Protein AF-A0AAD8JQU9-F1 (afdb_monomer)

Secondary structure (DSSP, 8-state):
-----------S---S----EEEEEEPPPP---------------------SHHHHHHHHHHHHHHHHHHHHHHT---HHHHHHHHHHHHHHHHHHHHHTTT---TTS------HHHHHHHHHHHHHHHHHHHHHHHHHHHHTTSSS-SS-------S-HHHHHHHHHHHHHHHHHSSB-TTTSPPPTTTTTTSTTS--HHHHHHHHHHTT-GGGSSEEEEEE-SSSHHHHHHHHHHHHHHTT--EEEE-S--SS-GGGGEEETTTTEEPPHHHHHHHHHHHHHHHHHHHHHTTT--BHHHHHHHHHHHHHHHTT-SEEEEE-SSSSTT-GGGG--TTTEEEEEE-------HHHHTSSHHHHHHHHHTT--TT--EEE-----HHHHHHHHHHHHHTT--EEETTSTT-EEEEEEEEEETTEEEEEEEEEEEE-SSS-EEEEEEEEEESS-SHHHHHHHHHHHHHHHHHHHTT----HHHHHHHHHH---TTSSEEPPHHHHHHTT-TT-EEEEE---SHHHHHHHHHHHHHH-TTPEEEEEE--BTTS-HHHHHHHHHTSTTEEEEEE----BTTBSTTBPPHHHHHH-

pLDDT: mean 74.82, std 25.86, range [19.33, 98.88]

Sequence (591 aa):
MECEFIISSDSNDAKNASLYTLIVFRKGGDGDDSDGGGSHGGDGHDSDGGGPTVAMDMVVTVVVRMVEAMEVIVATDDLSRMMMVVVVLTTIIIHELCCLQTTKTPARPPIFFHRSGLINLVYVILNQVAMRMALYRIVGGFYHKCLIGGVNGLGVKRRFSGKEESEVKELNDYLNNLKNHEKSDVPKGAGTDSDHGFDLGRMTRLMHSLGNPQSKFKTIHIAGTKGKGSTAAFLSNILRAQGYSVGCYTSPHIKTIRERITLGKLGYPVSAKTLNSLFQRIKLDLDQAVQLEQGHLSHFEVLTALAFKLFAEENVDIAVIEAGLGGARDATNIISSSDLAASVITTISEEHLAALGGSLESIAVAKSGIIKHGCPVVLGGPYLPHIELIFRNKASSMCSPVISASDSGNTSIIKGISNVSGIPYQISDIILDIKKDFQLSIELYDVKLRLLGLHQLQNAATATCAALCLRYQGWRISDGSIRTGLESTQLLGRSQFLTPVEAEALGLPGATVLLDGAHTKESAKALTDMIQIAYPDAKLVFVVAMASDKDYQAFASELLAAKQVDAIFLTEVSIAGDRYRTASLSLLRDG

Mean predicted aligned error: 15.05 Å

Organism: Tagetes erecta (NCBI:txid13708)

InterPro domains:
  IPR001645 Folylpolyglutamate synthetase [PTHR11136] (165-577)
  IPR001645 Folylpolyglutamate synthetase [TIGR01499] (200-574)
  IPR013221 Mur ligase, central [PF08245] (222-467)
  IPR018109 Folylpolyglutamate synthetase, conserved site [PS01011] (220-243)
  IPR018109 Folylpolyglutamate synthetase, conserved site [PS01012] (320-335)
  IPR036565 Mur-like, catalytic domain superfamily [G3DSA:3.40.1190.10] (157-491)
  IPR036565 Mur-like, catalytic domain superfamily [SSF53623] (196-490)
  IPR036615 Mur ligase, C-terminal domain superfamily [G3DSA:3.90.190.20] (493-590)
  IPR036615 Mur ligase, C-terminal domain superfamily [SSF53244] (505-581)

Structure (mmCIF, N/CA/C/O backbone):
data_AF-A0AAD8JQU9-F1
#
_entry.id   AF-A0AAD8JQU9-F1
#
loop_
_atom_site.group_PDB
_atom_site.id
_atom_site.type_symbol
_atom_site.label_atom_id
_atom_site.label_alt_id
_atom_site.label_comp_id
_atom_site.label_asym_id
_atom_site.label_entity_id
_atom_site.label_seq_id
_atom_site.pdbx_PDB_ins_code
_atom_site.Cartn_x
_atom_site.Cartn_y
_atom_site.Cartn_z
_atom_site.occupancy
_atom_site.B_iso_or_equiv
_atom_site.auth_seq_id
_atom_site.auth_comp_id
_atom_site.auth_asym_id
_atom_site.auth_atom_id
_atom_site.pdbx_PDB_model_num
ATOM 1 N N . MET A 1 1 ? 28.501 12.293 -28.198 1.00 23.52 1 MET A N 1
ATOM 2 C CA . MET A 1 1 ? 27.607 13.369 -28.665 1.00 23.52 1 MET A CA 1
ATOM 3 C C . MET A 1 1 ? 26.672 13.658 -27.513 1.00 23.52 1 MET A C 1
ATOM 5 O O . MET A 1 1 ? 25.886 12.788 -27.167 1.00 23.52 1 MET A O 1
ATOM 9 N N . GLU A 1 2 ? 26.860 14.792 -26.843 1.00 19.66 2 GLU A N 1
ATOM 10 C CA . GLU A 1 2 ? 25.924 15.274 -25.828 1.00 19.66 2 GLU A CA 1
ATOM 11 C C . GLU A 1 2 ? 24.599 15.598 -26.524 1.00 19.66 2 GLU A C 1
ATOM 13 O O . GLU A 1 2 ? 24.559 16.374 -27.477 1.00 19.66 2 GLU A O 1
ATOM 18 N N . CYS A 1 3 ? 23.525 14.947 -26.095 1.00 19.67 3 CYS A N 1
ATOM 19 C CA . CYS A 1 3 ? 22.161 15.353 -26.394 1.00 19.67 3 CYS A CA 1
ATOM 20 C C . CYS A 1 3 ? 21.477 15.558 -25.047 1.00 19.67 3 CYS A C 1
ATOM 22 O O . CYS A 1 3 ? 20.931 14.622 -24.466 1.00 19.67 3 CYS A O 1
ATOM 24 N N . GLU A 1 4 ? 21.568 16.781 -24.527 1.00 19.33 4 GLU A N 1
ATOM 25 C CA . GLU A 1 4 ? 20.668 17.260 -23.483 1.00 19.33 4 GLU A CA 1
ATOM 26 C C . GLU A 1 4 ? 19.262 17.349 -24.080 1.00 19.33 4 GLU A C 1
ATOM 28 O O . GLU A 1 4 ? 18.918 18.301 -24.777 1.00 19.33 4 GLU A O 1
ATOM 33 N N . PHE A 1 5 ? 18.433 16.341 -23.819 1.00 23.75 5 PHE A N 1
ATOM 34 C CA . PHE A 1 5 ? 16.991 16.484 -23.963 1.00 23.75 5 PHE A CA 1
ATOM 35 C C . PHE A 1 5 ? 16.434 16.977 -22.630 1.00 23.75 5 PHE A C 1
ATOM 37 O O . PHE A 1 5 ? 16.098 16.196 -21.741 1.00 23.75 5 PHE A O 1
ATOM 44 N N . ILE A 1 6 ? 16.341 18.300 -22.490 1.00 21.27 6 ILE A N 1
ATOM 45 C CA . ILE A 1 6 ? 15.540 18.925 -21.439 1.00 21.27 6 ILE A CA 1
ATOM 46 C C . ILE A 1 6 ? 14.076 18.721 -21.833 1.00 21.27 6 ILE A C 1
ATOM 48 O O . ILE A 1 6 ? 13.511 19.494 -22.607 1.00 21.27 6 ILE A O 1
ATOM 52 N N . ILE A 1 7 ? 13.441 17.674 -21.306 1.00 22.75 7 ILE A N 1
ATOM 53 C CA . ILE A 1 7 ? 11.978 17.607 -21.281 1.00 22.75 7 ILE A CA 1
ATOM 54 C C . ILE A 1 7 ? 11.528 18.555 -20.166 1.00 22.75 7 ILE A C 1
ATOM 56 O O . ILE A 1 7 ? 11.310 18.156 -19.024 1.00 22.75 7 ILE A O 1
ATOM 60 N N . SER A 1 8 ? 11.432 19.845 -20.495 1.00 23.25 8 SER A N 1
ATOM 61 C CA . SER A 1 8 ? 10.713 20.811 -19.668 1.00 23.25 8 SER A CA 1
ATOM 62 C C . SER A 1 8 ? 9.234 20.439 -19.716 1.00 23.25 8 SER A C 1
ATOM 64 O O . SER A 1 8 ? 8.530 20.744 -20.678 1.00 23.25 8 SER A O 1
ATOM 66 N N . SER A 1 9 ? 8.754 19.744 -18.688 1.00 26.53 9 SER A N 1
ATOM 67 C CA . SER A 1 9 ? 7.323 19.717 -18.410 1.00 26.53 9 SER A CA 1
ATOM 68 C C . SER A 1 9 ? 6.948 21.042 -17.745 1.00 26.53 9 SER A C 1
ATOM 70 O O . SER A 1 9 ? 6.867 21.147 -16.524 1.00 26.53 9 SER A O 1
ATOM 72 N N . ASP A 1 10 ? 6.684 22.074 -18.550 1.00 22.25 10 ASP A N 1
ATOM 73 C CA . ASP A 1 10 ? 5.968 23.280 -18.102 1.00 22.25 10 ASP A CA 1
ATOM 74 C C . ASP A 1 10 ? 4.470 22.974 -17.896 1.00 22.25 10 ASP A C 1
ATOM 76 O O . ASP A 1 10 ? 3.573 23.658 -18.386 1.00 22.25 10 ASP A O 1
ATOM 80 N N . SER A 1 11 ? 4.185 21.916 -17.136 1.00 26.69 11 SER A N 1
ATOM 81 C CA . SER A 1 11 ? 2.908 21.731 -16.463 1.00 26.69 11 SER A CA 1
ATOM 82 C C . SER A 1 11 ? 3.178 21.800 -14.969 1.00 26.69 11 SER A C 1
ATOM 84 O O . SER A 1 11 ? 3.852 20.937 -14.406 1.00 26.69 11 SER A O 1
ATOM 86 N N . ASN A 1 12 ? 2.623 22.813 -14.316 1.00 26.97 12 ASN A N 1
ATOM 87 C CA . ASN A 1 12 ? 2.718 23.075 -12.877 1.00 26.97 12 ASN A CA 1
ATOM 88 C C . ASN A 1 12 ? 1.964 22.022 -12.013 1.00 26.97 12 ASN A C 1
ATOM 90 O O . ASN A 1 12 ? 1.606 22.283 -10.861 1.00 26.97 12 ASN A O 1
ATOM 94 N N . ASP A 1 13 ? 1.716 20.829 -12.568 1.00 33.22 13 ASP A N 1
ATOM 95 C CA . ASP A 1 13 ? 0.523 20.013 -12.301 1.00 33.22 13 ASP A CA 1
ATOM 96 C C . ASP A 1 13 ? 0.837 18.560 -11.879 1.00 33.22 13 ASP A C 1
ATOM 98 O O . ASP A 1 13 ? -0.019 17.682 -11.925 1.00 33.22 13 ASP A O 1
ATOM 102 N N . ALA A 1 14 ? 2.052 18.276 -11.396 1.00 28.98 14 ALA A N 1
ATOM 103 C CA . ALA A 1 14 ? 2.392 16.992 -10.767 1.00 28.98 14 ALA A CA 1
ATOM 104 C C . ALA A 1 14 ? 2.806 17.201 -9.302 1.00 28.98 14 ALA A C 1
ATOM 106 O O . ALA A 1 14 ? 3.982 17.155 -8.941 1.00 28.98 14 ALA A O 1
ATOM 107 N N . LYS A 1 15 ? 1.834 17.485 -8.425 1.00 33.00 15 LYS A N 1
ATOM 108 C CA . LYS A 1 15 ? 2.127 17.981 -7.069 1.00 33.00 15 LYS A CA 1
ATOM 109 C C . LYS A 1 15 ? 2.489 16.942 -6.001 1.00 33.00 15 LYS A C 1
ATOM 111 O O . LYS A 1 15 ? 2.700 17.361 -4.868 1.00 33.00 15 LYS A O 1
ATOM 116 N N . ASN A 1 16 ? 2.600 15.639 -6.302 1.00 32.81 16 ASN A N 1
ATOM 117 C CA . ASN A 1 16 ? 2.811 14.596 -5.268 1.00 32.81 16 ASN A CA 1
ATOM 118 C C . ASN A 1 16 ? 3.499 13.279 -5.703 1.00 32.81 16 ASN A C 1
ATOM 120 O O . ASN A 1 16 ? 3.515 12.333 -4.921 1.00 32.81 16 ASN A O 1
ATOM 124 N N . ALA A 1 17 ? 4.132 13.198 -6.878 1.00 28.36 17 ALA A N 1
ATOM 125 C CA . ALA A 1 17 ? 4.760 11.948 -7.317 1.00 28.36 17 ALA A CA 1
ATOM 126 C C . ALA A 1 17 ? 6.069 11.630 -6.568 1.00 28.36 17 ALA A C 1
ATOM 128 O O . ALA A 1 17 ? 6.925 12.498 -6.399 1.00 28.36 17 ALA A O 1
ATOM 129 N N . SER A 1 18 ? 6.232 10.364 -6.173 1.00 29.45 18 SER A N 1
ATOM 130 C CA . SER A 1 18 ? 7.490 9.773 -5.703 1.00 29.45 18 SER A CA 1
ATOM 131 C C . SER A 1 18 ? 8.104 8.964 -6.847 1.00 29.45 18 SER A C 1
ATOM 133 O O . SER A 1 18 ? 7.804 7.782 -6.962 1.00 29.45 18 SER A O 1
ATOM 135 N N . LEU A 1 19 ? 8.949 9.605 -7.661 1.00 30.89 19 LEU A N 1
ATOM 136 C CA . LEU A 1 19 ? 9.767 8.998 -8.723 1.00 30.89 19 LEU A CA 1
ATOM 137 C C . LEU A 1 19 ? 9.037 8.303 -9.893 1.00 30.89 19 LEU A C 1
ATOM 139 O O . LEU A 1 19 ? 8.074 7.563 -9.716 1.00 30.89 19 LEU A O 1
ATOM 143 N N . TYR A 1 20 ? 9.591 8.457 -11.096 1.00 36.72 20 TYR A N 1
ATOM 144 C CA . TYR A 1 20 ? 9.261 7.625 -12.252 1.00 36.72 20 TYR A CA 1
ATOM 145 C C . TYR A 1 20 ? 10.560 7.092 -12.852 1.00 36.72 20 TYR A C 1
ATOM 147 O O . TYR A 1 20 ? 11.405 7.873 -13.285 1.00 36.72 20 TYR A O 1
ATOM 155 N N . THR A 1 21 ? 10.704 5.769 -12.895 1.00 38.25 21 THR A N 1
ATOM 156 C CA . THR A 1 21 ? 11.610 5.110 -13.834 1.00 38.25 21 THR A CA 1
ATOM 157 C C . THR A 1 21 ? 10.764 4.680 -15.025 1.00 38.25 21 THR A C 1
ATOM 159 O O . THR A 1 21 ? 9.859 3.854 -14.885 1.00 38.25 21 THR A O 1
ATOM 162 N N . LEU A 1 22 ? 11.015 5.284 -16.182 1.00 39.88 22 LEU A N 1
ATOM 163 C CA . LEU A 1 22 ? 10.426 4.888 -17.455 1.00 39.88 22 LEU A CA 1
ATOM 164 C C . LEU A 1 22 ? 11.448 3.998 -18.161 1.00 39.88 22 LEU A C 1
ATOM 166 O O . LEU A 1 22 ? 12.559 4.430 -18.447 1.00 39.88 22 LEU A O 1
ATOM 170 N N . ILE A 1 23 ? 11.084 2.749 -18.422 1.00 45.66 23 ILE A N 1
ATOM 171 C CA . ILE A 1 23 ? 11.950 1.795 -19.114 1.00 45.66 23 ILE A CA 1
ATOM 172 C C . ILE A 1 23 ? 11.354 1.546 -20.484 1.00 45.66 23 ILE A C 1
ATOM 174 O O . ILE A 1 23 ? 10.208 1.104 -20.602 1.00 45.66 23 ILE A O 1
ATOM 178 N N . VAL A 1 24 ? 12.134 1.858 -21.512 1.00 36.31 24 VAL A N 1
ATOM 179 C CA . VAL A 1 24 ? 11.769 1.637 -22.906 1.00 36.31 24 VAL A CA 1
ATOM 180 C C . VAL A 1 24 ? 12.541 0.421 -23.396 1.00 36.31 24 VAL A C 1
ATOM 182 O O . VAL A 1 24 ? 13.770 0.414 -23.431 1.00 36.31 24 VAL A O 1
ATOM 185 N N . PHE A 1 25 ? 11.809 -0.619 -23.777 1.00 33.47 25 PHE A N 1
ATOM 186 C CA . PHE A 1 25 ? 12.374 -1.797 -24.417 1.00 33.47 25 PHE A CA 1
ATOM 187 C C . PHE A 1 25 ? 12.325 -1.624 -25.928 1.00 33.47 25 PHE A C 1
ATOM 189 O O . PHE A 1 25 ? 11.262 -1.343 -26.496 1.00 33.47 25 PHE A O 1
ATOM 196 N N . ARG A 1 26 ? 13.450 -1.877 -26.595 1.00 26.95 26 ARG A N 1
ATOM 197 C CA . ARG A 1 26 ? 13.484 -2.034 -28.050 1.00 26.95 26 ARG A CA 1
ATOM 198 C C . ARG A 1 26 ? 13.511 -3.527 -28.373 1.00 26.95 26 ARG A C 1
ATOM 200 O O . ARG A 1 26 ? 14.401 -4.235 -27.909 1.00 26.95 26 ARG A O 1
ATOM 207 N N . LYS A 1 27 ? 12.546 -4.019 -29.158 1.00 29.89 27 LYS A N 1
ATOM 208 C CA . LYS A 1 27 ? 12.575 -5.402 -29.657 1.00 29.89 27 LYS A CA 1
ATOM 209 C C . LYS A 1 27 ? 13.798 -5.549 -30.578 1.00 29.89 27 LYS A C 1
ATOM 211 O O . LYS A 1 27 ? 13.954 -4.759 -31.511 1.00 29.89 27 LYS A O 1
ATOM 216 N N . GLY A 1 28 ? 14.681 -6.506 -30.285 1.00 26.05 28 GLY A N 1
ATOM 217 C CA . GLY A 1 28 ? 15.716 -6.940 -31.227 1.00 26.05 28 GLY A CA 1
ATOM 218 C C . GLY A 1 28 ? 15.043 -7.483 -32.486 1.00 26.05 28 GLY A C 1
ATOM 219 O O . GLY A 1 28 ? 13.984 -8.099 -32.386 1.00 26.05 28 GLY A O 1
ATOM 220 N N . GLY A 1 29 ? 15.594 -7.171 -33.660 1.00 26.36 29 GLY A N 1
ATOM 221 C CA . GLY A 1 29 ? 15.024 -7.599 -34.936 1.00 26.36 29 GLY A CA 1
ATOM 222 C C . GLY A 1 29 ? 14.871 -9.117 -34.978 1.00 26.36 29 GLY A C 1
ATOM 223 O O . GLY A 1 29 ? 15.817 -9.834 -34.662 1.00 26.36 29 GLY A O 1
ATOM 224 N N . ASP A 1 30 ? 13.674 -9.575 -35.339 1.00 28.72 30 ASP A N 1
ATOM 225 C CA . ASP A 1 30 ? 13.408 -10.977 -35.634 1.00 28.72 30 ASP A CA 1
ATOM 226 C C . ASP A 1 30 ? 14.347 -11.392 -36.787 1.00 28.72 30 ASP A C 1
ATOM 228 O O . ASP A 1 30 ? 14.336 -10.783 -37.860 1.00 28.72 30 ASP A O 1
ATOM 232 N N . GLY A 1 31 ? 15.229 -12.360 -36.531 1.00 26.42 31 GLY A N 1
ATOM 233 C CA . GLY A 1 31 ? 16.021 -13.006 -37.570 1.00 26.42 31 GLY A CA 1
ATOM 234 C C . GLY A 1 31 ? 15.108 -13.926 -38.367 1.00 26.42 31 GLY A C 1
ATOM 235 O O . GLY A 1 31 ? 14.592 -14.895 -37.817 1.00 26.42 31 GLY A O 1
ATOM 236 N N . ASP A 1 32 ? 14.890 -13.596 -39.638 1.00 26.56 32 ASP A N 1
ATOM 237 C CA . ASP A 1 32 ? 14.291 -14.509 -40.607 1.00 26.56 32 ASP A CA 1
ATOM 238 C C . ASP A 1 32 ? 15.240 -15.700 -40.801 1.00 26.56 32 ASP A C 1
ATOM 240 O O . ASP A 1 32 ? 16.299 -15.586 -41.425 1.00 26.56 32 ASP A O 1
ATOM 244 N N . ASP A 1 33 ? 14.843 -16.852 -40.265 1.00 29.12 33 ASP A N 1
ATOM 245 C CA . ASP A 1 33 ? 15.293 -18.152 -40.742 1.00 29.12 33 ASP A CA 1
ATOM 246 C C . ASP A 1 33 ? 14.710 -18.369 -42.145 1.00 29.12 33 ASP A C 1
ATOM 248 O O . ASP A 1 33 ? 13.540 -18.717 -42.317 1.00 29.12 33 ASP A O 1
ATOM 252 N N . SER A 1 34 ? 15.542 -18.199 -43.170 1.00 28.66 34 SER A N 1
ATOM 253 C CA . SER A 1 34 ? 15.300 -18.815 -44.471 1.00 28.66 34 SER A CA 1
ATOM 254 C C . SER A 1 34 ? 16.596 -19.383 -45.037 1.00 28.66 34 SER A C 1
ATOM 256 O O . SER A 1 34 ? 17.492 -18.647 -45.455 1.00 28.66 34 SER A O 1
ATOM 258 N N . ASP A 1 35 ? 16.646 -20.714 -45.041 1.00 28.52 35 ASP A N 1
ATOM 259 C CA . ASP A 1 35 ? 17.541 -21.567 -45.815 1.00 28.52 35 ASP A CA 1
ATOM 260 C C . ASP A 1 35 ? 17.742 -21.066 -47.254 1.00 28.52 35 ASP A C 1
ATOM 262 O O . ASP A 1 35 ? 16.789 -20.740 -47.965 1.00 28.52 35 ASP A O 1
ATOM 266 N N . GLY A 1 36 ? 18.991 -21.106 -47.722 1.00 26.88 36 GLY A N 1
ATOM 267 C CA . GLY A 1 36 ? 19.329 -20.846 -49.119 1.00 26.88 36 GLY A CA 1
ATOM 268 C C . GLY A 1 36 ? 20.832 -20.836 -49.369 1.00 26.88 36 GLY A C 1
ATOM 269 O O . GLY A 1 36 ? 21.455 -19.781 -49.417 1.00 26.88 36 GLY A O 1
ATOM 270 N N . GLY A 1 37 ? 21.426 -22.023 -49.517 1.00 24.67 37 GLY A N 1
ATOM 271 C CA . GLY A 1 37 ? 22.837 -22.189 -49.867 1.00 24.67 37 GLY A CA 1
ATOM 272 C C . GLY A 1 37 ? 23.201 -21.656 -51.259 1.00 24.67 37 GLY A C 1
ATOM 273 O O . GLY A 1 37 ? 22.399 -21.688 -52.191 1.00 24.67 37 GLY A O 1
ATOM 274 N N . GLY A 1 38 ? 24.457 -21.226 -51.410 1.00 25.39 38 GLY A N 1
ATOM 275 C CA . GLY A 1 38 ? 25.035 -20.852 -52.701 1.00 25.39 38 GLY A CA 1
ATOM 276 C C . GLY A 1 38 ? 26.427 -20.235 -52.577 1.00 25.39 38 GLY A C 1
ATOM 277 O O . GLY A 1 38 ? 26.577 -19.047 -52.327 1.00 25.39 38 GLY A O 1
ATOM 278 N N . SER A 1 39 ? 27.454 -21.059 -52.762 1.00 25.64 39 SER A N 1
ATOM 279 C CA . SER A 1 39 ? 28.873 -20.696 -52.839 1.00 25.64 39 SER A CA 1
ATOM 280 C C . SER A 1 39 ? 29.246 -19.977 -54.147 1.00 25.64 39 SER A C 1
ATOM 282 O O . SER A 1 39 ? 28.909 -20.513 -55.199 1.00 25.64 39 SER A O 1
ATOM 284 N N . HIS A 1 40 ? 30.049 -18.900 -54.096 1.00 29.38 40 HIS A N 1
ATOM 285 C CA . HIS A 1 40 ? 31.298 -18.702 -54.877 1.00 29.38 40 HIS A CA 1
ATOM 286 C C . HIS A 1 40 ? 31.891 -17.276 -54.748 1.00 29.38 40 HIS A C 1
ATOM 288 O O . HIS A 1 40 ? 31.242 -16.303 -55.102 1.00 29.38 40 HIS A O 1
ATOM 294 N N . GLY A 1 41 ? 33.163 -17.212 -54.318 1.00 25.70 41 GLY A N 1
ATOM 295 C CA . GLY A 1 41 ? 34.271 -16.531 -55.014 1.00 25.70 41 GLY A CA 1
ATOM 296 C C . GLY A 1 41 ? 34.407 -14.999 -55.002 1.00 25.70 41 GLY A C 1
ATOM 297 O O . GLY A 1 41 ? 33.759 -14.329 -55.791 1.00 25.70 41 GLY A O 1
ATOM 298 N N . GLY A 1 42 ? 35.437 -14.513 -54.294 1.00 24.72 42 GLY A N 1
ATOM 299 C CA . GLY A 1 42 ? 36.522 -13.749 -54.938 1.00 24.72 42 GLY A CA 1
ATOM 300 C C . GLY A 1 42 ? 36.542 -12.215 -54.832 1.00 24.72 42 GLY A C 1
ATOM 301 O O . GLY A 1 42 ? 35.699 -11.541 -55.405 1.00 24.72 42 GLY A O 1
ATOM 302 N N . ASP A 1 43 ? 37.638 -11.735 -54.233 1.00 26.23 43 ASP A N 1
ATOM 303 C CA . ASP A 1 43 ? 38.347 -10.454 -54.410 1.00 26.23 43 ASP A CA 1
ATOM 304 C C . ASP A 1 43 ? 37.839 -9.162 -53.746 1.00 26.23 43 ASP A C 1
ATOM 306 O O . ASP A 1 43 ? 36.676 -8.774 -53.797 1.00 26.23 43 ASP A O 1
ATOM 310 N N . GLY A 1 44 ? 38.788 -8.503 -53.071 1.00 26.38 44 GLY A N 1
ATOM 311 C CA . GLY A 1 44 ? 38.556 -7.390 -52.162 1.00 26.38 44 GLY A CA 1
ATOM 312 C C . GLY A 1 44 ? 38.823 -6.000 -52.727 1.00 26.38 44 GLY A C 1
ATOM 313 O O . GLY A 1 44 ? 39.355 -5.827 -53.819 1.00 26.38 44 GLY A O 1
ATOM 314 N N . HIS A 1 45 ? 38.479 -5.008 -51.907 1.00 27.16 45 HIS A N 1
ATOM 315 C CA . HIS A 1 45 ? 39.120 -3.699 -51.833 1.00 27.16 45 HIS A CA 1
ATOM 316 C C . HIS A 1 45 ? 38.665 -2.992 -50.544 1.00 27.16 45 HIS A C 1
ATOM 318 O O . HIS A 1 45 ? 37.470 -2.906 -50.268 1.00 27.16 45 HIS A O 1
ATOM 324 N N . ASP A 1 46 ? 39.625 -2.484 -49.769 1.00 28.83 46 ASP A N 1
ATOM 325 C CA . ASP A 1 46 ? 39.407 -1.491 -48.712 1.00 28.83 46 ASP A CA 1
ATOM 326 C C . ASP A 1 46 ? 38.826 -0.192 -49.297 1.00 28.83 46 ASP A C 1
ATOM 328 O O . ASP A 1 46 ? 39.322 0.279 -50.323 1.00 28.83 46 ASP A O 1
ATOM 332 N N . SER A 1 47 ? 37.837 0.419 -48.627 1.00 26.77 47 SER A N 1
ATOM 333 C CA . SER A 1 47 ? 37.846 1.824 -48.147 1.00 26.77 47 SER A CA 1
ATOM 334 C C . SER A 1 47 ? 36.444 2.427 -47.909 1.00 26.77 47 SER A C 1
ATOM 336 O O . SER A 1 47 ? 35.499 2.202 -48.657 1.00 26.77 47 SER A O 1
ATOM 338 N N . ASP A 1 48 ? 36.391 3.249 -46.855 1.00 28.12 48 ASP A N 1
ATOM 339 C CA . ASP A 1 48 ? 35.437 4.314 -46.516 1.00 28.12 48 ASP A CA 1
ATOM 340 C C . ASP A 1 48 ? 33.999 3.992 -46.068 1.00 28.12 48 ASP A C 1
ATOM 342 O O . ASP A 1 48 ? 33.043 3.868 -46.833 1.00 28.12 48 ASP A O 1
ATOM 346 N N . GLY A 1 49 ? 33.836 4.039 -44.740 1.00 35.44 49 GLY A N 1
ATOM 347 C CA . GLY A 1 49 ? 32.580 4.361 -44.078 1.00 35.44 49 GLY A CA 1
ATOM 348 C C . GLY A 1 49 ? 32.253 5.855 -44.180 1.00 35.44 49 GLY A C 1
ATOM 349 O O . GLY A 1 49 ? 33.088 6.714 -43.904 1.00 35.44 49 GLY A O 1
ATOM 350 N N . GLY A 1 50 ? 31.001 6.168 -44.528 1.00 28.16 50 GLY A N 1
ATOM 351 C CA . GLY A 1 50 ? 30.502 7.543 -44.518 1.00 28.16 50 GLY A CA 1
ATOM 352 C C . GLY A 1 50 ? 29.153 7.769 -45.211 1.00 28.16 50 GLY A C 1
ATOM 353 O O . GLY A 1 50 ? 29.114 8.404 -46.261 1.00 28.16 50 GLY A O 1
ATOM 354 N N . GLY A 1 51 ? 28.043 7.363 -44.575 1.00 26.81 51 GLY A N 1
ATOM 355 C CA . GLY A 1 51 ? 26.741 8.052 -44.699 1.00 26.81 51 GLY A CA 1
ATOM 356 C C . GLY A 1 51 ? 25.534 7.237 -45.200 1.00 26.81 51 GLY A C 1
ATOM 357 O O . GLY A 1 51 ? 25.513 6.794 -46.345 1.00 26.81 51 GLY A O 1
ATOM 358 N N . PRO A 1 52 ? 24.481 7.143 -44.360 1.00 31.11 52 PRO A N 1
ATOM 359 C CA . PRO A 1 52 ? 23.138 7.627 -44.726 1.00 31.11 52 PRO A CA 1
ATOM 360 C C . PRO A 1 52 ? 22.481 8.544 -43.661 1.00 31.11 52 PRO A C 1
ATOM 362 O O . PRO A 1 52 ? 21.307 8.885 -43.768 1.00 31.11 52 PRO A O 1
ATOM 365 N N . THR A 1 53 ? 23.221 8.994 -42.645 1.00 36.50 53 THR A N 1
ATOM 366 C CA . THR A 1 53 ? 22.689 9.733 -41.480 1.00 36.50 53 THR A CA 1
ATOM 367 C C . THR A 1 53 ? 22.212 11.163 -41.776 1.00 36.50 53 THR A C 1
ATOM 369 O O . THR A 1 53 ? 21.175 11.577 -41.269 1.00 36.50 53 THR A O 1
ATOM 372 N N . VAL A 1 54 ? 22.874 11.907 -42.668 1.00 35.00 54 VAL A N 1
ATOM 373 C CA . VAL A 1 54 ? 22.558 13.338 -42.901 1.00 35.00 54 VAL A CA 1
ATOM 374 C C . VAL A 1 54 ? 21.247 13.554 -43.681 1.00 35.00 54 VAL A C 1
ATOM 376 O O . VAL A 1 54 ? 20.567 14.560 -43.494 1.00 35.00 54 VAL A O 1
ATOM 379 N N . ALA A 1 55 ? 20.850 12.602 -44.532 1.00 35.81 55 ALA A N 1
ATOM 380 C CA . ALA A 1 55 ? 19.591 12.687 -45.278 1.00 35.81 55 ALA A CA 1
ATOM 381 C C . ALA A 1 55 ? 18.366 12.370 -44.396 1.00 35.81 55 ALA A C 1
ATOM 383 O O . ALA A 1 55 ? 17.283 12.899 -44.641 1.00 35.81 55 ALA A O 1
ATOM 384 N N . MET A 1 56 ? 18.540 11.548 -43.355 1.00 33.34 56 MET A N 1
ATOM 385 C CA . MET A 1 56 ? 17.479 11.205 -42.403 1.00 33.34 56 MET A CA 1
ATOM 386 C C . MET A 1 56 ? 17.204 12.360 -41.427 1.00 33.34 56 MET A C 1
ATOM 388 O O . MET A 1 56 ? 16.041 12.692 -41.201 1.00 33.34 56 MET A O 1
ATOM 392 N N . ASP A 1 57 ? 18.248 13.036 -40.933 1.00 35.69 57 ASP A N 1
ATOM 393 C CA . ASP A 1 57 ? 18.116 14.153 -39.980 1.00 35.69 57 ASP A CA 1
ATOM 394 C C . ASP A 1 57 ? 17.377 15.366 -40.579 1.00 35.69 57 ASP A C 1
ATOM 396 O O . ASP A 1 57 ? 16.578 16.025 -39.903 1.00 35.69 57 ASP A O 1
ATOM 400 N N . MET A 1 58 ? 17.556 15.640 -41.878 1.00 38.31 58 MET A N 1
ATOM 401 C CA . MET A 1 58 ? 16.828 16.723 -42.556 1.00 38.31 58 MET A CA 1
ATOM 402 C C . MET A 1 58 ? 15.354 16.377 -42.812 1.00 38.31 58 MET A C 1
ATOM 404 O O . MET A 1 58 ? 14.492 17.244 -42.669 1.00 38.31 58 MET A O 1
ATOM 408 N N . VAL A 1 59 ? 15.032 15.117 -43.129 1.00 40.00 59 VAL A N 1
ATOM 409 C CA . VAL A 1 59 ? 13.638 14.663 -43.312 1.00 40.00 59 VAL A CA 1
ATOM 410 C C . VAL A 1 59 ? 12.884 14.677 -41.982 1.00 40.00 59 VAL A C 1
ATOM 412 O O . VAL A 1 59 ? 11.738 15.121 -41.938 1.00 40.00 59 VAL A O 1
ATOM 415 N N . VAL A 1 60 ? 13.535 14.284 -40.884 1.00 39.41 60 VAL A N 1
ATOM 416 C CA . VAL A 1 60 ? 12.963 14.373 -39.531 1.00 39.41 60 VAL A CA 1
ATOM 417 C C . VAL A 1 60 ? 12.695 15.829 -39.147 1.00 39.41 60 VAL A C 1
ATOM 419 O O . VAL A 1 60 ? 11.617 16.131 -38.646 1.00 39.41 60 VAL A O 1
ATOM 422 N N . THR A 1 61 ? 13.598 16.757 -39.471 1.00 40.59 61 THR A N 1
ATOM 423 C CA . THR A 1 61 ? 13.404 18.189 -39.177 1.00 40.59 61 THR A CA 1
ATOM 424 C C . THR A 1 61 ? 12.206 18.786 -39.930 1.00 40.59 61 THR A C 1
ATOM 426 O O . THR A 1 61 ? 11.423 19.542 -39.354 1.00 40.59 61 THR A O 1
ATOM 429 N N . VAL A 1 62 ? 12.006 18.414 -41.201 1.00 42.56 62 VAL A N 1
ATOM 430 C CA . VAL A 1 62 ? 10.848 18.862 -42.001 1.00 42.56 62 VAL A CA 1
ATOM 431 C C . VAL A 1 62 ? 9.539 18.257 -41.481 1.00 42.56 62 VAL A C 1
ATOM 433 O O . VAL A 1 62 ? 8.529 18.956 -41.401 1.00 42.56 62 VAL A O 1
ATOM 436 N N . VAL A 1 63 ? 9.551 16.985 -41.072 1.00 42.56 63 VAL A N 1
ATOM 437 C CA . VAL A 1 63 ? 8.372 16.298 -40.521 1.00 42.56 63 VAL A CA 1
ATOM 438 C C . VAL A 1 63 ? 7.996 16.849 -39.143 1.00 42.56 63 VAL A C 1
ATOM 440 O O . VAL A 1 63 ? 6.820 17.106 -38.904 1.00 42.56 63 VAL A O 1
ATOM 443 N N . VAL A 1 64 ? 8.969 17.123 -38.269 1.00 42.88 64 VAL A N 1
ATOM 444 C CA . VAL A 1 64 ? 8.730 17.739 -36.952 1.00 42.88 64 VAL A CA 1
ATOM 445 C C . VAL A 1 64 ? 8.123 19.134 -37.108 1.00 42.88 64 VAL A C 1
ATOM 447 O O . VAL A 1 64 ? 7.099 19.421 -36.492 1.00 42.88 64 VAL A O 1
ATOM 450 N N . ARG A 1 65 ? 8.640 19.962 -38.026 1.00 42.28 65 ARG A N 1
ATOM 451 C CA . ARG A 1 65 ? 8.051 21.287 -38.287 1.00 42.28 65 ARG A CA 1
ATOM 452 C C . ARG A 1 65 ? 6.676 21.236 -38.956 1.00 42.28 65 ARG A C 1
ATOM 454 O O . ARG A 1 65 ? 5.870 22.141 -38.748 1.00 42.28 65 ARG A O 1
ATOM 461 N N . MET A 1 66 ? 6.367 20.185 -39.723 1.00 43.31 66 MET A N 1
ATOM 462 C CA . MET A 1 66 ? 5.005 19.950 -40.224 1.00 43.31 66 MET A CA 1
ATOM 463 C C . MET A 1 66 ? 4.040 19.566 -39.098 1.00 43.31 66 MET A C 1
ATOM 465 O O . MET A 1 66 ? 2.903 20.035 -39.101 1.00 43.31 66 MET A O 1
ATOM 469 N N . VAL A 1 67 ? 4.479 18.751 -38.138 1.00 41.62 67 VAL A N 1
ATOM 470 C CA . VAL A 1 67 ? 3.659 18.330 -36.992 1.00 41.62 67 VAL A CA 1
ATOM 471 C C . VAL A 1 67 ? 3.382 19.509 -36.054 1.00 41.62 67 VAL A C 1
ATOM 473 O O . VAL A 1 67 ? 2.223 19.742 -35.718 1.00 41.62 67 VAL A O 1
ATOM 476 N N . GLU A 1 68 ? 4.389 20.329 -35.743 1.00 43.41 68 GLU A N 1
ATOM 477 C CA . GLU A 1 68 ? 4.224 21.557 -34.946 1.00 43.41 68 GLU A CA 1
ATOM 478 C C . GLU A 1 68 ? 3.264 22.556 -35.618 1.00 43.41 68 GLU A C 1
ATOM 480 O O . GLU A 1 68 ? 2.399 23.151 -34.971 1.00 43.41 68 GLU A O 1
ATOM 485 N N . ALA A 1 69 ? 3.343 22.707 -36.944 1.00 40.91 69 ALA A N 1
ATOM 486 C CA . ALA A 1 69 ? 2.423 23.565 -37.686 1.00 40.91 69 ALA A CA 1
ATOM 487 C C . ALA A 1 69 ? 0.989 22.996 -37.748 1.00 40.91 69 ALA A C 1
ATOM 489 O O . ALA A 1 69 ? 0.024 23.762 -37.776 1.00 40.91 69 ALA A O 1
ATOM 490 N N . MET A 1 70 ? 0.823 21.667 -37.733 1.00 39.22 70 MET A N 1
ATOM 491 C CA . MET A 1 70 ? -0.489 21.010 -37.674 1.00 39.22 70 MET A CA 1
ATOM 492 C C . MET A 1 70 ? -1.164 21.155 -36.303 1.00 39.22 70 MET A C 1
ATOM 494 O O . MET A 1 70 ? -2.389 21.265 -36.252 1.00 39.22 70 MET A O 1
ATOM 498 N N . GLU A 1 71 ? -0.410 21.243 -35.207 1.00 38.50 71 GLU A N 1
ATOM 499 C CA . GLU A 1 71 ? -0.972 21.531 -33.878 1.00 38.50 71 GLU A CA 1
ATOM 500 C C . GLU A 1 71 ? -1.538 22.957 -33.776 1.00 38.50 71 GLU A C 1
ATOM 502 O O . GLU A 1 71 ? -2.613 23.158 -33.205 1.00 38.50 71 GLU A O 1
ATOM 507 N N . VAL A 1 72 ? -0.901 23.937 -34.430 1.00 39.09 72 VAL A N 1
ATOM 508 C CA . VAL A 1 72 ? -1.420 25.316 -34.530 1.00 39.09 72 VAL A CA 1
ATOM 509 C C . VAL A 1 72 ? -2.728 25.370 -35.336 1.00 39.09 72 VAL A C 1
ATOM 511 O O . VAL A 1 72 ? -3.633 26.138 -35.009 1.00 39.09 72 VAL A O 1
ATOM 514 N N . ILE A 1 73 ? -2.867 24.516 -36.354 1.00 38.62 73 ILE A N 1
ATOM 515 C CA . ILE A 1 73 ? -4.064 24.409 -37.204 1.00 38.62 73 ILE A CA 1
ATOM 516 C C . ILE A 1 73 ? -5.261 23.806 -36.444 1.00 38.62 73 ILE A C 1
ATOM 518 O O . ILE A 1 73 ? -6.401 24.226 -36.650 1.00 38.62 73 ILE A O 1
ATOM 522 N N . VAL A 1 74 ? -5.020 22.848 -35.544 1.00 39.34 74 VAL A N 1
ATOM 523 C CA . VAL A 1 74 ? -6.067 22.186 -34.738 1.00 39.34 74 VAL A CA 1
ATOM 524 C C . VAL A 1 74 ? -6.617 23.102 -33.631 1.00 39.34 74 VAL A C 1
ATOM 526 O O . VAL A 1 74 ? -7.712 22.869 -33.119 1.00 39.34 74 VAL A O 1
ATOM 529 N N . ALA A 1 75 ? -5.911 24.187 -33.301 1.00 36.78 75 ALA A N 1
ATOM 530 C CA . ALA A 1 75 ? -6.331 25.162 -32.298 1.00 36.78 75 ALA A CA 1
ATOM 531 C C . ALA A 1 75 ? -7.304 26.246 -32.819 1.00 36.78 75 ALA A C 1
ATOM 533 O O . ALA A 1 75 ? -7.844 27.005 -32.012 1.00 36.78 75 ALA A O 1
ATOM 534 N N . THR A 1 76 ? -7.560 26.339 -34.134 1.00 41.81 76 THR A N 1
ATOM 535 C CA . THR A 1 76 ? -8.441 27.369 -34.722 1.00 41.81 76 THR A CA 1
ATOM 536 C C . THR A 1 76 ? -9.704 26.778 -35.359 1.00 41.81 76 THR A C 1
ATOM 538 O O . THR A 1 76 ? -9.607 26.011 -36.309 1.00 41.81 76 THR A O 1
ATOM 541 N N . ASP A 1 77 ? -10.893 27.197 -34.908 1.00 41.50 77 ASP A N 1
ATOM 542 C CA . ASP A 1 77 ? -12.205 26.751 -35.434 1.00 41.50 77 ASP A CA 1
ATOM 543 C C . ASP A 1 77 ? -12.617 27.456 -36.771 1.00 41.50 77 ASP A C 1
ATOM 545 O O . ASP A 1 77 ? -13.792 27.465 -37.133 1.00 41.50 77 ASP A O 1
ATOM 549 N N . ASP A 1 78 ? -11.681 28.059 -37.527 1.00 48.12 78 ASP A N 1
ATOM 550 C CA . ASP A 1 78 ? -11.957 28.842 -38.755 1.00 48.12 78 ASP A CA 1
ATOM 551 C C . ASP A 1 78 ? -11.339 28.204 -40.018 1.00 48.12 78 ASP A C 1
ATOM 553 O O . ASP A 1 78 ? -10.121 28.224 -40.233 1.00 48.12 78 ASP A O 1
ATOM 557 N N . LEU A 1 79 ? -12.208 27.682 -40.893 1.00 45.66 79 LEU A N 1
ATOM 558 C CA . LEU A 1 79 ? -11.865 26.963 -42.127 1.00 45.66 79 LEU A CA 1
ATOM 559 C C . LEU A 1 79 ? -11.056 27.818 -43.127 1.00 45.66 79 LEU A C 1
ATOM 561 O O . LEU A 1 79 ? -10.212 27.294 -43.857 1.00 45.66 79 LEU A O 1
ATOM 565 N N . SER A 1 80 ? -11.277 29.137 -43.137 1.00 43.59 80 SER A N 1
ATOM 566 C CA . SER A 1 80 ? -10.600 30.093 -44.030 1.00 43.59 80 SER A CA 1
ATOM 567 C C . SER A 1 80 ? -9.119 30.230 -43.679 1.00 43.59 80 SER A C 1
ATOM 569 O O . SER A 1 80 ? -8.250 30.241 -44.554 1.00 43.59 80 SER A O 1
ATOM 571 N N . ARG A 1 81 ? -8.822 30.294 -42.375 1.00 47.59 81 ARG A N 1
ATOM 572 C CA . ARG A 1 81 ? -7.454 30.378 -41.845 1.00 47.59 81 ARG A CA 1
ATOM 573 C C . ARG A 1 81 ? -6.721 29.051 -42.000 1.00 47.59 81 ARG A C 1
ATOM 575 O O . ARG A 1 81 ? -5.548 29.047 -42.356 1.00 47.59 81 ARG A O 1
ATOM 582 N N . MET A 1 82 ? -7.440 27.942 -41.843 1.00 46.56 82 MET A N 1
ATOM 583 C CA . MET A 1 82 ? -6.942 26.587 -42.083 1.00 46.56 82 MET A CA 1
ATOM 584 C C . MET A 1 82 ? -6.408 26.410 -43.515 1.00 46.56 82 MET A C 1
ATOM 586 O O . MET A 1 82 ? -5.280 25.959 -43.708 1.00 46.56 82 MET A O 1
ATOM 590 N N . MET A 1 83 ? -7.179 26.833 -44.526 1.00 45.75 83 MET A N 1
ATOM 591 C CA . MET A 1 83 ? -6.738 26.784 -45.927 1.00 45.75 83 MET A CA 1
ATOM 592 C C . MET A 1 83 ? -5.538 27.696 -46.201 1.00 45.75 83 MET A C 1
ATOM 594 O O . MET A 1 83 ? -4.633 27.304 -46.935 1.00 45.75 83 MET A O 1
ATOM 598 N N . MET A 1 84 ? -5.498 28.888 -45.600 1.00 47.62 84 MET A N 1
ATOM 599 C CA . MET A 1 84 ? -4.389 29.824 -45.792 1.00 47.62 84 MET A CA 1
ATOM 600 C C . MET A 1 84 ? -3.071 29.264 -45.236 1.00 47.62 84 MET A C 1
ATOM 602 O O . MET A 1 84 ? -2.036 29.367 -45.890 1.00 47.62 84 MET A O 1
ATOM 606 N N . VAL A 1 85 ? -3.110 28.606 -44.073 1.00 51.12 85 VAL A N 1
ATOM 607 C CA . VAL A 1 85 ? -1.928 27.976 -43.463 1.00 51.12 85 VAL A CA 1
ATOM 608 C C . VAL A 1 85 ? -1.431 26.796 -44.303 1.00 51.12 85 VAL A C 1
ATOM 610 O O . VAL A 1 85 ? -0.228 26.673 -44.525 1.00 51.12 85 VAL A O 1
ATOM 613 N N . VAL A 1 86 ? -2.334 25.978 -44.855 1.00 50.38 86 VAL A N 1
ATOM 614 C CA . VAL A 1 86 ? -1.960 24.883 -45.767 1.00 50.38 86 VAL A CA 1
ATOM 615 C C . VAL A 1 86 ? -1.292 25.420 -47.038 1.00 50.38 86 VAL A C 1
ATOM 617 O O . VAL A 1 86 ? -0.269 24.881 -47.462 1.00 50.38 86 VAL A O 1
ATOM 620 N N . VAL A 1 87 ? -1.799 26.507 -47.628 1.00 52.59 87 VAL A N 1
ATOM 621 C CA . VAL A 1 87 ? -1.193 27.133 -48.819 1.00 52.59 87 VAL A CA 1
ATOM 622 C C . VAL A 1 87 ? 0.192 27.709 -48.507 1.00 52.59 87 VAL A C 1
ATOM 624 O O . VAL A 1 87 ? 1.130 27.500 -49.279 1.00 52.59 87 VAL A O 1
ATOM 627 N N . VAL A 1 88 ? 0.358 28.373 -47.361 1.00 55.81 88 VAL A N 1
ATOM 628 C CA . VAL A 1 88 ? 1.647 28.940 -46.929 1.00 55.81 88 VAL A CA 1
ATOM 629 C C . VAL A 1 88 ? 2.678 27.839 -46.669 1.00 55.81 88 VAL A C 1
ATOM 631 O O . VAL A 1 88 ? 3.788 27.916 -47.190 1.00 55.81 88 VAL A O 1
ATOM 634 N N . LEU A 1 89 ? 2.307 26.772 -45.956 1.00 52.16 89 LEU A N 1
ATOM 635 C CA . LEU A 1 89 ? 3.197 25.636 -45.686 1.00 52.16 89 LEU A CA 1
ATOM 636 C C . LEU A 1 89 ? 3.594 24.900 -46.966 1.00 52.16 89 LEU A C 1
ATOM 638 O O . LEU A 1 89 ? 4.764 24.583 -47.155 1.00 52.16 89 LEU A O 1
ATOM 642 N N . THR A 1 90 ? 2.647 24.694 -47.885 1.00 51.34 90 THR A N 1
ATOM 643 C CA . THR A 1 90 ? 2.937 24.054 -49.178 1.00 51.34 90 THR A CA 1
ATOM 644 C C . THR A 1 90 ? 3.903 24.908 -50.006 1.00 51.34 90 THR A C 1
ATOM 646 O O . THR A 1 90 ? 4.810 24.376 -50.639 1.00 51.34 90 THR A O 1
ATOM 649 N N . THR A 1 91 ? 3.772 26.236 -49.948 1.00 56.25 91 THR A N 1
ATOM 650 C CA . THR A 1 91 ? 4.666 27.173 -50.649 1.00 56.25 91 THR A CA 1
ATOM 651 C C . THR A 1 91 ? 6.075 27.185 -50.044 1.00 56.25 91 THR A C 1
ATOM 653 O O . THR A 1 91 ? 7.052 27.173 -50.789 1.00 56.25 91 THR A O 1
ATOM 656 N N . ILE A 1 92 ? 6.197 27.140 -48.712 1.00 55.66 92 ILE A N 1
ATOM 657 C CA . ILE A 1 92 ? 7.488 27.062 -48.002 1.00 55.66 92 ILE A CA 1
ATOM 658 C C . ILE A 1 92 ? 8.204 25.745 -48.321 1.00 55.66 92 ILE A C 1
ATOM 660 O O . ILE A 1 92 ? 9.391 25.755 -48.639 1.00 55.66 92 ILE A O 1
ATOM 664 N N . ILE A 1 93 ? 7.474 24.627 -48.313 1.00 54.09 93 ILE A N 1
ATOM 665 C CA . ILE A 1 93 ? 8.016 23.303 -48.640 1.00 54.09 93 ILE A CA 1
ATOM 666 C C . ILE A 1 93 ? 8.506 23.263 -50.094 1.00 54.09 93 ILE A C 1
ATOM 668 O O . ILE A 1 93 ? 9.609 22.793 -50.356 1.00 54.09 93 ILE A O 1
ATOM 672 N N . ILE A 1 94 ? 7.736 23.810 -51.044 1.00 55.25 94 ILE A N 1
ATOM 673 C CA . ILE A 1 94 ? 8.153 23.897 -52.454 1.00 55.25 94 ILE A CA 1
ATOM 674 C C . ILE A 1 94 ? 9.395 24.789 -52.613 1.00 55.25 94 ILE A C 1
ATOM 676 O O . ILE A 1 94 ? 10.298 24.439 -53.370 1.00 55.25 94 ILE A O 1
ATOM 680 N N . HIS A 1 95 ? 9.472 25.910 -51.891 1.00 56.72 95 HIS A N 1
ATOM 681 C CA . HIS A 1 95 ? 10.614 26.824 -51.947 1.00 56.72 95 HIS A CA 1
ATOM 682 C C . HIS A 1 95 ? 11.904 26.185 -51.399 1.00 56.72 95 HIS A C 1
ATOM 684 O O . HIS A 1 95 ? 12.935 26.229 -52.066 1.00 56.72 95 HIS A O 1
ATOM 690 N N . GLU A 1 96 ? 11.844 25.524 -50.240 1.00 51.84 96 GLU A N 1
ATOM 691 C CA . GLU A 1 96 ? 12.966 24.775 -49.641 1.00 51.84 96 GLU A CA 1
ATOM 692 C C . GLU A 1 96 ? 13.450 23.633 -50.553 1.00 51.84 96 GLU A C 1
ATOM 694 O O . GLU A 1 96 ? 14.647 23.486 -50.807 1.00 51.84 96 GLU A O 1
ATOM 699 N N . LEU A 1 97 ? 12.518 22.877 -51.144 1.00 50.78 97 LEU A N 1
ATOM 700 C CA . LEU A 1 97 ? 12.830 21.799 -52.089 1.00 50.78 97 LEU A CA 1
ATOM 701 C C . LEU A 1 97 ? 13.438 22.314 -53.406 1.00 50.78 97 LEU A C 1
ATOM 703 O O . LEU A 1 97 ? 14.272 21.632 -54.002 1.00 50.78 97 LEU A O 1
ATOM 707 N N . CYS A 1 98 ? 13.070 23.518 -53.856 1.00 48.81 98 CYS A N 1
ATOM 708 C CA . CYS A 1 98 ? 13.701 24.177 -55.003 1.00 48.81 98 CYS A CA 1
ATOM 709 C C . CYS A 1 98 ? 15.093 24.744 -54.674 1.00 48.81 98 CYS A C 1
ATOM 711 O O . CYS A 1 98 ? 15.988 24.661 -55.517 1.00 48.81 98 CYS A O 1
ATOM 713 N N . CYS A 1 99 ? 15.315 25.265 -53.464 1.00 48.00 99 CYS A N 1
ATOM 714 C CA . CYS A 1 99 ? 16.635 25.717 -53.002 1.00 48.00 99 CYS A CA 1
ATOM 715 C C . CYS A 1 99 ? 17.642 24.562 -52.867 1.00 48.00 99 CYS A C 1
ATOM 717 O O . CYS A 1 99 ? 18.831 24.738 -53.131 1.00 48.00 99 CYS A O 1
ATOM 719 N N . LEU A 1 100 ? 17.172 23.351 -52.554 1.00 48.28 100 LEU A N 1
ATOM 720 C CA . LEU A 1 100 ? 17.990 22.132 -52.551 1.00 48.28 100 LEU A CA 1
ATOM 721 C C . LEU A 1 100 ? 18.499 21.721 -53.950 1.00 48.28 100 LEU A C 1
ATOM 723 O O . LEU A 1 100 ? 19.448 20.948 -54.043 1.00 48.28 100 LEU A O 1
ATOM 727 N N . GLN A 1 101 ? 17.926 22.250 -55.041 1.00 44.19 101 GLN A N 1
ATOM 728 C CA . GLN A 1 101 ? 18.399 21.991 -56.411 1.00 44.19 101 GLN A CA 1
ATOM 729 C C . GLN A 1 101 ? 19.500 22.959 -56.885 1.00 44.19 101 GLN A C 1
ATOM 731 O O . GLN A 1 101 ? 20.067 22.744 -57.959 1.00 44.19 101 GLN A O 1
ATOM 736 N N . THR A 1 102 ? 19.822 24.018 -56.130 1.00 37.91 102 THR A N 1
ATOM 737 C CA . THR A 1 102 ? 20.734 25.087 -56.585 1.00 37.91 102 THR A CA 1
ATOM 738 C C . THR A 1 102 ? 22.071 25.154 -55.841 1.00 37.91 102 THR A C 1
ATOM 740 O O . THR A 1 102 ? 22.960 25.900 -56.260 1.00 37.91 102 THR A O 1
ATOM 743 N N . THR A 1 103 ? 22.293 24.338 -54.807 1.00 39.06 103 THR A N 1
ATOM 744 C CA . THR A 1 103 ? 23.572 24.285 -54.081 1.00 39.06 103 THR A CA 1
ATOM 745 C C . THR A 1 103 ? 24.615 23.452 -54.837 1.00 39.06 103 THR A C 1
ATOM 747 O O . THR A 1 103 ? 24.781 22.251 -54.645 1.00 39.06 103 THR A O 1
ATOM 750 N N . LYS A 1 104 ? 25.372 24.107 -55.725 1.00 38.84 104 LYS A N 1
ATOM 751 C CA . LYS A 1 104 ? 26.584 23.532 -56.329 1.00 38.84 104 LYS A CA 1
ATOM 752 C C . LYS A 1 104 ? 27.728 23.521 -55.309 1.00 38.84 104 LYS A C 1
ATOM 754 O O . LYS A 1 104 ? 28.441 24.511 -55.182 1.00 38.84 104 LYS A O 1
ATOM 759 N N . THR A 1 105 ? 27.954 22.398 -54.632 1.00 38.25 105 THR A N 1
ATOM 760 C CA . THR A 1 105 ? 29.260 22.081 -54.026 1.00 38.25 105 THR A CA 1
ATOM 761 C C . THR A 1 105 ? 29.976 21.031 -54.893 1.00 38.25 105 THR A C 1
ATOM 763 O O . THR A 1 105 ? 29.358 20.045 -55.296 1.00 38.25 105 THR A O 1
ATOM 766 N N . PRO A 1 106 ? 31.260 21.220 -55.256 1.00 39.47 106 PRO A N 1
ATOM 767 C CA . PRO A 1 106 ? 31.890 20.495 -56.367 1.00 39.47 106 PRO A CA 1
ATOM 768 C C . PRO A 1 106 ? 32.396 19.076 -56.028 1.00 39.47 106 PRO A C 1
ATOM 770 O O . PRO A 1 106 ? 33.390 18.645 -56.600 1.00 39.47 106 PRO A O 1
ATOM 773 N N . ALA A 1 107 ? 31.747 18.327 -55.127 1.00 37.50 107 ALA A N 1
ATOM 774 C CA . ALA A 1 107 ? 32.287 17.033 -54.677 1.00 37.50 107 ALA A CA 1
ATOM 775 C C . ALA A 1 107 ? 31.311 15.842 -54.610 1.00 37.50 107 ALA A C 1
ATOM 777 O O . ALA A 1 107 ? 31.730 14.777 -54.167 1.00 37.50 107 ALA A O 1
ATOM 778 N N . ARG A 1 108 ? 30.043 15.946 -55.045 1.00 34.53 108 ARG A N 1
ATOM 779 C CA . ARG A 1 108 ? 29.120 14.786 -55.109 1.00 34.53 108 ARG A CA 1
ATOM 780 C C . ARG A 1 108 ? 28.141 14.887 -56.290 1.00 34.53 108 ARG A C 1
ATOM 782 O O . ARG A 1 108 ? 27.777 16.004 -56.658 1.00 34.53 108 ARG A O 1
ATOM 789 N N . PRO A 1 109 ? 27.713 13.763 -56.903 1.00 31.31 109 PRO A N 1
ATOM 790 C CA . PRO A 1 109 ? 26.758 13.795 -58.007 1.00 31.31 109 PRO A CA 1
ATOM 791 C C . PRO A 1 109 ? 25.380 14.287 -57.519 1.00 31.31 109 PRO A C 1
ATOM 793 O O . PRO A 1 109 ? 24.992 13.987 -56.388 1.00 31.31 109 PRO A O 1
ATOM 796 N N . PRO A 1 110 ? 24.626 15.039 -58.342 1.00 36.69 110 PRO A N 1
ATOM 797 C CA . PRO A 1 110 ? 23.311 15.539 -57.961 1.00 36.69 110 PRO A CA 1
ATOM 798 C C . PRO A 1 110 ? 22.320 14.380 -57.800 1.00 36.69 110 PRO A C 1
ATOM 800 O O . PRO A 1 110 ? 22.166 13.546 -58.693 1.00 36.69 110 PRO A O 1
ATOM 803 N N . ILE A 1 111 ? 21.614 14.350 -56.670 1.00 40.03 111 ILE A N 1
ATOM 804 C CA . ILE A 1 111 ? 20.498 13.429 -56.442 1.00 40.03 111 ILE A CA 1
ATOM 805 C C . ILE A 1 111 ? 19.313 13.932 -57.276 1.00 40.03 111 ILE A C 1
ATOM 807 O O . ILE A 1 111 ? 18.638 14.895 -56.916 1.00 40.03 111 ILE A O 1
ATOM 811 N N . PHE A 1 112 ? 19.069 13.302 -58.426 1.00 35.28 112 PHE A N 1
ATOM 812 C CA . PHE A 1 112 ? 17.901 13.587 -59.257 1.00 35.28 112 PHE A CA 1
ATOM 813 C C . PHE A 1 112 ? 16.656 12.922 -58.662 1.00 35.28 112 PHE A C 1
ATOM 815 O O . PHE A 1 112 ? 16.412 11.735 -58.869 1.00 35.28 112 PHE A O 1
ATOM 822 N N . PHE A 1 113 ? 15.811 13.696 -57.982 1.00 40.19 113 PHE A N 1
ATOM 823 C CA . PHE A 1 113 ? 14.416 13.300 -57.804 1.00 40.19 113 PHE A CA 1
ATOM 824 C C . PHE A 1 113 ? 13.652 13.578 -59.103 1.00 40.19 113 PHE A C 1
ATOM 826 O O . PHE A 1 113 ? 13.504 14.725 -59.529 1.00 40.19 113 PHE A O 1
ATOM 833 N N . HIS A 1 114 ? 13.165 12.521 -59.754 1.00 40.69 114 HIS A N 1
ATOM 834 C CA . HIS A 1 114 ? 12.314 12.640 -60.938 1.00 40.69 114 HIS A CA 1
ATOM 835 C C . HIS A 1 114 ? 11.041 13.427 -60.563 1.00 40.69 114 HIS A C 1
ATOM 837 O O . HIS A 1 114 ? 10.389 13.093 -59.572 1.00 40.69 114 HIS A O 1
ATOM 843 N N . ARG A 1 115 ? 10.656 14.458 -61.339 1.00 37.66 115 ARG A N 1
ATOM 844 C CA . ARG A 1 115 ? 9.488 15.336 -61.057 1.00 37.66 115 ARG A CA 1
ATOM 845 C C . ARG A 1 115 ? 8.188 14.569 -60.757 1.00 37.66 115 ARG A C 1
ATOM 847 O O . ARG A 1 115 ? 7.351 15.055 -60.007 1.00 37.66 115 ARG A O 1
ATOM 854 N N . SER A 1 116 ? 8.035 13.366 -61.306 1.00 37.34 116 SER A N 1
ATOM 855 C CA . SER A 1 116 ? 6.906 12.460 -61.060 1.00 37.34 116 SER A CA 1
ATOM 856 C C . SER A 1 116 ? 6.867 11.880 -59.636 1.00 37.34 116 SER A C 1
ATOM 858 O O . SER A 1 116 ? 5.782 11.654 -59.109 1.00 37.34 116 SER A O 1
ATOM 860 N N . GLY A 1 117 ? 8.016 11.678 -58.984 1.00 38.28 117 GLY A N 1
ATOM 861 C CA . GLY A 1 117 ? 8.109 11.118 -57.629 1.00 38.28 117 GLY A CA 1
ATOM 862 C C . GLY A 1 117 ? 7.683 12.098 -56.534 1.00 38.28 117 GLY A C 1
ATOM 863 O O . GLY A 1 117 ? 6.948 11.718 -55.626 1.00 38.28 117 GLY A O 1
ATOM 864 N N . LEU A 1 118 ? 8.060 13.377 -56.657 1.00 43.19 118 LEU A N 1
ATOM 865 C CA . LEU A 1 118 ? 7.620 14.420 -55.720 1.00 43.19 118 LEU A CA 1
ATOM 866 C C . LEU A 1 118 ? 6.121 14.715 -55.846 1.00 43.19 118 LEU A C 1
ATOM 868 O O . LEU A 1 118 ? 5.442 14.887 -54.837 1.00 43.19 118 LEU A O 1
ATOM 872 N N . ILE A 1 119 ? 5.595 14.730 -57.074 1.00 42.34 119 ILE A N 1
ATOM 873 C CA . ILE A 1 119 ? 4.158 14.912 -57.318 1.00 42.34 119 ILE A CA 1
ATOM 874 C C . ILE A 1 119 ? 3.371 13.743 -56.719 1.00 42.34 119 ILE A C 1
ATOM 876 O O . ILE A 1 119 ? 2.369 13.981 -56.052 1.00 42.34 119 ILE A O 1
ATOM 880 N N . ASN A 1 120 ? 3.853 12.504 -56.862 1.00 40.16 120 ASN A N 1
ATOM 881 C CA . ASN A 1 120 ? 3.227 11.341 -56.230 1.00 40.16 120 ASN A CA 1
ATOM 882 C C . ASN A 1 120 ? 3.272 11.405 -54.700 1.00 40.16 120 ASN A C 1
ATOM 884 O O . ASN A 1 120 ? 2.278 11.073 -54.063 1.00 40.16 120 ASN A O 1
ATOM 888 N N . LEU A 1 121 ? 4.369 11.869 -54.096 1.00 44.06 121 LEU A N 1
ATOM 889 C CA . LEU A 1 121 ? 4.462 11.996 -52.640 1.00 44.06 121 LEU A CA 1
ATOM 890 C C . LEU A 1 121 ? 3.480 13.047 -52.097 1.00 44.06 121 LEU A C 1
ATOM 892 O O . LEU A 1 121 ? 2.749 12.778 -51.145 1.00 44.06 121 LEU A O 1
ATOM 896 N N . VAL A 1 122 ? 3.388 14.209 -52.752 1.00 45.22 122 VAL A N 1
ATOM 897 C CA . VAL A 1 122 ? 2.414 15.259 -52.405 1.00 45.22 122 VAL A CA 1
ATOM 898 C C . VAL A 1 122 ? 0.977 14.766 -52.617 1.00 45.22 122 VAL A C 1
ATOM 900 O O . VAL A 1 122 ? 0.111 15.006 -51.777 1.00 45.22 122 VAL A O 1
ATOM 903 N N . TYR A 1 123 ? 0.722 14.012 -53.688 1.00 43.62 123 TYR A N 1
ATOM 904 C CA . TYR A 1 123 ? -0.593 13.438 -53.975 1.00 43.62 123 TYR A CA 1
ATOM 905 C C . TYR A 1 123 ? -1.003 12.369 -52.949 1.00 43.62 123 TYR A C 1
ATOM 907 O O . TYR A 1 123 ? -2.157 12.334 -52.526 1.00 43.62 123 TYR A O 1
ATOM 915 N N . VAL A 1 124 ? -0.063 11.533 -52.493 1.00 45.97 124 VAL A N 1
ATOM 916 C CA . VAL A 1 124 ? -0.286 10.521 -51.445 1.00 45.97 124 VAL A CA 1
ATOM 917 C C . VAL A 1 124 ? -0.577 11.180 -50.097 1.00 45.97 124 VAL A C 1
ATOM 919 O O . VAL A 1 124 ? -1.506 10.756 -49.410 1.00 45.97 124 VAL A O 1
ATOM 922 N N . ILE A 1 125 ? 0.146 12.245 -49.740 1.00 47.12 125 ILE A N 1
ATOM 923 C CA . ILE A 1 125 ? -0.086 12.996 -48.497 1.00 47.12 125 ILE A CA 1
ATOM 924 C C . ILE A 1 125 ? -1.465 13.672 -48.526 1.00 47.12 125 ILE A C 1
ATOM 926 O O . ILE A 1 125 ? -2.239 13.532 -47.578 1.00 47.12 125 ILE A O 1
ATOM 930 N N . LEU A 1 126 ? -1.824 14.331 -49.632 1.00 44.69 126 LEU A N 1
ATOM 931 C CA . LEU A 1 126 ? -3.137 14.965 -49.787 1.00 44.69 126 LEU A CA 1
ATOM 932 C C . LEU A 1 126 ? -4.285 13.939 -49.759 1.00 44.69 126 LEU A C 1
ATOM 934 O O . LEU A 1 126 ? -5.307 14.189 -49.118 1.00 44.69 126 LEU A O 1
ATOM 938 N N . ASN A 1 127 ? -4.108 12.759 -50.367 1.00 43.66 127 ASN A N 1
ATOM 939 C CA . ASN A 1 127 ? -5.105 11.684 -50.314 1.00 43.66 127 ASN A CA 1
ATOM 940 C C . ASN A 1 127 ? -5.233 11.043 -48.924 1.00 43.66 127 ASN A C 1
ATOM 942 O O . ASN A 1 127 ? -6.343 10.713 -48.513 1.00 43.66 127 ASN A O 1
ATOM 946 N N . GLN A 1 128 ? -4.138 10.888 -48.176 1.00 44.62 128 GLN A N 1
ATOM 947 C CA . GLN A 1 128 ? -4.157 10.375 -46.798 1.00 44.62 128 GLN A CA 1
ATOM 948 C C . GLN A 1 128 ? -4.896 11.330 -45.849 1.00 44.62 128 GLN A C 1
ATOM 950 O O . GLN A 1 128 ? -5.699 10.891 -45.021 1.00 44.62 128 GLN A O 1
ATOM 955 N N . VAL A 1 129 ? -4.693 12.641 -46.008 1.00 47.72 129 VAL A N 1
ATOM 956 C CA . VAL A 1 129 ? -5.409 13.671 -45.238 1.00 47.72 129 VAL A CA 1
ATOM 957 C C . VAL A 1 129 ? -6.898 13.695 -45.605 1.00 47.72 129 VAL A C 1
ATOM 959 O O . VAL A 1 129 ? -7.747 13.691 -44.711 1.00 47.72 129 VAL A O 1
ATOM 962 N N . ALA A 1 130 ? -7.235 13.628 -46.898 1.00 44.22 130 ALA A N 1
ATOM 963 C CA . ALA A 1 130 ? -8.623 13.555 -47.360 1.00 44.22 130 ALA A CA 1
ATOM 964 C C . ALA A 1 130 ? -9.335 12.272 -46.885 1.00 44.22 130 ALA A C 1
ATOM 966 O O . ALA A 1 130 ? -10.476 12.337 -46.421 1.00 44.22 130 ALA A O 1
ATOM 967 N N . MET A 1 131 ? -8.653 11.118 -46.912 1.00 39.59 131 MET A N 1
ATOM 968 C CA . MET A 1 131 ? -9.184 9.858 -46.385 1.00 39.59 131 MET A CA 1
ATOM 969 C C . MET A 1 131 ? -9.400 9.903 -44.874 1.00 39.59 131 MET A C 1
ATOM 971 O O . MET A 1 131 ? -10.439 9.439 -44.416 1.00 39.59 131 MET A O 1
ATOM 975 N N . ARG A 1 132 ? -8.495 10.498 -44.085 1.00 44.31 132 ARG A N 1
ATOM 976 C CA . ARG A 1 132 ? -8.695 10.641 -42.630 1.00 44.31 132 ARG A CA 1
ATOM 977 C C . ARG A 1 132 ? -9.866 11.567 -42.291 1.00 44.31 132 ARG A C 1
ATOM 979 O O . ARG A 1 132 ? -10.619 11.260 -41.369 1.00 44.31 132 ARG A O 1
ATOM 986 N N . MET A 1 133 ? -10.093 12.632 -43.065 1.00 41.94 133 MET A N 1
ATOM 987 C CA . MET A 1 133 ? -11.286 13.478 -42.906 1.00 41.94 133 MET A CA 1
ATOM 988 C C . MET A 1 133 ? -12.587 12.757 -43.304 1.00 41.94 133 MET A C 1
ATOM 990 O O . MET A 1 133 ? -13.615 12.921 -42.643 1.00 41.94 133 MET A O 1
ATOM 994 N N . ALA A 1 134 ? -12.553 11.918 -44.344 1.00 39.47 134 ALA A N 1
ATOM 995 C CA . ALA A 1 134 ? -13.692 11.090 -44.747 1.00 39.47 134 ALA A CA 1
ATOM 996 C C . ALA A 1 134 ? -13.982 9.962 -43.736 1.00 39.47 134 ALA A C 1
ATOM 998 O O . ALA A 1 134 ? -15.141 9.715 -43.402 1.00 39.47 134 ALA A O 1
ATOM 999 N N . LEU A 1 135 ? -12.945 9.332 -43.177 1.00 35.47 135 LEU A N 1
ATOM 1000 C CA . LEU A 1 135 ? -13.053 8.294 -42.150 1.00 35.47 135 LEU A CA 1
ATOM 1001 C C . LEU A 1 135 ? -13.633 8.857 -40.843 1.00 35.47 135 LEU A C 1
ATOM 1003 O O . LEU A 1 135 ? -14.454 8.204 -40.208 1.00 35.47 135 LEU A O 1
ATOM 1007 N N . TYR A 1 136 ? -13.306 10.104 -40.491 1.00 40.28 136 TYR A N 1
ATOM 1008 C CA . TYR A 1 136 ? -13.908 10.806 -39.353 1.00 40.28 136 TYR A CA 1
ATOM 1009 C C . TYR A 1 136 ? -15.421 11.037 -39.539 1.00 40.28 136 TYR A C 1
ATOM 1011 O O . TYR A 1 136 ? -16.193 10.917 -38.587 1.00 40.28 136 TYR A O 1
ATOM 1019 N N . ARG A 1 137 ? -15.873 11.289 -40.779 1.00 40.19 137 ARG A N 1
ATOM 1020 C CA . ARG A 1 137 ? -17.304 11.381 -41.130 1.00 40.19 137 ARG A CA 1
ATOM 1021 C C . ARG A 1 137 ? -18.023 10.027 -41.106 1.00 40.19 137 ARG A C 1
ATOM 1023 O O . ARG A 1 137 ? -19.187 9.981 -40.723 1.00 40.19 137 ARG A O 1
ATOM 1030 N N . ILE A 1 138 ? -17.354 8.943 -41.503 1.00 37.59 138 ILE A N 1
ATOM 1031 C CA . ILE A 1 138 ? -17.957 7.600 -41.605 1.00 37.59 138 ILE A CA 1
ATOM 1032 C C . ILE A 1 138 ? -17.975 6.886 -40.241 1.00 37.59 138 ILE A C 1
ATOM 1034 O O . ILE A 1 138 ? -19.006 6.353 -39.833 1.00 37.59 138 ILE A O 1
ATOM 1038 N N . VAL A 1 139 ? -16.869 6.920 -39.492 1.00 36.59 139 VAL A N 1
ATOM 1039 C CA . VAL A 1 139 ? -16.732 6.242 -38.188 1.00 36.59 139 VAL A CA 1
ATOM 1040 C C . VAL A 1 139 ? -17.461 7.006 -37.076 1.00 36.59 139 VAL A C 1
ATOM 1042 O O . VAL A 1 139 ? -18.057 6.387 -36.192 1.00 36.59 139 VAL A O 1
ATOM 1045 N N . GLY A 1 140 ? -17.531 8.341 -37.170 1.00 34.91 140 GLY A N 1
ATOM 1046 C CA . GLY A 1 140 ? -18.312 9.180 -36.253 1.00 34.91 140 GLY A CA 1
ATOM 1047 C C . GLY A 1 140 ? -19.826 8.917 -36.290 1.00 34.91 140 GLY A C 1
ATOM 1048 O O . GLY A 1 140 ? -20.513 9.183 -35.307 1.00 34.91 140 GLY A O 1
ATOM 1049 N N . GLY A 1 141 ? -20.350 8.344 -37.383 1.00 31.09 141 GLY A N 1
ATOM 1050 C CA . GLY A 1 141 ? -21.771 8.005 -37.532 1.00 31.09 141 GLY A CA 1
ATOM 1051 C C . GLY A 1 141 ? -22.179 6.633 -36.979 1.0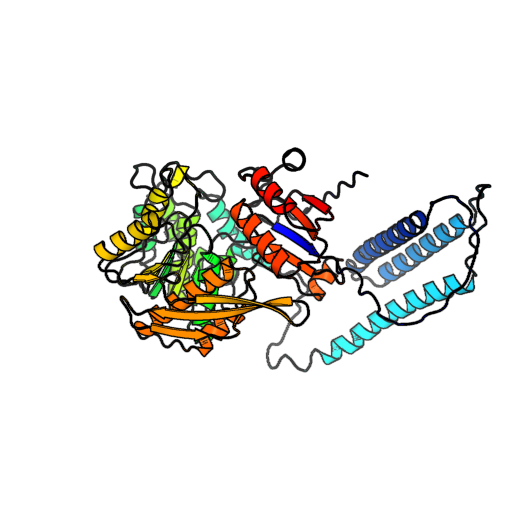0 31.09 141 GLY A C 1
ATOM 1052 O O . GLY A 1 141 ? -23.346 6.440 -36.642 1.00 31.09 141 GLY A O 1
ATOM 1053 N N . PHE A 1 142 ? -21.244 5.683 -36.849 1.00 28.47 142 PHE A N 1
ATOM 1054 C CA . PHE A 1 142 ? -21.551 4.299 -36.449 1.00 28.47 142 PHE A CA 1
ATOM 1055 C C . PHE A 1 142 ? -21.316 4.023 -34.955 1.00 28.47 142 PHE A C 1
ATOM 1057 O O . PHE A 1 142 ? -22.078 3.278 -34.341 1.00 28.47 142 PHE A O 1
ATOM 1064 N N . TYR A 1 143 ? -20.342 4.691 -34.327 1.00 28.91 143 TYR A N 1
ATOM 1065 C CA . TYR A 1 143 ? -20.074 4.532 -32.888 1.00 28.91 143 TYR A CA 1
ATOM 1066 C C . TYR A 1 143 ? -21.148 5.149 -31.976 1.00 28.91 143 TYR A C 1
ATOM 1068 O O . TYR A 1 143 ? -21.223 4.816 -30.796 1.00 28.91 143 TYR A O 1
ATOM 1076 N N . HIS A 1 144 ? -22.016 6.014 -32.510 1.00 30.23 144 HIS A N 1
ATOM 1077 C CA . HIS A 1 144 ? -23.027 6.722 -31.720 1.00 30.23 144 HIS A CA 1
ATOM 1078 C C . HIS A 1 144 ? -24.328 5.930 -31.483 1.00 30.23 144 HIS A C 1
ATOM 1080 O O . HIS A 1 144 ? -25.145 6.353 -30.672 1.00 30.23 144 HIS A O 1
ATOM 1086 N N . LYS A 1 145 ? -24.542 4.782 -32.152 1.00 26.53 145 LYS A N 1
ATOM 1087 C CA . LYS A 1 145 ? -25.819 4.038 -32.081 1.00 26.53 145 LYS A CA 1
ATOM 1088 C C . LYS A 1 145 ? -25.830 2.774 -31.214 1.00 26.53 145 LYS A C 1
ATOM 1090 O O . LYS A 1 145 ? -26.917 2.287 -30.929 1.00 26.53 145 LYS A O 1
ATOM 1095 N N . CYS A 1 146 ? -24.685 2.264 -30.750 1.00 25.88 146 CYS A N 1
ATOM 1096 C CA . CYS A 1 146 ? -24.641 0.993 -30.002 1.00 25.88 146 CYS A CA 1
ATOM 1097 C C . CYS A 1 146 ? -24.312 1.094 -28.503 1.00 25.88 146 CYS A C 1
ATOM 1099 O O . CYS A 1 146 ? -24.329 0.065 -27.839 1.00 25.88 146 CYS A O 1
ATOM 1101 N N . LEU A 1 147 ? -24.043 2.279 -27.941 1.00 27.22 147 LEU A N 1
ATOM 1102 C CA . LEU A 1 147 ? -23.551 2.373 -26.553 1.00 27.22 147 LEU A CA 1
ATOM 1103 C C . LEU A 1 147 ? -24.259 3.380 -25.640 1.00 27.22 147 LEU A C 1
ATOM 1105 O O . LEU A 1 147 ? -23.820 3.569 -24.511 1.00 27.22 147 LEU A O 1
ATOM 1109 N N . ILE A 1 148 ? -25.371 3.991 -26.061 1.00 29.27 148 ILE A N 1
ATOM 1110 C CA . ILE A 1 148 ? -26.139 4.888 -25.182 1.00 29.27 148 ILE A CA 1
ATOM 1111 C C . ILE A 1 148 ? -27.638 4.615 -25.325 1.00 29.27 148 ILE A C 1
ATOM 1113 O O . ILE A 1 148 ? -28.377 5.334 -25.991 1.00 29.27 148 ILE A O 1
ATOM 1117 N N . GLY A 1 149 ? -28.098 3.571 -24.638 1.00 25.09 149 GLY A N 1
ATOM 1118 C CA . GLY A 1 149 ? -29.439 3.570 -24.070 1.00 25.09 149 GLY A CA 1
ATOM 1119 C C . GLY A 1 149 ? -29.424 4.409 -22.793 1.00 25.09 149 GLY A C 1
ATOM 1120 O O . GLY A 1 149 ? -29.227 3.864 -21.715 1.00 25.09 149 GLY A O 1
ATOM 1121 N N . GLY A 1 150 ? -29.610 5.726 -22.935 1.00 28.53 150 GLY A N 1
ATOM 1122 C CA . GLY A 1 150 ? -30.088 6.592 -21.852 1.00 28.53 150 GLY A CA 1
ATOM 1123 C C . GLY A 1 150 ? -29.087 7.515 -21.150 1.00 28.53 150 GLY A C 1
ATOM 1124 O O . GLY A 1 150 ? -28.966 7.409 -19.941 1.00 28.53 150 GLY A O 1
ATOM 1125 N N . VAL A 1 151 ? -28.486 8.486 -21.858 1.00 27.42 151 VAL A N 1
ATOM 1126 C CA . VAL A 1 151 ? -28.268 9.861 -21.343 1.00 27.42 151 VAL A CA 1
ATOM 1127 C C . VAL A 1 151 ? -28.278 10.851 -22.527 1.00 27.42 151 VAL A C 1
ATOM 1129 O O . VAL A 1 151 ? -27.323 10.920 -23.295 1.00 27.42 151 VAL A O 1
ATOM 1132 N N . ASN A 1 152 ? -29.349 11.638 -22.669 1.00 27.64 152 ASN A N 1
ATOM 1133 C CA . ASN A 1 152 ? -29.327 12.937 -23.363 1.00 27.64 152 ASN A CA 1
ATOM 1134 C C . ASN A 1 152 ? -28.740 13.960 -22.370 1.00 27.64 152 ASN A C 1
ATOM 1136 O O . ASN A 1 152 ? -29.166 13.964 -21.222 1.00 27.64 152 ASN A O 1
ATOM 1140 N N . GLY A 1 153 ? -27.835 14.890 -22.653 1.00 25.73 153 GLY A N 1
ATOM 1141 C CA . GLY A 1 153 ? -27.051 15.260 -23.822 1.00 25.73 153 GLY A CA 1
ATOM 1142 C C . GLY A 1 153 ? -26.453 16.645 -23.518 1.00 25.73 153 GLY A C 1
ATOM 1143 O O . GLY A 1 153 ? -27.187 17.503 -23.040 1.00 25.73 153 GLY A O 1
ATOM 1144 N N . LEU A 1 154 ? -25.139 16.828 -23.724 1.00 25.62 154 LEU A N 1
ATOM 1145 C CA . LEU A 1 154 ? -24.456 18.043 -24.226 1.00 25.62 154 LEU A CA 1
ATOM 1146 C C . LEU A 1 154 ? -22.932 17.966 -23.980 1.00 25.62 154 LEU A C 1
ATOM 1148 O O . LEU A 1 154 ? -22.447 18.137 -22.868 1.00 25.62 154 LEU A O 1
ATOM 1152 N N . GLY A 1 155 ? -22.203 17.719 -25.075 1.00 27.91 155 GLY A N 1
ATOM 1153 C CA . GLY A 1 155 ? -20.869 18.241 -25.406 1.00 27.91 155 GLY A CA 1
ATOM 1154 C C . GLY A 1 155 ? -19.746 18.179 -24.365 1.00 27.91 155 GLY A C 1
ATOM 1155 O O . GLY A 1 155 ? -19.519 19.141 -23.638 1.00 27.91 155 GLY A O 1
ATOM 1156 N N . VAL A 1 156 ? -18.918 17.131 -24.420 1.00 27.28 156 VAL A N 1
ATOM 1157 C CA . VAL A 1 156 ? -17.615 17.091 -23.737 1.00 27.28 156 VAL A CA 1
ATOM 1158 C C . VAL A 1 156 ? -16.484 17.093 -24.772 1.00 27.28 156 VAL A C 1
ATOM 1160 O O . VAL A 1 156 ? -16.109 16.055 -25.313 1.00 27.28 156 VAL A O 1
ATOM 1163 N N . LYS A 1 157 ? -15.916 18.278 -25.031 1.00 31.05 157 LYS A N 1
ATOM 1164 C CA . LYS A 1 157 ? -14.520 18.419 -25.486 1.00 31.05 157 LYS A CA 1
ATOM 1165 C C . LYS A 1 157 ? -13.612 18.164 -24.269 1.00 31.05 157 LYS A C 1
ATOM 1167 O O . LYS A 1 157 ? -13.927 18.604 -23.163 1.00 31.05 157 LYS A O 1
ATOM 1172 N N . ARG A 1 158 ? -12.488 17.465 -24.479 1.00 34.22 158 ARG A N 1
ATOM 1173 C CA . ARG A 1 158 ? -11.403 17.231 -23.504 1.00 34.22 158 ARG A CA 1
ATOM 1174 C C . ARG A 1 158 ? -11.015 18.540 -22.796 1.00 34.22 158 ARG A C 1
ATOM 1176 O O . ARG A 1 158 ? -10.325 19.378 -23.360 1.00 34.22 158 ARG A O 1
ATOM 1183 N N . ARG A 1 159 ? -11.499 18.703 -21.563 1.00 27.02 159 ARG A N 1
ATOM 1184 C CA . ARG A 1 159 ? -11.167 19.783 -20.612 1.00 27.02 159 ARG A CA 1
ATOM 1185 C C . ARG A 1 159 ? -11.249 19.271 -19.162 1.00 27.02 159 ARG A C 1
ATOM 1187 O O . ARG A 1 159 ? -11.607 20.009 -18.251 1.00 27.02 159 ARG A O 1
ATOM 1194 N N . PHE A 1 160 ? -11.016 17.969 -18.974 1.00 32.72 160 PHE A N 1
ATOM 1195 C CA . PHE A 1 160 ? -11.365 17.255 -17.742 1.00 32.72 160 PHE A CA 1
ATOM 1196 C C . PHE A 1 160 ? -10.357 17.453 -16.596 1.00 32.72 160 PHE A C 1
ATOM 1198 O O . PHE A 1 160 ? -10.788 17.515 -15.452 1.00 32.72 160 PHE A O 1
ATOM 1205 N N . SER A 1 161 ? -9.056 17.645 -16.860 1.00 39.59 161 SER A N 1
ATOM 1206 C CA . SER A 1 161 ? -8.065 17.806 -15.777 1.00 39.59 161 SER A CA 1
ATOM 1207 C C . SER A 1 161 ? -8.220 19.130 -15.018 1.00 39.59 161 SER A C 1
ATOM 1209 O O . SER A 1 161 ? -8.402 19.120 -13.804 1.00 39.59 161 SER A O 1
ATOM 1211 N N . GLY A 1 162 ? -8.275 20.264 -15.725 1.00 43.03 162 GLY A N 1
ATOM 1212 C CA . GLY A 1 162 ? -8.339 21.583 -15.077 1.00 43.03 162 GLY A CA 1
ATOM 1213 C C . GLY A 1 162 ? -9.640 21.864 -14.311 1.00 43.03 162 GLY A C 1
ATOM 1214 O O . GLY A 1 162 ? -9.647 22.667 -13.380 1.00 43.03 162 GLY A O 1
ATOM 1215 N N . LYS A 1 163 ? -10.752 21.204 -14.667 1.00 51.47 163 LYS A N 1
ATOM 1216 C CA . LYS A 1 163 ? -12.036 21.381 -13.969 1.00 51.47 163 LYS A CA 1
ATOM 1217 C C . LYS A 1 163 ? -12.093 20.562 -12.677 1.00 51.47 163 LYS A C 1
ATOM 1219 O O . LYS A 1 163 ? -12.491 21.103 -11.651 1.00 51.47 163 LYS A O 1
ATOM 1224 N N . GLU A 1 164 ? -11.641 19.308 -12.696 1.00 55.22 164 GLU A N 1
ATOM 1225 C CA . GLU A 1 164 ? -11.605 18.465 -11.491 1.00 55.22 164 GLU A CA 1
ATOM 1226 C C . GLU A 1 164 ? -10.604 18.982 -10.448 1.00 55.22 164 GLU A C 1
ATOM 1228 O O . GLU A 1 164 ? -10.904 18.963 -9.257 1.00 55.22 164 GLU A O 1
ATOM 1233 N N . GLU A 1 165 ? -9.449 19.507 -10.866 1.00 59.25 165 GLU A N 1
ATOM 1234 C CA . GLU A 1 165 ? -8.504 20.141 -9.937 1.00 59.25 165 GLU A CA 1
ATOM 1235 C C . GLU A 1 165 ? -9.049 21.428 -9.326 1.00 59.25 165 GLU A C 1
ATOM 1237 O O . GLU A 1 165 ? -8.834 21.673 -8.139 1.00 59.25 165 GLU A O 1
ATOM 1242 N N . SER A 1 166 ? -9.807 22.221 -10.093 1.00 70.19 166 SER A N 1
ATOM 1243 C CA . SER A 1 166 ? -10.478 23.402 -9.543 1.00 70.19 166 SER A CA 1
ATOM 1244 C C . SER A 1 166 ? -11.481 23.040 -8.441 1.00 70.19 166 SER A C 1
ATOM 1246 O O . SER A 1 166 ? -11.629 23.799 -7.486 1.00 70.19 166 SER A O 1
ATOM 1248 N N . GLU A 1 167 ? -12.113 21.862 -8.523 1.00 83.00 167 GLU A N 1
ATOM 1249 C CA . GLU A 1 167 ? -13.100 21.400 -7.541 1.00 83.00 167 GLU A CA 1
ATOM 1250 C C . GLU A 1 167 ? -12.475 20.992 -6.203 1.00 83.00 167 GLU A C 1
ATOM 1252 O O . GLU A 1 167 ? -13.101 21.193 -5.169 1.00 83.00 167 GLU A O 1
ATOM 1257 N N . VAL A 1 168 ? -11.255 20.443 -6.194 1.00 85.88 168 VAL A N 1
ATOM 1258 C CA . VAL A 1 168 ? -10.542 20.062 -4.953 1.00 85.88 168 VAL A CA 1
ATOM 1259 C C . VAL A 1 168 ? -9.470 21.071 -4.539 1.00 85.88 168 VAL A C 1
ATOM 1261 O O . VAL A 1 168 ? -8.714 20.815 -3.603 1.00 85.88 168 VAL A O 1
ATOM 1264 N N . LYS A 1 169 ? -9.392 22.225 -5.212 1.00 88.12 169 LYS A N 1
ATOM 1265 C CA . LYS A 1 169 ? -8.364 23.240 -4.961 1.00 88.12 169 LYS A CA 1
ATOM 1266 C C . LYS A 1 169 ? -8.353 23.705 -3.507 1.00 88.12 169 LYS A C 1
ATOM 1268 O O . LYS A 1 169 ? -7.300 23.695 -2.888 1.00 88.12 169 LYS A O 1
ATOM 1273 N N . GLU A 1 170 ? -9.513 24.050 -2.953 1.00 92.06 170 GLU A N 1
ATOM 1274 C CA . GLU A 1 170 ? -9.602 24.538 -1.572 1.00 92.06 170 GLU A CA 1
ATOM 1275 C C . GLU A 1 170 ? -9.148 23.482 -0.558 1.00 92.06 170 GLU A C 1
ATOM 1277 O O . GLU A 1 170 ? -8.389 23.793 0.354 1.00 92.06 170 GLU A O 1
ATOM 1282 N N . LEU A 1 171 ? -9.547 22.220 -0.752 1.00 91.88 171 LEU A N 1
ATOM 1283 C CA . LEU A 1 171 ? -9.067 21.110 0.070 1.00 91.88 171 LEU A CA 1
ATOM 1284 C C . LEU A 1 171 ? -7.543 20.966 -0.031 1.00 91.88 171 LEU A C 1
ATOM 1286 O O . LEU A 1 171 ? -6.873 20.793 0.982 1.00 91.88 171 LEU A O 1
ATOM 1290 N N . ASN A 1 172 ? -6.984 21.032 -1.239 1.00 89.75 172 ASN A N 1
ATOM 1291 C CA . ASN A 1 172 ? -5.540 20.940 -1.431 1.00 89.75 172 ASN A CA 1
ATOM 1292 C C . ASN A 1 172 ? -4.810 22.107 -0.757 1.00 89.75 172 ASN A C 1
ATOM 1294 O O . ASN A 1 172 ? -3.814 21.879 -0.077 1.00 89.75 172 ASN A O 1
ATOM 1298 N N . ASP A 1 173 ? -5.309 23.334 -0.904 1.00 90.44 173 ASP A N 1
ATOM 1299 C CA . ASP A 1 173 ? -4.748 24.526 -0.266 1.00 90.44 173 ASP A CA 1
ATOM 1300 C C . ASP A 1 173 ? -4.823 24.404 1.266 1.00 90.44 173 ASP A C 1
ATOM 1302 O O . ASP A 1 173 ? -3.835 24.650 1.957 1.00 90.44 173 ASP A O 1
ATOM 1306 N N . TYR A 1 174 ? -5.948 23.915 1.798 1.00 92.44 174 TYR A N 1
ATOM 1307 C CA . TYR A 1 174 ? -6.113 23.608 3.218 1.00 92.44 174 TYR A CA 1
ATOM 1308 C C . TYR A 1 174 ? -5.071 22.600 3.709 1.00 92.44 174 TYR A C 1
ATOM 1310 O O . TYR A 1 174 ? -4.343 22.855 4.665 1.00 92.44 174 TYR A O 1
ATOM 1318 N N . LEU A 1 175 ? -4.960 21.467 3.017 1.00 90.94 175 LEU A N 1
ATOM 1319 C CA . LEU A 1 175 ? -4.031 20.391 3.345 1.00 90.94 175 LEU A CA 1
ATOM 1320 C C . LEU A 1 175 ? -2.556 20.797 3.194 1.00 90.94 175 LEU A C 1
ATOM 1322 O O . LEU A 1 175 ? -1.708 20.236 3.887 1.00 90.94 175 LEU A O 1
ATOM 1326 N N . ASN A 1 176 ? -2.236 21.728 2.293 1.00 87.12 176 ASN A N 1
ATOM 1327 C CA . ASN A 1 176 ? -0.881 22.249 2.093 1.00 87.12 176 ASN A CA 1
ATOM 1328 C C . ASN A 1 176 ? -0.458 23.232 3.193 1.00 87.12 176 ASN A C 1
ATOM 1330 O O . ASN A 1 176 ? 0.737 23.376 3.436 1.00 87.12 176 ASN A O 1
ATOM 1334 N N . ASN A 1 177 ? -1.414 23.871 3.873 1.00 89.12 177 ASN A N 1
ATOM 1335 C CA . ASN A 1 177 ? -1.142 24.746 5.017 1.00 89.12 177 ASN A CA 1
ATOM 1336 C C . ASN A 1 177 ? -0.880 23.969 6.319 1.00 89.12 177 ASN A C 1
ATOM 1338 O O . ASN A 1 177 ? -0.455 24.557 7.313 1.00 89.12 177 ASN A O 1
ATOM 1342 N N . LEU A 1 178 ? -1.132 22.658 6.330 1.00 88.94 178 LEU A N 1
ATOM 1343 C CA . LEU A 1 178 ? -0.844 21.783 7.462 1.00 88.94 178 LEU A CA 1
ATOM 1344 C C . LEU A 1 178 ? 0.584 21.246 7.396 1.00 88.94 178 LEU A C 1
ATOM 1346 O O . LEU A 1 178 ? 1.191 21.121 6.330 1.00 88.94 178 LEU A O 1
ATOM 1350 N N . LYS A 1 179 ? 1.109 20.827 8.550 1.00 85.25 179 LYS A N 1
ATOM 1351 C CA . LYS A 1 179 ? 2.423 20.188 8.616 1.00 85.25 179 LYS A CA 1
ATOM 1352 C C . LYS A 1 179 ? 2.422 18.888 7.808 1.00 85.25 179 LYS A C 1
ATOM 1354 O O . LYS A 1 179 ? 1.692 17.947 8.129 1.00 85.25 179 LYS A O 1
ATOM 1359 N N . ASN A 1 180 ? 3.255 18.826 6.770 1.00 82.94 180 ASN A N 1
ATOM 1360 C CA . ASN A 1 180 ? 3.348 17.671 5.882 1.00 82.94 180 ASN A CA 1
ATOM 1361 C C . ASN A 1 180 ? 4.701 16.956 6.027 1.00 82.94 180 ASN A C 1
ATOM 1363 O O . ASN A 1 180 ? 5.704 17.351 5.431 1.00 82.94 180 ASN A O 1
ATOM 1367 N N . HIS A 1 181 ? 4.704 15.872 6.800 1.00 77.00 181 HIS A N 1
ATOM 1368 C CA . HIS A 1 181 ? 5.868 15.010 7.046 1.00 77.00 181 HIS A CA 1
ATOM 1369 C C . HIS A 1 181 ? 6.240 14.089 5.879 1.00 77.00 181 HIS A C 1
ATOM 1371 O O . HIS A 1 181 ? 7.246 13.397 5.941 1.00 77.00 181 HIS A O 1
ATOM 1377 N N . GLU A 1 182 ? 5.443 14.061 4.812 1.00 70.88 182 GLU A N 1
ATOM 1378 C CA . GLU A 1 182 ? 5.832 13.378 3.577 1.00 70.88 182 GLU A CA 1
ATOM 1379 C C . GLU A 1 182 ? 6.725 14.279 2.717 1.00 70.88 182 GLU A C 1
ATOM 1381 O O . GLU A 1 182 ? 7.547 13.784 1.946 1.00 70.88 182 GLU A O 1
ATOM 1386 N N . LYS A 1 183 ? 6.573 15.607 2.857 1.00 65.50 183 LYS A N 1
ATOM 1387 C CA . LYS A 1 183 ? 7.369 16.626 2.155 1.00 65.50 183 LYS A CA 1
ATOM 1388 C C . LYS A 1 183 ? 8.549 17.151 2.972 1.00 65.50 183 LYS A C 1
ATOM 1390 O O . LYS A 1 183 ? 9.538 17.561 2.378 1.00 65.50 183 LYS A O 1
ATOM 1395 N N . SER A 1 184 ? 8.432 17.139 4.296 1.00 62.38 184 SER A N 1
ATOM 1396 C CA . SER A 1 184 ? 9.471 17.549 5.249 1.00 62.38 184 SER A CA 1
ATOM 1397 C C . SER A 1 184 ? 10.072 16.340 5.962 1.00 62.38 184 SER A C 1
ATOM 1399 O O . SER A 1 184 ? 9.457 15.276 5.984 1.00 62.38 184 SER A O 1
ATOM 1401 N N . ASP A 1 185 ? 11.251 16.497 6.565 1.00 64.69 185 ASP A N 1
ATOM 1402 C CA . ASP A 1 185 ? 11.860 15.419 7.341 1.00 64.69 185 ASP A CA 1
ATOM 1403 C C . ASP A 1 185 ? 10.936 14.938 8.467 1.00 64.69 185 ASP A C 1
ATOM 1405 O O . ASP A 1 185 ? 10.303 15.713 9.200 1.00 64.69 185 ASP A O 1
ATOM 1409 N N . VAL A 1 186 ? 10.869 13.617 8.618 1.00 68.06 186 VAL A N 1
ATOM 1410 C CA . VAL A 1 186 ? 10.168 12.991 9.733 1.00 68.06 186 VAL A CA 1
ATOM 1411 C C . VAL A 1 186 ? 10.989 13.220 11.011 1.00 68.06 186 VAL A C 1
ATOM 1413 O O . VAL A 1 186 ? 12.182 12.904 11.019 1.00 68.06 186 VAL A O 1
ATOM 1416 N N . PRO A 1 187 ? 10.386 13.729 12.105 1.00 67.50 187 PRO A N 1
ATOM 1417 C CA . PRO A 1 187 ? 11.097 13.947 13.358 1.00 67.50 187 PRO A CA 1
ATOM 1418 C C . PRO A 1 187 ? 11.780 12.675 13.867 1.00 67.50 187 PRO A C 1
ATOM 1420 O O . PRO A 1 187 ? 11.247 11.566 13.753 1.00 67.50 187 PRO A O 1
ATOM 1423 N N . LYS A 1 188 ? 12.956 12.835 14.480 1.00 69.62 188 LYS A N 1
ATOM 1424 C CA . LYS A 1 188 ? 13.624 11.724 15.166 1.00 69.62 188 LYS A CA 1
ATOM 1425 C C . LYS A 1 188 ? 12.711 11.182 16.265 1.00 69.62 188 LYS A C 1
ATOM 1427 O O . LYS A 1 188 ? 12.192 11.955 17.062 1.00 69.62 188 LYS A O 1
ATOM 1432 N N . GLY A 1 189 ? 12.516 9.865 16.288 1.00 61.91 189 GLY A N 1
ATOM 1433 C CA . GLY A 1 189 ? 11.615 9.211 17.242 1.00 61.91 189 GLY A CA 1
ATOM 1434 C C . GLY A 1 189 ? 10.116 9.417 16.985 1.00 61.91 189 GLY A C 1
ATOM 1435 O O . GLY A 1 189 ? 9.313 9.088 17.853 1.00 61.91 189 GLY A O 1
ATOM 1436 N N . ALA A 1 190 ? 9.705 9.916 15.810 1.00 64.81 190 ALA A N 1
ATOM 1437 C CA . ALA A 1 190 ? 8.287 10.120 15.491 1.00 64.81 190 ALA A CA 1
ATOM 1438 C C . ALA A 1 190 ? 7.429 8.849 15.662 1.00 64.81 190 ALA A C 1
ATOM 1440 O O . ALA A 1 190 ? 6.266 8.933 16.041 1.00 64.81 190 ALA A O 1
ATOM 1441 N N . GLY A 1 191 ? 7.987 7.664 15.400 1.00 60.50 191 GLY A N 1
ATOM 1442 C CA . GLY A 1 191 ? 7.273 6.394 15.557 1.00 60.50 191 GLY A CA 1
ATOM 1443 C C . GLY A 1 191 ? 7.517 5.670 16.883 1.00 60.50 191 GLY A C 1
ATOM 1444 O O . GLY A 1 191 ? 7.104 4.517 16.998 1.00 60.50 191 GLY A O 1
ATOM 1445 N N . THR A 1 192 ? 8.203 6.291 17.848 1.00 60.62 192 THR A N 1
ATOM 1446 C CA . THR A 1 192 ? 8.557 5.689 19.146 1.00 60.62 192 THR A CA 1
ATOM 1447 C C . THR A 1 192 ? 7.792 6.343 20.304 1.00 60.62 192 THR A C 1
ATOM 1449 O O . THR A 1 192 ? 7.141 7.372 20.130 1.00 60.62 192 THR A O 1
ATOM 1452 N N . ASP A 1 193 ? 7.865 5.755 21.503 1.00 57.44 193 ASP A N 1
ATOM 1453 C CA . ASP A 1 193 ? 7.243 6.277 22.735 1.00 57.44 193 ASP A CA 1
ATOM 1454 C C . ASP A 1 193 ? 8.021 7.471 23.334 1.00 57.44 193 ASP A C 1
ATOM 1456 O O . ASP A 1 193 ? 8.335 7.491 24.521 1.00 57.44 193 ASP A O 1
ATOM 1460 N N . SER A 1 194 ? 8.381 8.454 22.505 1.00 53.12 194 SER A N 1
ATOM 1461 C CA . SER A 1 194 ? 9.098 9.668 22.921 1.00 53.12 194 SER A CA 1
ATOM 1462 C C . SER A 1 194 ? 8.174 10.891 22.990 1.00 53.12 194 SER A C 1
ATOM 1464 O O . SER A 1 194 ? 7.175 10.952 22.274 1.00 53.12 194 SER A O 1
ATOM 1466 N N . ASP A 1 195 ? 8.538 11.905 23.785 1.00 46.88 195 ASP A N 1
ATOM 1467 C CA . ASP A 1 195 ? 7.791 13.177 23.921 1.00 46.88 195 ASP A CA 1
ATOM 1468 C C . ASP A 1 195 ? 7.712 13.999 22.612 1.00 46.88 195 ASP A C 1
ATOM 1470 O O . ASP A 1 195 ? 6.980 14.984 22.516 1.00 46.88 195 ASP A O 1
ATOM 1474 N N . HIS A 1 196 ? 8.460 13.594 21.581 1.00 49.06 196 HIS A N 1
ATOM 1475 C CA . HIS A 1 196 ? 8.466 14.184 20.237 1.00 49.06 196 HIS A CA 1
ATOM 1476 C C . HIS A 1 196 ? 7.822 13.267 19.176 1.00 49.06 196 HIS A C 1
ATOM 1478 O O . HIS A 1 196 ? 7.903 13.551 17.977 1.00 49.06 196 HIS A O 1
ATOM 1484 N N . GLY A 1 197 ? 7.200 12.168 19.617 1.00 57.44 197 GLY A N 1
ATOM 1485 C CA . GLY A 1 197 ? 6.517 11.176 18.794 1.00 57.44 197 GLY A CA 1
ATOM 1486 C C . GLY A 1 197 ? 5.219 11.682 18.158 1.00 57.44 197 GLY A C 1
ATOM 1487 O O . GLY A 1 197 ? 4.664 12.718 18.529 1.00 57.44 197 GLY A O 1
ATOM 1488 N N . PHE A 1 198 ? 4.698 10.931 17.191 1.00 71.69 198 PHE A N 1
ATOM 1489 C CA . PHE A 1 198 ? 3.340 11.129 16.700 1.00 71.69 198 PHE A CA 1
ATOM 1490 C C . PHE A 1 198 ? 2.329 10.851 17.820 1.00 71.69 198 PHE A C 1
ATOM 1492 O O . PHE A 1 198 ? 2.383 9.827 18.509 1.00 71.69 198 PHE A O 1
ATOM 1499 N N . ASP A 1 199 ? 1.400 11.791 18.003 1.00 75.88 199 ASP A N 1
ATOM 1500 C CA . ASP A 1 199 ? 0.415 11.750 19.077 1.00 75.88 199 ASP A CA 1
ATOM 1501 C C . ASP A 1 199 ? -0.924 11.212 18.564 1.00 75.88 199 ASP A C 1
ATOM 1503 O O . ASP A 1 199 ? -1.729 11.932 17.973 1.00 75.88 199 ASP A O 1
ATOM 1507 N N . LEU A 1 200 ? -1.197 9.940 18.862 1.00 85.12 200 LEU A N 1
ATOM 1508 C CA . LEU A 1 200 ? -2.510 9.338 18.622 1.00 85.12 200 LEU A CA 1
ATOM 1509 C C . LEU A 1 200 ? -3.638 10.040 19.386 1.00 85.12 200 LEU A C 1
ATOM 1511 O O . LEU A 1 200 ? -4.797 9.919 18.993 1.00 85.12 200 LEU A O 1
ATOM 1515 N N . GLY A 1 201 ? -3.333 10.764 20.465 1.00 87.94 201 GLY A N 1
ATOM 1516 C CA . GLY A 1 201 ? -4.288 11.564 21.218 1.00 87.94 201 GLY A CA 1
ATOM 1517 C C . GLY A 1 201 ? -4.935 12.643 20.356 1.00 87.94 201 GLY A C 1
ATOM 1518 O O . GLY A 1 201 ? -6.162 12.759 20.381 1.00 87.94 201 GLY A O 1
ATOM 1519 N N . ARG A 1 202 ? -4.153 13.367 19.540 1.00 91.00 202 ARG A N 1
ATOM 1520 C CA . ARG A 1 202 ? -4.686 14.355 18.581 1.00 91.00 202 ARG A CA 1
ATOM 1521 C C . ARG A 1 202 ? -5.640 13.708 17.592 1.00 91.00 202 ARG A C 1
ATOM 1523 O O . ARG A 1 202 ? -6.784 14.139 17.458 1.00 91.00 202 ARG A O 1
ATOM 1530 N N . MET A 1 203 ? -5.194 12.624 16.960 1.00 93.50 203 MET A N 1
ATOM 1531 C CA . MET A 1 203 ? -6.018 11.887 16.006 1.00 93.50 203 MET A CA 1
ATOM 1532 C C . MET A 1 203 ? -7.295 11.340 16.661 1.00 93.50 203 MET A C 1
ATOM 1534 O O . MET A 1 203 ? -8.375 11.426 16.088 1.00 93.50 203 MET A O 1
ATOM 1538 N N . THR A 1 204 ? -7.210 10.838 17.894 1.00 94.38 204 THR A N 1
ATOM 1539 C CA . THR A 1 204 ? -8.371 10.334 18.645 1.00 94.38 204 THR A CA 1
ATOM 1540 C C . THR A 1 204 ? -9.383 11.445 18.927 1.00 94.38 204 THR A C 1
ATOM 1542 O O . THR A 1 204 ? -10.580 11.240 18.731 1.00 94.38 204 THR A O 1
ATOM 1545 N N . ARG A 1 205 ? -8.928 12.634 19.345 1.00 95.25 205 ARG A N 1
ATOM 1546 C CA . ARG A 1 205 ? -9.807 13.790 19.593 1.00 95.25 205 ARG A CA 1
ATOM 1547 C C . ARG A 1 205 ? -10.463 14.301 18.310 1.00 95.25 205 ARG A C 1
ATOM 1549 O O . ARG A 1 205 ? -11.668 14.547 18.319 1.00 95.25 205 ARG A O 1
ATOM 1556 N N . LEU A 1 206 ? -9.711 14.375 17.208 1.00 96.12 206 LEU A N 1
A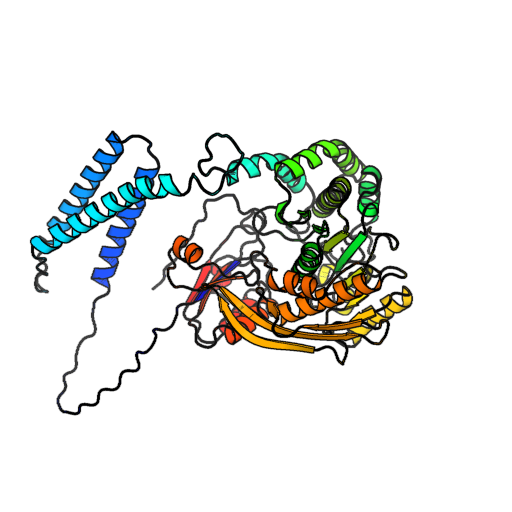TOM 1557 C CA . LEU A 1 206 ? -10.247 14.709 15.884 1.00 96.12 206 LEU A CA 1
ATOM 1558 C C . LEU A 1 206 ? -11.330 13.711 15.448 1.00 96.12 206 LEU A C 1
ATOM 1560 O O . LEU A 1 206 ? -12.405 14.087 14.996 1.00 96.12 206 LEU A O 1
ATOM 1564 N N . MET A 1 207 ? -11.087 12.415 15.611 1.00 97.00 207 MET A N 1
ATOM 1565 C CA . MET A 1 207 ? -12.062 11.405 15.202 1.00 97.00 207 MET A CA 1
ATOM 1566 C C . MET A 1 207 ? -13.291 11.377 16.111 1.00 97.00 207 MET A C 1
ATOM 1568 O O . MET A 1 207 ? -14.399 11.136 15.628 1.00 97.00 207 MET A O 1
ATOM 1572 N N . HIS A 1 208 ? -13.124 11.708 17.393 1.00 96.44 208 HIS A N 1
ATOM 1573 C CA . HIS A 1 208 ? -14.235 11.896 18.318 1.00 96.44 208 HIS A CA 1
ATOM 1574 C C . HIS A 1 208 ? -15.141 13.061 17.894 1.00 96.44 208 HIS A C 1
ATOM 1576 O O . HIS A 1 208 ? -16.360 12.885 17.879 1.00 96.44 208 HIS A O 1
ATOM 1582 N N . SER A 1 209 ? -14.586 14.218 17.497 1.00 96.44 209 SER A N 1
ATOM 1583 C CA . SER A 1 209 ? -15.405 15.347 17.016 1.00 96.44 209 SER A CA 1
ATOM 1584 C C . SER A 1 209 ? -16.179 15.005 15.739 1.00 96.44 209 SER A C 1
ATOM 1586 O O . SER A 1 209 ? -17.310 15.448 15.571 1.00 96.44 209 SER A O 1
ATOM 1588 N N . LEU A 1 210 ? -15.636 14.126 14.890 1.00 96.94 210 LEU A N 1
ATOM 1589 C CA . LEU A 1 210 ? -16.296 13.658 13.665 1.00 96.94 210 LEU A CA 1
ATOM 1590 C C . LEU A 1 210 ? -17.309 12.514 13.877 1.00 96.94 210 LEU A C 1
ATOM 1592 O O . LEU A 1 210 ? -17.902 12.029 12.901 1.00 96.94 210 LEU A O 1
ATOM 1596 N N . GLY A 1 211 ? -17.528 12.091 15.128 1.00 97.25 211 GLY A N 1
ATOM 1597 C CA . GLY A 1 211 ? -18.496 11.057 15.507 1.00 97.25 211 GLY A CA 1
ATOM 1598 C C . GLY A 1 211 ? -17.968 9.620 15.423 1.00 97.25 211 GLY A C 1
ATOM 1599 O O . GLY A 1 211 ? -18.751 8.691 15.221 1.00 97.25 211 GLY A O 1
ATOM 1600 N N . ASN A 1 212 ? -16.653 9.431 15.552 1.00 98.00 212 ASN A N 1
ATOM 1601 C CA . ASN A 1 212 ? -15.951 8.146 15.473 1.00 98.00 212 ASN A CA 1
ATOM 1602 C C . ASN A 1 212 ? -16.308 7.298 14.231 1.00 98.00 212 ASN A C 1
ATOM 1604 O O . ASN A 1 212 ? -16.680 6.126 14.373 1.00 98.00 212 ASN A O 1
ATOM 1608 N N . PRO A 1 213 ? -16.219 7.844 13.003 1.00 98.12 213 PRO A N 1
ATOM 1609 C CA . PRO A 1 213 ? -16.613 7.127 11.790 1.00 98.12 213 PRO A CA 1
ATOM 1610 C C . PRO A 1 213 ? -15.812 5.838 11.539 1.00 98.12 213 PRO A C 1
ATOM 1612 O O . PRO A 1 213 ? -16.354 4.900 10.966 1.00 98.12 213 PRO A O 1
ATOM 1615 N N . GLN A 1 214 ? -14.579 5.729 12.041 1.00 97.81 214 GLN A N 1
ATOM 1616 C CA . GLN A 1 214 ? -13.767 4.507 11.970 1.00 97.81 214 GLN A CA 1
ATOM 1617 C C . GLN A 1 214 ? -14.407 3.284 12.654 1.00 97.81 214 GLN A C 1
ATOM 1619 O O . GLN A 1 214 ? -13.997 2.161 12.392 1.00 97.81 214 GLN A O 1
ATOM 1624 N N . SER A 1 215 ? -15.394 3.495 13.535 1.00 97.81 215 SER A N 1
ATOM 1625 C CA . SER A 1 215 ? -16.123 2.426 14.241 1.00 97.81 215 SER A CA 1
ATOM 1626 C C . SER A 1 215 ? -17.362 1.922 13.485 1.00 97.81 215 SER A C 1
ATOM 1628 O O . SER A 1 215 ? -18.138 1.124 14.007 1.00 97.81 215 SER A O 1
ATOM 1630 N N . LYS A 1 216 ? -17.612 2.431 12.270 1.00 98.19 216 LYS A N 1
ATOM 1631 C CA . LYS A 1 216 ? -18.829 2.138 11.491 1.00 98.19 216 LYS A CA 1
ATOM 1632 C C . LYS A 1 216 ? -18.657 1.025 10.459 1.00 98.19 216 LYS A C 1
ATOM 1634 O O . LYS A 1 216 ? -19.638 0.633 9.840 1.00 98.19 216 LYS A O 1
ATOM 1639 N N . PHE A 1 217 ? -17.444 0.511 10.289 1.00 98.06 217 PHE A N 1
ATOM 1640 C CA . PHE A 1 217 ? -17.112 -0.544 9.335 1.00 98.06 217 PHE A CA 1
ATOM 1641 C C . PHE A 1 217 ? -15.980 -1.416 9.883 1.00 98.06 217 PHE A C 1
ATOM 1643 O O . PHE A 1 217 ? -15.237 -1.011 10.778 1.00 98.06 217 PHE A O 1
ATOM 1650 N N . LYS A 1 218 ? -15.836 -2.628 9.340 1.00 98.38 218 LYS A N 1
ATOM 1651 C CA . LYS A 1 218 ? -14.701 -3.499 9.668 1.00 98.38 218 LYS A CA 1
ATOM 1652 C C . LYS A 1 218 ? -13.454 -3.053 8.922 1.00 98.38 218 LYS A C 1
ATOM 1654 O O . LYS A 1 218 ? -13.551 -2.550 7.809 1.00 98.38 218 LYS A O 1
ATOM 1659 N N . THR A 1 219 ? -12.281 -3.258 9.511 1.00 98.69 219 THR A N 1
ATOM 1660 C CA . THR A 1 219 ? -11.018 -2.785 8.934 1.00 98.69 219 THR A CA 1
ATOM 1661 C C . THR A 1 219 ? -9.974 -3.888 8.824 1.00 98.69 219 THR A C 1
ATOM 1663 O O . THR A 1 219 ? -9.798 -4.683 9.743 1.00 98.69 219 THR A O 1
ATOM 1666 N N . ILE A 1 220 ? -9.234 -3.903 7.719 1.00 98.88 220 ILE A N 1
ATOM 1667 C CA . ILE A 1 220 ? -7.958 -4.605 7.590 1.00 98.88 220 ILE A CA 1
ATOM 1668 C C . ILE A 1 220 ? -6.860 -3.553 7.616 1.00 98.88 220 ILE A C 1
ATOM 1670 O O . ILE A 1 220 ? -6.843 -2.656 6.772 1.00 98.88 220 ILE A O 1
ATOM 1674 N N . HIS A 1 221 ? -5.952 -3.654 8.580 1.00 98.81 221 HIS A N 1
ATOM 1675 C CA . HIS A 1 221 ? -4.900 -2.659 8.780 1.00 98.81 221 HIS A CA 1
ATOM 1676 C C . HIS A 1 221 ? -3.553 -3.209 8.323 1.00 98.81 221 HIS A C 1
ATOM 1678 O O . HIS A 1 221 ? -3.139 -4.270 8.779 1.00 98.81 221 HIS A O 1
ATOM 1684 N N . ILE A 1 222 ? -2.880 -2.515 7.406 1.00 98.75 222 ILE A N 1
ATOM 1685 C CA . ILE A 1 222 ? -1.666 -2.988 6.740 1.00 98.75 222 ILE A CA 1
ATOM 1686 C C . ILE A 1 222 ? -0.483 -2.090 7.108 1.00 98.75 222 ILE A C 1
ATOM 1688 O O . ILE A 1 222 ? -0.461 -0.907 6.778 1.00 98.75 222 ILE A O 1
ATOM 1692 N N . ALA A 1 223 ? 0.536 -2.674 7.732 1.00 97.44 223 ALA A N 1
ATOM 1693 C CA . ALA A 1 223 ? 1.835 -2.058 7.980 1.00 97.44 223 ALA A CA 1
ATOM 1694 C C . ALA A 1 223 ? 2.954 -2.855 7.291 1.00 97.44 223 ALA A C 1
ATOM 1696 O O . ALA A 1 223 ? 2.759 -3.956 6.783 1.00 97.44 223 ALA A O 1
ATOM 1697 N N . GLY A 1 224 ? 4.154 -2.280 7.253 1.00 94.38 224 GLY A N 1
ATOM 1698 C CA . GLY A 1 224 ? 5.303 -2.868 6.558 1.00 94.38 224 GLY A CA 1
ATOM 1699 C C . GLY A 1 224 ? 6.210 -1.818 5.934 1.00 94.38 224 GLY A C 1
ATOM 1700 O O . GLY A 1 224 ? 5.872 -0.630 5.902 1.00 94.38 224 GLY A O 1
ATOM 1701 N N . THR A 1 225 ? 7.397 -2.219 5.504 1.00 89.69 225 THR A N 1
ATOM 1702 C CA . THR A 1 225 ? 8.340 -1.331 4.816 1.00 89.69 225 THR A CA 1
ATOM 1703 C C . THR A 1 225 ? 7.960 -1.236 3.338 1.00 89.69 225 THR A C 1
ATOM 1705 O O . THR A 1 225 ? 7.527 -0.180 2.878 1.00 89.69 225 THR A O 1
ATOM 1708 N N . LYS A 1 226 ? 7.953 -2.360 2.610 1.00 89.94 226 LYS A N 1
ATOM 1709 C CA . LYS A 1 226 ? 7.524 -2.425 1.200 1.00 89.94 226 LYS A CA 1
ATOM 1710 C C . LYS A 1 226 ? 6.304 -3.334 1.025 1.00 89.94 226 LYS A C 1
ATOM 1712 O O . LYS A 1 226 ? 5.940 -4.090 1.919 1.00 89.94 226 LYS A O 1
ATOM 1717 N N . GLY A 1 227 ? 5.622 -3.222 -0.113 1.00 92.81 227 GLY A N 1
ATOM 1718 C CA . GLY A 1 227 ? 4.496 -4.099 -0.467 1.00 92.81 227 GLY A CA 1
ATOM 1719 C C . GLY A 1 227 ? 3.145 -3.768 0.179 1.00 92.81 227 GLY A C 1
ATOM 1720 O O . GLY A 1 227 ? 2.166 -4.431 -0.149 1.00 92.81 227 GLY A O 1
ATOM 1721 N N . LYS A 1 228 ? 3.057 -2.736 1.033 1.00 95.50 228 LYS A N 1
ATOM 1722 C CA . LYS A 1 228 ? 1.809 -2.287 1.679 1.00 95.50 228 LYS A CA 1
ATOM 1723 C C . LYS A 1 228 ? 0.714 -1.954 0.656 1.00 95.50 228 LYS A C 1
ATOM 1725 O O . LYS A 1 228 ? -0.270 -2.684 0.579 1.00 95.50 228 LYS A O 1
ATOM 1730 N N . GLY A 1 229 ? 0.933 -0.944 -0.192 1.00 95.06 229 GLY A N 1
ATOM 1731 C CA . GLY A 1 229 ? -0.008 -0.564 -1.253 1.00 95.06 229 GLY A CA 1
ATOM 1732 C C . GLY A 1 229 ? -0.349 -1.695 -2.237 1.00 95.06 229 GLY A C 1
ATOM 1733 O O . GLY A 1 229 ? -1.513 -1.870 -2.583 1.00 95.06 229 GLY A O 1
ATOM 1734 N N . SER A 1 230 ? 0.620 -2.533 -2.635 1.00 97.00 230 SER A N 1
ATOM 1735 C CA . SER A 1 230 ? 0.349 -3.709 -3.485 1.00 97.00 230 SER A CA 1
ATOM 1736 C C . SER A 1 230 ? -0.548 -4.739 -2.788 1.00 97.00 230 SER A C 1
ATOM 1738 O O . SER A 1 230 ? -1.506 -5.227 -3.381 1.00 97.00 230 SER A O 1
ATOM 1740 N N . THR A 1 231 ? -0.269 -5.051 -1.520 1.00 98.56 231 THR A N 1
ATOM 1741 C CA . THR A 1 231 ? -1.090 -5.971 -0.716 1.00 98.56 231 THR A CA 1
ATOM 1742 C C . THR A 1 231 ? -2.492 -5.400 -0.506 1.00 98.56 231 THR A C 1
ATOM 1744 O O . THR A 1 231 ? -3.474 -6.126 -0.649 1.00 98.56 231 THR A O 1
ATOM 1747 N N . ALA A 1 232 ? -2.600 -4.091 -0.247 1.00 98.50 232 ALA A N 1
ATOM 1748 C CA . ALA A 1 232 ? -3.872 -3.386 -0.133 1.00 98.50 232 ALA A CA 1
ATOM 1749 C C . ALA A 1 232 ? -4.688 -3.463 -1.433 1.00 98.50 232 ALA A C 1
ATOM 1751 O O . ALA A 1 232 ? -5.888 -3.740 -1.388 1.00 98.50 232 ALA A O 1
ATOM 1752 N N . ALA A 1 233 ? -4.040 -3.274 -2.586 1.00 98.25 233 ALA A N 1
ATOM 1753 C CA . ALA A 1 233 ? -4.673 -3.349 -3.899 1.00 98.25 233 ALA A CA 1
ATOM 1754 C C . ALA A 1 233 ? -5.185 -4.763 -4.210 1.00 98.25 233 ALA A C 1
ATOM 1756 O O . ALA A 1 233 ? -6.360 -4.920 -4.549 1.00 98.25 233 ALA A O 1
ATOM 1757 N N . PHE A 1 234 ? -4.347 -5.791 -4.021 1.00 98.75 234 PHE A N 1
ATOM 1758 C CA . PHE A 1 234 ? -4.755 -7.187 -4.196 1.00 98.75 234 PHE A CA 1
ATOM 1759 C C . PHE A 1 234 ? -5.945 -7.533 -3.303 1.00 98.75 234 PHE A C 1
ATOM 1761 O O . PHE A 1 234 ? -6.967 -8.010 -3.789 1.00 98.75 234 PHE A O 1
ATOM 1768 N N . LEU A 1 235 ? -5.849 -7.238 -2.007 1.00 98.75 235 LEU A N 1
ATOM 1769 C CA . LEU A 1 235 ? -6.890 -7.578 -1.044 1.00 98.75 235 LEU A CA 1
ATOM 1770 C C . LEU A 1 235 ? -8.205 -6.844 -1.324 1.00 98.75 235 LEU A C 1
ATOM 1772 O O . LEU A 1 235 ? -9.273 -7.453 -1.292 1.00 98.75 235 LEU A O 1
ATOM 1776 N N . SER A 1 236 ? -8.134 -5.559 -1.673 1.00 98.62 236 SER A N 1
ATOM 1777 C CA . SER A 1 236 ? -9.320 -4.784 -2.040 1.00 98.62 236 SER A CA 1
ATOM 1778 C C . SER A 1 236 ? -10.003 -5.352 -3.283 1.00 98.62 236 SER A C 1
ATOM 1780 O O . SER A 1 236 ? -11.229 -5.433 -3.322 1.00 98.62 236 SER A O 1
ATOM 1782 N N . ASN A 1 237 ? -9.235 -5.788 -4.285 1.00 98.75 237 ASN A N 1
ATOM 1783 C CA . ASN A 1 237 ? -9.791 -6.374 -5.504 1.00 98.75 237 ASN A CA 1
ATOM 1784 C C . ASN A 1 237 ? -10.343 -7.784 -5.289 1.00 98.75 237 ASN A C 1
ATOM 1786 O O . ASN A 1 237 ? -11.367 -8.110 -5.880 1.00 98.75 237 ASN A O 1
ATOM 1790 N N . ILE A 1 238 ? -9.747 -8.590 -4.404 1.00 98.88 238 ILE A N 1
ATOM 1791 C CA . ILE A 1 238 ? -10.319 -9.879 -3.974 1.00 98.88 238 ILE A CA 1
ATOM 1792 C C . ILE A 1 238 ? -11.708 -9.660 -3.359 1.00 98.88 238 ILE A C 1
ATOM 1794 O O . ILE A 1 238 ? -12.686 -10.293 -3.757 1.00 98.88 238 ILE A O 1
ATOM 1798 N N . LEU A 1 239 ? -11.814 -8.716 -2.422 1.00 98.81 239 LEU A N 1
ATOM 1799 C CA . LEU A 1 239 ? -13.069 -8.406 -1.738 1.00 98.81 239 LEU A CA 1
ATOM 1800 C C . LEU A 1 239 ? -14.119 -7.821 -2.699 1.00 98.81 239 LEU A C 1
ATOM 1802 O O . LEU A 1 239 ? -15.289 -8.205 -2.652 1.00 98.81 239 LEU A O 1
ATOM 1806 N N . ARG A 1 240 ? -13.710 -6.952 -3.629 1.00 98.56 240 ARG A N 1
ATOM 1807 C CA . ARG A 1 240 ? -14.601 -6.400 -4.665 1.00 98.56 240 ARG A CA 1
ATOM 1808 C C . ARG A 1 240 ? -15.064 -7.448 -5.669 1.00 98.56 240 ARG A C 1
ATOM 1810 O O . ARG A 1 240 ? -16.245 -7.466 -6.002 1.00 98.56 240 ARG A O 1
ATOM 1817 N N . ALA A 1 241 ? -14.184 -8.352 -6.103 1.00 98.69 241 ALA A N 1
ATOM 1818 C CA . ALA A 1 241 ? -14.536 -9.458 -6.998 1.00 98.69 241 ALA A CA 1
ATOM 1819 C C . ALA A 1 241 ? -15.601 -10.376 -6.382 1.00 98.69 241 ALA A C 1
ATOM 1821 O O . ALA A 1 241 ? -16.417 -10.964 -7.088 1.00 98.69 241 ALA A O 1
ATOM 1822 N N . GLN A 1 242 ? -15.625 -10.461 -5.055 1.00 98.38 242 GLN A N 1
ATOM 1823 C CA . GLN A 1 242 ? -16.641 -11.187 -4.309 1.00 98.38 242 GLN A CA 1
ATOM 1824 C C . GLN A 1 242 ? -17.958 -10.408 -4.120 1.00 98.38 242 GLN A C 1
ATOM 1826 O O . GLN A 1 242 ? -18.973 -10.995 -3.738 1.00 98.38 242 GLN A O 1
ATOM 1831 N N . GLY A 1 243 ? -17.962 -9.105 -4.411 1.00 98.19 243 GLY A N 1
ATOM 1832 C CA . GLY A 1 243 ? -19.142 -8.239 -4.415 1.00 98.19 243 GLY A CA 1
ATOM 1833 C C . GLY A 1 243 ? -19.255 -7.262 -3.240 1.00 98.19 243 GLY A C 1
ATOM 1834 O O . GLY A 1 243 ? -20.270 -6.557 -3.162 1.00 98.19 243 GLY A O 1
ATOM 1835 N N . TYR A 1 244 ? -18.250 -7.201 -2.359 1.00 98.62 244 TYR A N 1
ATOM 1836 C CA . TYR A 1 244 ? -18.220 -6.269 -1.228 1.00 98.62 244 TYR A CA 1
ATOM 1837 C C . TYR A 1 244 ? -17.985 -4.823 -1.683 1.00 98.62 244 TYR A C 1
ATOM 1839 O O . TYR A 1 244 ? -17.246 -4.551 -2.632 1.00 98.62 244 TYR A O 1
ATOM 1847 N N . SER A 1 245 ? -18.613 -3.880 -0.983 1.00 98.44 245 SER A N 1
ATOM 1848 C CA . SER A 1 245 ? -18.278 -2.460 -1.037 1.00 98.44 245 SER A CA 1
ATOM 1849 C C . SER A 1 245 ? -17.032 -2.219 -0.188 1.00 98.44 245 SER A C 1
ATOM 1851 O O . SER A 1 245 ? -17.068 -2.405 1.028 1.00 98.44 245 SER A O 1
ATOM 1853 N N . VAL A 1 246 ? -15.922 -1.832 -0.823 1.00 98.75 246 VAL A N 1
ATOM 1854 C CA . VAL A 1 246 ? -14.619 -1.727 -0.153 1.00 98.75 246 VAL A CA 1
ATOM 1855 C C . VAL A 1 246 ? -14.107 -0.295 -0.200 1.00 98.75 246 VAL A C 1
ATOM 1857 O O . VAL A 1 246 ? -13.879 0.254 -1.285 1.00 98.75 246 VAL A O 1
ATOM 1860 N N . GLY A 1 247 ? -13.872 0.282 0.977 1.00 98.69 247 GLY A N 1
ATOM 1861 C CA . GLY A 1 247 ? -13.045 1.477 1.124 1.00 98.69 247 GLY A CA 1
ATOM 1862 C C . GLY A 1 247 ? -11.571 1.086 1.141 1.00 98.69 247 GLY A C 1
ATOM 1863 O O . GLY A 1 247 ? -11.204 0.117 1.797 1.00 98.69 247 GLY A O 1
ATOM 1864 N N . CYS A 1 248 ? -10.702 1.792 0.429 1.00 98.56 248 CYS A N 1
ATOM 1865 C CA . CYS A 1 248 ? -9.265 1.558 0.542 1.00 98.56 248 CYS A CA 1
ATOM 1866 C C . CYS A 1 248 ? -8.509 2.880 0.635 1.00 98.56 248 CYS A C 1
ATOM 1868 O O . CYS A 1 248 ? -8.742 3.784 -0.172 1.00 98.56 248 CYS A O 1
ATOM 1870 N N . TYR A 1 249 ? -7.653 2.976 1.657 1.00 98.44 249 TYR A N 1
ATOM 1871 C CA . TYR A 1 249 ? -6.822 4.136 1.948 1.00 98.44 249 TYR A CA 1
ATOM 1872 C C . TYR A 1 249 ? -5.344 3.777 1.803 1.00 98.44 249 TYR A C 1
ATOM 1874 O O . TYR A 1 249 ? -4.865 2.905 2.528 1.00 98.44 249 TYR A O 1
ATOM 1882 N N . THR A 1 250 ? -4.647 4.430 0.871 1.00 94.44 250 THR A N 1
ATOM 1883 C CA . THR A 1 250 ? -3.239 4.156 0.528 1.00 94.44 250 THR A CA 1
ATOM 1884 C C . THR A 1 250 ? -2.411 5.427 0.405 1.00 94.44 250 THR A C 1
ATOM 1886 O O . THR A 1 250 ? -2.941 6.513 0.159 1.00 94.44 250 THR A O 1
ATOM 1889 N N . SER A 1 251 ? -1.092 5.306 0.527 1.00 87.62 251 SER A N 1
ATOM 1890 C CA . SER A 1 251 ? -0.168 6.429 0.352 1.00 87.62 251 SER A CA 1
ATOM 1891 C C . SER A 1 251 ? 1.200 5.994 -0.196 1.00 87.62 251 SER A C 1
ATOM 1893 O O . SER A 1 251 ? 1.620 4.855 -0.001 1.00 87.62 251 SER A O 1
ATOM 1895 N N . PRO A 1 252 ? 1.941 6.899 -0.868 1.00 85.75 252 PRO A N 1
ATOM 1896 C CA . PRO A 1 252 ? 1.499 8.191 -1.404 1.00 85.75 252 PRO A CA 1
ATOM 1897 C C . PRO A 1 252 ? 0.625 8.013 -2.666 1.00 85.75 252 PRO A C 1
ATOM 1899 O O . PRO A 1 252 ? 0.226 6.906 -3.011 1.00 85.75 252 PRO A O 1
ATOM 1902 N N . HIS A 1 253 ? 0.300 9.114 -3.347 1.00 85.31 253 HIS A N 1
ATOM 1903 C CA . HIS A 1 253 ? -0.358 9.094 -4.664 1.00 85.31 253 HIS A CA 1
ATOM 1904 C C . HIS A 1 253 ? 0.612 9.513 -5.764 1.00 85.31 253 HIS A C 1
ATOM 1906 O O . HIS A 1 253 ? 1.672 10.064 -5.479 1.00 85.31 253 HIS A O 1
ATOM 1912 N N . ILE A 1 254 ? 0.231 9.277 -7.017 1.00 81.06 254 ILE A N 1
ATOM 1913 C CA . ILE A 1 254 ? 1.063 9.545 -8.188 1.00 81.06 254 ILE A CA 1
ATOM 1914 C C . ILE A 1 254 ? 0.642 10.844 -8.869 1.00 81.06 254 ILE A C 1
ATOM 1916 O O . ILE A 1 254 ? 1.469 11.743 -9.015 1.00 81.06 254 ILE A O 1
ATOM 1920 N N . LYS A 1 255 ? -0.635 10.982 -9.253 1.00 80.12 255 LYS A N 1
ATOM 1921 C CA . LYS A 1 255 ? -1.130 12.183 -9.951 1.00 80.12 255 LYS A CA 1
ATOM 1922 C C . LYS A 1 255 ? -2.018 13.037 -9.059 1.00 80.12 255 LYS A C 1
ATOM 1924 O O . LYS A 1 255 ? -1.796 14.235 -8.935 1.00 80.12 255 LYS A O 1
ATOM 1929 N N . THR A 1 256 ? -3.015 12.434 -8.418 1.00 86.25 256 THR A N 1
ATOM 1930 C CA . THR A 1 256 ? -4.039 13.162 -7.655 1.00 86.25 256 THR A CA 1
ATOM 1931 C C . THR A 1 256 ? -4.267 12.565 -6.273 1.00 86.25 256 THR A C 1
ATOM 1933 O O . THR A 1 256 ? -4.273 11.349 -6.103 1.00 86.25 256 THR A O 1
ATOM 1936 N N . ILE A 1 257 ? -4.509 13.417 -5.270 1.00 88.81 257 ILE A N 1
ATOM 1937 C CA . ILE A 1 257 ? -4.724 12.988 -3.878 1.00 88.81 257 ILE A CA 1
ATOM 1938 C C . ILE A 1 257 ? -5.920 12.047 -3.716 1.00 88.81 257 ILE A C 1
ATOM 1940 O O . ILE A 1 257 ? -5.962 11.248 -2.785 1.00 88.81 257 ILE A O 1
ATOM 1944 N N . ARG A 1 258 ? -6.856 12.083 -4.668 1.00 93.94 258 ARG A N 1
ATOM 1945 C CA . ARG A 1 258 ? -8.002 11.172 -4.733 1.00 93.94 258 ARG A CA 1
ATOM 1946 C C . ARG A 1 258 ? -7.586 9.710 -4.869 1.00 93.94 258 ARG A C 1
ATOM 1948 O O . ARG A 1 258 ? -8.312 8.846 -4.403 1.00 93.94 258 ARG A O 1
ATOM 1955 N N . GLU A 1 259 ? -6.429 9.424 -5.474 1.00 92.38 259 GLU A N 1
ATOM 1956 C CA . GLU A 1 259 ? -5.897 8.055 -5.586 1.00 92.38 259 GLU A CA 1
ATOM 1957 C C . GLU A 1 259 ? -5.687 7.408 -4.219 1.00 92.38 259 GLU A C 1
ATOM 1959 O O . GLU A 1 259 ? -5.767 6.189 -4.105 1.00 92.38 259 GLU A O 1
ATOM 1964 N N . ARG A 1 260 ? -5.471 8.217 -3.175 1.00 95.06 260 ARG A N 1
ATOM 1965 C CA . ARG A 1 260 ? -5.336 7.712 -1.813 1.00 95.06 260 ARG A CA 1
ATOM 1966 C C . ARG A 1 260 ? -6.626 7.138 -1.256 1.00 95.06 260 ARG A C 1
ATOM 1968 O O . ARG A 1 260 ? -6.548 6.430 -0.269 1.00 95.06 260 ARG A O 1
ATOM 1975 N N . ILE A 1 261 ? -7.790 7.461 -1.821 1.00 97.69 261 ILE A N 1
ATOM 1976 C CA . ILE A 1 261 ? -9.097 7.043 -1.306 1.00 97.69 261 ILE A CA 1
ATOM 1977 C C . ILE A 1 261 ? -9.895 6.419 -2.451 1.00 97.69 261 ILE A C 1
ATOM 1979 O O . ILE A 1 261 ? -10.478 7.126 -3.273 1.00 97.69 261 ILE A O 1
ATOM 1983 N N . THR A 1 262 ? -9.955 5.088 -2.495 1.00 97.75 262 THR A N 1
ATOM 1984 C CA . THR A 1 262 ? -10.815 4.357 -3.443 1.00 97.75 262 THR A CA 1
ATOM 1985 C C . THR A 1 262 ? -12.036 3.781 -2.740 1.00 97.75 262 THR A C 1
ATOM 1987 O O . THR A 1 262 ? -11.979 3.436 -1.558 1.00 97.75 262 THR A O 1
ATOM 1990 N N . LEU A 1 263 ? -13.162 3.700 -3.453 1.00 94.94 263 LEU A N 1
ATOM 1991 C CA . LEU A 1 263 ? -14.467 3.428 -2.846 1.00 94.94 263 LEU A CA 1
ATOM 1992 C C . LEU A 1 263 ? -15.321 2.449 -3.645 1.00 94.94 263 LEU A C 1
ATOM 1994 O O . LEU A 1 263 ? -15.202 2.303 -4.866 1.00 94.94 263 LEU A O 1
ATOM 1998 N N . GLY A 1 264 ? -16.253 1.831 -2.923 1.00 94.12 264 GLY A N 1
ATOM 1999 C CA . GLY A 1 264 ? -17.337 1.048 -3.488 1.00 94.12 264 GLY A CA 1
ATOM 2000 C C . GLY A 1 264 ? -16.893 -0.276 -4.106 1.00 94.12 264 GLY A C 1
ATOM 2001 O O . GLY A 1 264 ? -15.795 -0.790 -3.869 1.00 94.12 264 GLY A O 1
ATOM 2002 N N . LYS A 1 265 ? -17.790 -0.836 -4.920 1.00 95.44 265 LYS A N 1
ATOM 2003 C CA . LYS A 1 265 ? -17.616 -2.150 -5.559 1.00 95.44 265 LYS A CA 1
ATOM 2004 C C . LYS A 1 265 ? -16.677 -2.125 -6.763 1.00 95.44 265 LYS A C 1
ATOM 2006 O O . LYS A 1 265 ? -16.098 -3.148 -7.101 1.00 95.44 265 LYS A O 1
ATOM 2011 N N . LEU A 1 266 ? -16.531 -0.967 -7.409 1.00 93.00 266 LEU A N 1
ATOM 2012 C CA . LEU A 1 266 ? -15.691 -0.808 -8.601 1.00 93.00 266 LEU A CA 1
ATOM 2013 C C . LEU A 1 266 ? -14.268 -0.341 -8.267 1.00 93.00 266 LEU A C 1
ATOM 2015 O O . LEU A 1 266 ? -13.362 -0.560 -9.060 1.00 93.00 266 LEU A O 1
ATOM 2019 N N . GLY A 1 267 ? -14.057 0.271 -7.095 1.00 93.25 267 GLY A N 1
ATOM 2020 C CA . GLY A 1 267 ? -12.721 0.633 -6.622 1.00 93.25 267 GLY A CA 1
ATOM 2021 C C . GLY A 1 267 ? -12.071 1.810 -7.338 1.00 93.25 267 GLY A C 1
ATOM 2022 O O . GLY A 1 267 ? -10.847 1.912 -7.350 1.00 93.25 267 GLY A O 1
ATOM 2023 N N . TYR A 1 268 ? -12.866 2.710 -7.915 1.00 94.62 268 TYR A N 1
ATOM 2024 C CA . TYR A 1 268 ? -12.338 3.950 -8.473 1.00 94.62 268 TYR A CA 1
ATOM 2025 C C . TYR A 1 268 ? -11.902 4.918 -7.362 1.00 94.62 268 TYR A C 1
ATOM 2027 O O . TYR A 1 268 ? -12.494 4.904 -6.274 1.00 94.62 268 TYR A O 1
ATOM 2035 N N . PRO A 1 269 ? -10.904 5.783 -7.630 1.00 95.56 269 PRO A N 1
ATOM 2036 C CA . PRO A 1 269 ? -10.632 6.945 -6.794 1.00 95.56 269 PRO A CA 1
ATOM 2037 C C . PRO A 1 269 ? -11.909 7.750 -6.545 1.00 95.56 269 PRO A C 1
ATOM 2039 O O . PRO A 1 269 ? -12.748 7.891 -7.440 1.00 95.56 269 PRO A O 1
ATOM 2042 N N . VAL A 1 270 ? -12.046 8.295 -5.338 1.00 95.88 270 VAL A N 1
ATOM 2043 C CA . VAL A 1 270 ? -13.156 9.185 -4.984 1.00 95.88 270 VAL A CA 1
ATOM 2044 C C . VAL A 1 270 ? -13.278 10.321 -6.006 1.00 95.88 270 VAL A C 1
ATOM 2046 O O . VAL A 1 270 ? -12.279 10.888 -6.451 1.00 95.88 270 VAL A O 1
ATOM 2049 N N . SER A 1 271 ? -14.506 10.681 -6.386 1.00 95.06 271 SER A N 1
ATOM 2050 C CA . SER A 1 271 ? -14.721 11.803 -7.305 1.00 95.06 271 SER A CA 1
ATOM 2051 C C . SER A 1 271 ? -14.308 13.138 -6.664 1.00 95.06 271 SER A C 1
ATOM 2053 O O . SER A 1 271 ? -14.411 13.311 -5.447 1.00 95.06 271 SER A O 1
ATOM 2055 N N . ALA A 1 272 ? -13.870 14.105 -7.479 1.00 93.81 272 ALA A N 1
ATOM 2056 C CA . ALA A 1 272 ? -13.476 15.433 -6.988 1.00 93.81 272 ALA A CA 1
ATOM 2057 C C . ALA A 1 272 ? -14.638 16.112 -6.237 1.00 93.81 272 ALA A C 1
ATOM 2059 O O . ALA A 1 272 ? -14.485 16.539 -5.093 1.00 93.81 272 ALA A O 1
ATOM 2060 N N . LYS A 1 273 ? -15.832 16.083 -6.837 1.00 93.81 273 LYS A N 1
ATOM 2061 C CA . LYS A 1 273 ? -17.080 16.554 -6.233 1.00 93.81 273 LYS A CA 1
ATOM 2062 C C . LYS A 1 273 ? -17.407 15.888 -4.895 1.00 93.81 273 LYS A C 1
ATOM 2064 O O . LYS A 1 273 ? -17.757 16.600 -3.955 1.00 93.81 273 LYS A O 1
ATOM 2069 N N . THR A 1 274 ? -17.333 14.557 -4.795 1.00 94.94 274 THR A N 1
ATOM 2070 C CA . THR A 1 274 ? -17.625 13.830 -3.541 1.00 94.94 274 THR A CA 1
ATOM 2071 C C . THR A 1 274 ? -16.654 14.248 -2.444 1.00 94.94 274 THR A C 1
ATOM 2073 O O . THR A 1 274 ? -17.085 14.610 -1.351 1.00 94.94 274 THR A O 1
ATOM 2076 N N . LEU A 1 275 ? -15.354 14.267 -2.753 1.00 95.12 275 LEU A N 1
ATOM 2077 C CA . LEU A 1 275 ? -14.320 14.626 -1.789 1.00 95.12 275 LEU A CA 1
ATOM 2078 C C . LEU A 1 275 ? -14.456 16.084 -1.325 1.00 95.12 275 LEU A C 1
ATOM 2080 O O . LEU A 1 275 ? -14.417 16.349 -0.125 1.00 95.12 275 LEU A O 1
ATOM 2084 N N . ASN A 1 276 ? -14.693 17.020 -2.249 1.00 94.88 276 ASN A N 1
ATOM 2085 C CA . ASN A 1 276 ? -14.914 18.422 -1.898 1.00 94.88 276 ASN A CA 1
ATOM 2086 C C . ASN A 1 276 ? -16.206 18.612 -1.086 1.00 94.88 276 ASN A C 1
ATOM 2088 O O . ASN A 1 276 ? -16.198 19.297 -0.071 1.00 94.88 276 ASN A O 1
ATOM 2092 N N . SER A 1 277 ? -17.308 17.957 -1.462 1.00 95.69 277 SER A N 1
ATOM 2093 C CA . SER A 1 277 ? -18.573 18.052 -0.711 1.00 95.69 277 SER A CA 1
ATOM 2094 C C . SER A 1 277 ? -18.438 17.522 0.717 1.00 95.69 277 SER A C 1
ATOM 2096 O O . SER A 1 277 ? -19.064 18.051 1.634 1.00 95.69 277 SER A O 1
ATOM 2098 N N . LEU A 1 278 ? -17.637 16.473 0.923 1.00 96.88 278 LEU A N 1
ATOM 2099 C CA . LEU A 1 278 ? -17.306 16.001 2.261 1.00 96.88 278 LEU A CA 1
ATOM 2100 C C . LEU A 1 278 ? -16.489 17.046 3.023 1.00 96.88 278 LEU A C 1
ATOM 2102 O O . LEU A 1 278 ? -16.881 17.416 4.126 1.00 96.88 278 LEU A O 1
ATOM 2106 N N . PHE A 1 279 ? -15.397 17.533 2.426 1.00 96.94 279 PHE A N 1
ATOM 2107 C CA . PHE A 1 279 ? -14.537 18.540 3.042 1.00 96.94 279 PHE A CA 1
ATOM 2108 C C . PHE A 1 279 ? -15.339 19.761 3.498 1.00 96.94 279 PHE A C 1
ATOM 2110 O O . PHE A 1 279 ? -15.271 20.116 4.668 1.00 96.94 279 PHE A O 1
ATOM 2117 N N . GLN A 1 280 ? -16.178 20.331 2.628 1.00 96.56 280 GLN A N 1
ATOM 2118 C CA . GLN A 1 280 ? -17.012 21.491 2.956 1.00 96.56 280 GLN A CA 1
ATOM 2119 C C . GLN A 1 280 ? -17.953 21.232 4.139 1.00 96.56 280 GLN A C 1
ATOM 2121 O O . GLN A 1 280 ? -18.136 22.105 4.983 1.00 96.56 280 GLN A O 1
ATOM 2126 N N . ARG A 1 281 ? -18.533 20.028 4.235 1.00 96.56 281 ARG A N 1
ATOM 2127 C CA . ARG A 1 281 ? -19.440 19.678 5.339 1.00 96.56 281 ARG A CA 1
ATOM 2128 C C . ARG A 1 281 ? -18.731 19.564 6.681 1.00 96.56 281 ARG A C 1
ATOM 2130 O O . ARG A 1 281 ? -19.325 19.937 7.684 1.00 96.56 281 ARG A O 1
ATOM 2137 N N . ILE A 1 282 ? -17.501 19.050 6.703 1.00 96.19 282 ILE A N 1
ATOM 2138 C CA . ILE A 1 282 ? -16.749 18.840 7.951 1.00 96.19 282 ILE A CA 1
ATOM 2139 C C . ILE A 1 282 ? -15.737 19.953 8.241 1.00 96.19 282 ILE A C 1
ATOM 2141 O O . ILE A 1 282 ? -15.047 19.903 9.254 1.00 96.19 282 ILE A O 1
ATOM 2145 N N . LYS A 1 283 ? -15.624 20.959 7.365 1.00 96.31 283 LYS A N 1
ATOM 2146 C CA . LYS A 1 283 ? -14.599 22.004 7.453 1.00 96.31 283 LYS A CA 1
ATOM 2147 C C . LYS A 1 283 ? -14.614 22.728 8.799 1.00 96.31 283 LYS A C 1
ATOM 2149 O O . LYS A 1 283 ? -13.551 22.975 9.354 1.00 96.31 283 LYS A O 1
ATOM 2154 N N . LEU A 1 284 ? -15.796 23.038 9.334 1.00 96.56 284 LEU A N 1
ATOM 2155 C CA . LEU A 1 284 ? -15.919 23.702 10.635 1.00 96.56 284 LEU A CA 1
ATOM 2156 C C . LEU A 1 284 ? -15.356 22.842 11.774 1.00 96.56 284 LEU A C 1
ATOM 2158 O O . LEU A 1 284 ? -14.612 23.356 12.607 1.00 96.56 284 LEU A O 1
ATOM 2162 N N . ASP A 1 285 ? -15.641 21.537 11.770 1.00 96.31 285 ASP A N 1
ATOM 2163 C CA . ASP A 1 285 ? -15.104 20.599 12.762 1.00 96.31 285 ASP A CA 1
ATOM 2164 C C . ASP A 1 285 ? -13.577 20.482 12.641 1.00 96.31 285 ASP A C 1
ATOM 2166 O O . ASP A 1 285 ? -12.873 20.431 13.652 1.00 96.31 285 ASP A O 1
ATOM 2170 N N . LEU A 1 286 ? -13.054 20.482 11.406 1.00 95.94 286 LEU A N 1
ATOM 2171 C CA . LEU A 1 286 ? -11.613 20.480 11.141 1.00 95.94 286 LEU A CA 1
ATOM 2172 C C . LEU A 1 286 ? -10.947 21.768 11.637 1.00 95.94 286 LEU A C 1
ATOM 2174 O O . LEU A 1 286 ? -9.944 21.698 12.340 1.00 95.94 286 LEU A O 1
ATOM 2178 N N . ASP A 1 287 ? -11.507 22.938 11.322 1.00 94.88 287 ASP A N 1
ATOM 2179 C CA . ASP A 1 287 ? -10.971 24.236 11.746 1.00 94.88 287 ASP A CA 1
ATOM 2180 C C . ASP A 1 287 ? -10.936 24.348 13.276 1.00 94.88 287 ASP A C 1
ATOM 2182 O O . ASP A 1 287 ? -9.942 24.798 13.852 1.00 94.88 287 ASP A O 1
ATOM 2186 N N . GLN A 1 288 ? -11.989 23.878 13.947 1.00 95.00 288 GLN A N 1
ATOM 2187 C CA . GLN A 1 288 ? -12.048 23.852 15.403 1.00 95.00 288 GLN A CA 1
ATOM 2188 C C . GLN A 1 288 ? -11.017 22.879 15.992 1.00 95.00 288 GLN A C 1
ATOM 2190 O O . GLN A 1 288 ? -10.335 23.220 16.958 1.00 95.00 288 GLN A O 1
ATOM 2195 N N . ALA A 1 289 ? -10.841 21.698 15.392 1.00 94.19 289 ALA A N 1
ATOM 2196 C CA . ALA A 1 289 ? -9.820 20.742 15.813 1.00 94.19 289 ALA A CA 1
ATOM 2197 C C . ALA A 1 289 ? -8.395 21.291 15.613 1.00 94.19 289 ALA A C 1
ATOM 2199 O O . ALA A 1 289 ? -7.560 21.163 16.504 1.00 94.19 289 ALA A O 1
ATOM 2200 N N . VAL A 1 290 ? -8.123 21.971 14.494 1.00 92.56 290 VAL A N 1
ATOM 2201 C CA . VAL A 1 290 ? -6.834 22.638 14.241 1.00 92.56 290 VAL A CA 1
ATOM 2202 C C . VAL A 1 290 ? -6.548 23.685 15.318 1.00 92.56 290 VAL A C 1
ATOM 2204 O O . VAL A 1 290 ? -5.428 23.742 15.820 1.00 92.56 290 VAL A O 1
ATOM 2207 N N . GLN A 1 291 ? -7.542 24.481 15.718 1.00 92.81 291 GLN A N 1
ATOM 2208 C CA . GLN A 1 291 ? -7.384 25.467 16.792 1.00 92.81 291 GLN A CA 1
ATOM 2209 C C . GLN A 1 291 ? -7.131 24.812 18.156 1.00 92.81 291 GLN A C 1
ATOM 2211 O O . GLN A 1 291 ? -6.220 25.230 18.871 1.00 92.81 291 GLN A O 1
ATOM 2216 N N . LEU A 1 292 ? -7.902 23.777 18.508 1.00 91.81 292 LEU A N 1
ATOM 2217 C CA . LEU A 1 292 ? -7.754 23.043 19.771 1.00 91.81 292 LEU A CA 1
ATOM 2218 C C . LEU A 1 292 ? -6.372 22.396 19.905 1.00 91.81 292 LEU A C 1
ATOM 2220 O O . LEU A 1 292 ? -5.778 22.426 20.979 1.00 91.81 292 LEU A O 1
ATOM 2224 N N . GLU A 1 293 ? -5.836 21.874 18.804 1.00 91.12 293 GLU A N 1
ATOM 2225 C CA . GLU A 1 293 ? -4.496 21.286 18.743 1.00 91.12 293 GLU A CA 1
ATOM 2226 C C . GLU A 1 293 ? -3.394 22.322 18.463 1.00 91.12 293 GLU A C 1
ATOM 2228 O O . GLU A 1 293 ? -2.262 21.953 18.151 1.00 91.12 293 GLU A O 1
ATOM 2233 N N . GLN A 1 294 ? -3.694 23.623 18.551 1.00 88.50 294 GLN A N 1
ATOM 2234 C CA . GLN A 1 294 ? -2.737 24.720 18.347 1.00 88.50 294 GLN A CA 1
ATOM 2235 C C . GLN A 1 294 ? -1.992 24.646 16.999 1.00 88.50 294 GLN A C 1
ATOM 2237 O O . GLN A 1 294 ? -0.810 24.969 16.908 1.00 88.50 294 GLN A O 1
ATOM 2242 N N . GLY A 1 295 ? -2.664 24.177 15.947 1.00 84.50 295 GLY A N 1
ATOM 2243 C CA . GLY A 1 295 ? -2.085 24.024 14.612 1.00 84.50 295 GLY A CA 1
ATOM 2244 C C . GLY A 1 295 ? -1.222 22.775 14.414 1.00 84.50 295 GLY A C 1
ATOM 2245 O O . GLY A 1 295 ? -0.626 22.624 13.351 1.00 84.50 295 GLY A O 1
ATOM 2246 N N . HIS A 1 296 ? -1.146 21.863 15.390 1.00 87.44 296 HIS A N 1
ATOM 2247 C CA . HIS A 1 296 ? -0.285 20.676 15.303 1.00 87.44 296 HIS A CA 1
ATOM 2248 C C . HIS A 1 296 ? -0.890 19.497 14.528 1.00 87.44 296 HIS A C 1
ATOM 2250 O O . HIS A 1 296 ? -0.206 18.484 14.359 1.00 87.44 296 HIS A O 1
ATOM 2256 N N . LEU A 1 297 ? -2.137 19.604 14.050 1.00 90.31 297 LEU A N 1
ATOM 2257 C CA . LEU A 1 297 ? -2.702 18.603 13.146 1.00 90.31 297 LEU A CA 1
ATOM 2258 C C . LEU A 1 297 ? -1.918 18.573 11.832 1.00 90.31 297 LEU A C 1
ATOM 2260 O O . LEU A 1 297 ? -1.664 19.593 11.190 1.00 90.31 297 LEU A O 1
ATOM 2264 N N . SER A 1 298 ? -1.537 17.370 11.438 1.00 91.62 298 SER A N 1
ATOM 2265 C CA . SER A 1 298 ? -0.777 17.118 10.226 1.00 91.62 298 SER A CA 1
ATOM 2266 C C . SER A 1 298 ? -1.679 16.908 9.015 1.00 91.62 298 SER A C 1
ATOM 2268 O O . SER A 1 298 ? -2.849 16.529 9.114 1.00 91.62 298 SER A O 1
ATOM 2270 N N . HIS A 1 299 ? -1.073 17.074 7.840 1.00 92.00 299 HIS A N 1
ATOM 2271 C CA . HIS A 1 299 ? -1.660 16.711 6.554 1.00 92.00 299 HIS A CA 1
ATOM 2272 C C . HIS A 1 299 ? -2.221 15.278 6.561 1.00 92.00 299 HIS A C 1
ATOM 2274 O O . HIS A 1 299 ? -3.329 15.030 6.088 1.00 92.00 299 HIS A O 1
ATOM 2280 N N . PHE A 1 300 ? -1.456 14.334 7.118 1.00 91.88 300 PHE A N 1
ATOM 2281 C CA . PHE A 1 300 ? -1.807 12.918 7.115 1.00 91.88 300 PHE A CA 1
ATOM 2282 C C . PHE A 1 300 ? -2.965 12.598 8.071 1.00 91.88 300 PHE A C 1
ATOM 2284 O O . PHE A 1 300 ? -3.841 11.814 7.710 1.00 91.88 300 PHE A O 1
ATOM 2291 N N . GLU A 1 301 ? -3.026 13.227 9.251 1.00 94.81 301 GLU A N 1
ATOM 2292 C CA . GLU A 1 301 ? -4.145 13.066 10.196 1.00 94.81 301 GLU A CA 1
ATOM 2293 C C . GLU A 1 301 ? -5.468 13.546 9.584 1.00 94.81 301 GLU A C 1
ATOM 2295 O O . GLU A 1 301 ? -6.451 12.804 9.580 1.00 94.81 301 GLU A O 1
ATOM 2300 N N . VAL A 1 302 ? -5.485 14.743 8.986 1.00 95.81 302 VAL A N 1
ATOM 2301 C CA . VAL A 1 302 ? -6.701 15.297 8.364 1.00 95.81 302 VAL A CA 1
ATOM 2302 C C . VAL A 1 302 ? -7.151 14.464 7.163 1.00 95.81 302 VAL A C 1
ATOM 2304 O O . VAL A 1 302 ? -8.342 14.187 7.014 1.00 95.81 302 VAL A O 1
ATOM 2307 N N . LEU A 1 303 ? -6.219 14.007 6.322 1.00 95.94 303 LEU A N 1
ATOM 2308 C CA . LEU A 1 303 ? -6.566 13.166 5.177 1.00 95.94 303 LEU A CA 1
ATOM 2309 C C . LEU A 1 303 ? -7.080 11.781 5.600 1.00 95.94 303 LEU A C 1
ATOM 2311 O O . LEU A 1 303 ? -8.033 11.271 5.010 1.00 95.94 303 LEU A O 1
ATOM 2315 N N . THR A 1 304 ? -6.508 11.207 6.660 1.00 97.12 304 THR A N 1
ATOM 2316 C CA . THR A 1 304 ? -6.991 9.953 7.257 1.00 97.12 304 THR 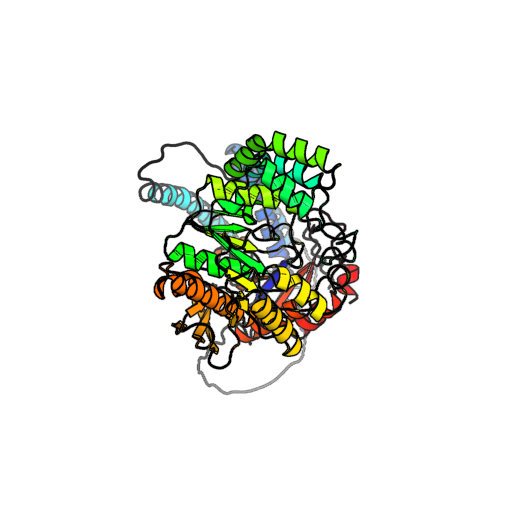A CA 1
ATOM 2317 C C . THR A 1 304 ? -8.403 10.127 7.824 1.00 97.12 304 THR A C 1
ATOM 2319 O O . THR A 1 304 ? -9.267 9.276 7.611 1.00 97.12 304 THR A O 1
ATOM 2322 N N . ALA A 1 305 ? -8.676 11.257 8.484 1.00 97.81 305 ALA A N 1
ATOM 2323 C CA . ALA A 1 305 ? -10.001 11.578 9.003 1.00 97.81 305 ALA A CA 1
ATOM 2324 C C . ALA A 1 305 ? -11.049 11.719 7.886 1.00 97.81 305 ALA A C 1
ATOM 2326 O O . ALA A 1 305 ? -12.147 11.168 8.000 1.00 97.81 305 ALA A O 1
ATOM 2327 N N . LEU A 1 306 ? -10.694 12.379 6.775 1.00 97.94 306 LEU A N 1
ATOM 2328 C CA . LEU A 1 306 ? -11.530 12.453 5.572 1.00 97.94 306 LEU A CA 1
ATOM 2329 C C . LEU A 1 306 ? -11.831 11.058 5.008 1.00 97.94 306 LEU A C 1
ATOM 2331 O O . LEU A 1 306 ? -12.990 10.760 4.725 1.00 97.94 306 LEU A O 1
ATOM 2335 N N . ALA A 1 307 ? -10.820 10.192 4.885 1.00 98.38 307 ALA A N 1
ATOM 2336 C CA . ALA A 1 307 ? -10.999 8.831 4.381 1.00 98.38 307 ALA A CA 1
ATOM 2337 C C . ALA A 1 307 ? -11.968 8.020 5.258 1.00 98.38 307 ALA A C 1
ATOM 2339 O O . ALA A 1 307 ? -12.947 7.473 4.754 1.00 98.38 307 ALA A O 1
ATOM 2340 N N . PHE A 1 308 ? -11.758 8.002 6.578 1.00 98.56 308 PHE A N 1
ATOM 2341 C CA . PHE A 1 308 ? -12.640 7.295 7.511 1.00 98.56 308 PHE A CA 1
ATOM 2342 C C . PHE A 1 308 ? -14.064 7.847 7.519 1.00 98.56 308 PHE A C 1
ATOM 2344 O O . PHE A 1 308 ? -15.019 7.069 7.506 1.00 98.56 308 PHE A O 1
ATOM 2351 N N . LYS A 1 309 ? -14.227 9.176 7.513 1.00 98.38 309 LYS A N 1
ATOM 2352 C CA . LYS A 1 309 ? -15.551 9.802 7.442 1.00 98.38 309 LYS A CA 1
ATOM 2353 C C . LYS A 1 309 ? -16.278 9.400 6.165 1.00 98.38 309 LYS A C 1
ATOM 2355 O O . LYS A 1 309 ? -17.450 9.039 6.230 1.00 98.38 309 LYS A O 1
ATOM 2360 N N . LEU A 1 310 ? -15.572 9.393 5.038 1.00 98.25 310 LEU A N 1
ATOM 2361 C CA . LEU A 1 310 ? -16.141 9.006 3.757 1.00 98.25 310 LEU A CA 1
ATOM 2362 C C . LEU A 1 310 ? -16.544 7.529 3.724 1.00 98.25 310 LEU A C 1
ATOM 2364 O O . LEU A 1 310 ? -17.646 7.211 3.295 1.00 98.25 310 LEU A O 1
ATOM 2368 N N . PHE A 1 311 ? -15.696 6.628 4.225 1.00 98.62 311 PHE A N 1
ATOM 2369 C CA . PHE A 1 311 ? -16.010 5.197 4.306 1.00 98.62 311 PHE A CA 1
ATOM 2370 C C . PHE A 1 311 ? -17.266 4.917 5.136 1.00 98.62 311 PHE A C 1
ATOM 2372 O O . PHE A 1 311 ? -18.084 4.084 4.745 1.00 98.62 311 PHE A O 1
ATOM 2379 N N . ALA A 1 312 ? -17.448 5.639 6.243 1.00 98.31 312 ALA A N 1
ATOM 2380 C CA . ALA A 1 312 ? -18.645 5.521 7.066 1.00 98.31 312 ALA A CA 1
ATOM 2381 C C . ALA A 1 312 ? -19.906 6.024 6.345 1.00 98.31 312 ALA A C 1
ATOM 2383 O O . ALA A 1 312 ? -20.944 5.373 6.411 1.00 98.31 312 ALA A O 1
ATOM 2384 N N . GLU A 1 313 ? -19.835 7.162 5.651 1.00 97.19 313 GLU A N 1
ATOM 2385 C CA . GLU A 1 313 ? -20.990 7.735 4.942 1.00 97.19 313 GLU A CA 1
ATOM 2386 C C . GLU A 1 313 ? -21.391 6.933 3.699 1.00 97.19 313 GLU A C 1
ATOM 2388 O O . GLU A 1 313 ? -22.578 6.803 3.404 1.00 97.19 313 GLU A O 1
ATOM 2393 N N . GLU A 1 314 ? -20.414 6.340 3.014 1.00 97.19 314 GLU A N 1
ATOM 2394 C CA . GLU A 1 314 ? -20.634 5.448 1.871 1.00 97.19 314 GLU A CA 1
ATOM 2395 C C . GLU A 1 314 ? -21.022 4.018 2.294 1.00 97.19 314 GLU A C 1
ATOM 2397 O O . GLU A 1 314 ? -21.223 3.158 1.437 1.00 97.19 314 GLU A O 1
ATOM 2402 N N . ASN A 1 315 ? -21.152 3.758 3.604 1.00 97.31 315 ASN A N 1
ATOM 2403 C CA . ASN A 1 315 ? -21.526 2.465 4.185 1.00 97.31 315 ASN A CA 1
ATOM 2404 C C . ASN A 1 315 ? -20.719 1.298 3.589 1.00 97.31 315 ASN A C 1
ATOM 2406 O O . ASN A 1 315 ? -21.286 0.313 3.109 1.00 97.31 315 ASN A O 1
ATOM 2410 N N . VAL A 1 316 ? -19.389 1.426 3.563 1.00 98.31 316 VAL A N 1
ATOM 2411 C CA . VAL A 1 316 ? -18.532 0.332 3.083 1.00 98.31 316 VAL A CA 1
ATOM 2412 C C . VAL A 1 316 ? -18.671 -0.883 4.001 1.00 98.31 316 VAL A C 1
ATOM 2414 O O . VAL A 1 316 ? -18.762 -0.746 5.220 1.00 98.31 316 VAL A O 1
ATOM 2417 N N . ASP A 1 317 ? -18.646 -2.083 3.423 1.00 98.31 317 ASP A N 1
ATOM 2418 C CA . ASP A 1 317 ? -18.711 -3.323 4.201 1.00 98.31 317 ASP A CA 1
ATOM 2419 C C . ASP A 1 317 ? -17.421 -3.502 5.016 1.00 98.31 317 ASP A C 1
ATOM 2421 O O . ASP A 1 317 ? -17.428 -3.942 6.169 1.00 98.31 317 ASP A O 1
ATOM 2425 N N . ILE A 1 318 ? -16.293 -3.148 4.396 1.00 98.75 318 ILE A N 1
ATOM 2426 C CA . ILE A 1 318 ? -14.954 -3.286 4.956 1.00 98.75 318 ILE A CA 1
ATOM 2427 C C . ILE A 1 318 ? -14.011 -2.233 4.365 1.00 98.75 318 ILE A C 1
ATOM 2429 O O . ILE A 1 318 ? -14.143 -1.842 3.202 1.00 98.75 318 ILE A O 1
ATOM 2433 N N . ALA A 1 319 ? -13.044 -1.787 5.161 1.00 98.75 319 ALA A N 1
ATOM 2434 C CA . ALA A 1 319 ? -11.996 -0.875 4.735 1.00 98.75 319 ALA A CA 1
ATOM 2435 C C . ALA A 1 319 ? -10.610 -1.535 4.782 1.00 98.75 319 ALA A C 1
ATOM 2437 O O . ALA A 1 319 ? -10.275 -2.225 5.742 1.00 98.75 319 ALA A O 1
ATOM 2438 N N . VAL A 1 320 ? -9.785 -1.300 3.762 1.00 98.81 320 VAL A N 1
ATOM 2439 C CA . VAL A 1 320 ? -8.382 -1.730 3.698 1.00 98.81 320 VAL A CA 1
ATOM 2440 C C . VAL A 1 320 ? -7.492 -0.504 3.860 1.00 98.81 320 VAL A C 1
ATOM 2442 O O . VAL A 1 320 ? -7.465 0.368 2.992 1.00 98.81 320 VAL A O 1
ATOM 2445 N N . ILE A 1 321 ? -6.790 -0.418 4.986 1.00 98.69 321 ILE A N 1
ATOM 2446 C CA . ILE A 1 321 ? -6.104 0.797 5.429 1.00 98.69 321 ILE A CA 1
ATOM 2447 C C . ILE A 1 321 ? -4.602 0.545 5.484 1.00 98.69 321 ILE A C 1
ATOM 2449 O O . ILE A 1 321 ? -4.139 -0.295 6.252 1.00 98.69 321 ILE A O 1
ATOM 2453 N N . GLU A 1 322 ? -3.837 1.278 4.684 1.00 97.94 322 GLU A N 1
ATOM 2454 C CA . GL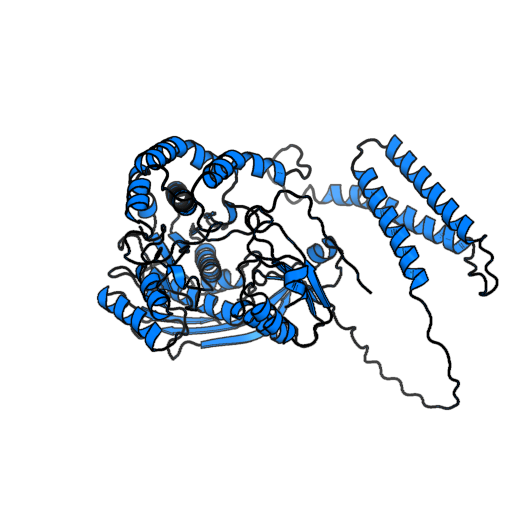U A 1 322 ? -2.377 1.313 4.743 1.00 97.94 322 GLU A CA 1
ATOM 2455 C C . GLU A 1 322 ? -1.905 2.316 5.804 1.00 97.94 322 GLU A C 1
ATOM 2457 O O . GLU A 1 322 ? -2.301 3.481 5.794 1.00 97.94 322 GLU A O 1
ATOM 2462 N N . ALA A 1 323 ? -1.033 1.872 6.710 1.00 95.00 323 ALA A N 1
ATOM 2463 C CA . ALA A 1 323 ? -0.327 2.757 7.628 1.00 95.00 323 ALA A CA 1
ATOM 2464 C C . ALA A 1 323 ? 0.717 3.590 6.868 1.00 95.00 323 ALA A C 1
ATOM 2466 O O . ALA A 1 323 ? 1.478 3.046 6.060 1.00 95.00 323 ALA A O 1
ATOM 2467 N N . GLY A 1 324 ? 0.793 4.888 7.169 1.00 85.94 324 GLY A N 1
ATOM 2468 C CA . GLY A 1 324 ? 1.736 5.804 6.530 1.00 85.94 324 GLY A CA 1
ATOM 2469 C C . GLY A 1 324 ? 3.173 5.546 6.975 1.00 85.94 324 GLY A C 1
ATOM 2470 O O . GLY A 1 324 ? 4.033 5.207 6.161 1.00 85.94 324 GLY A O 1
ATOM 2471 N N . LEU A 1 325 ? 3.435 5.648 8.280 1.00 83.31 325 LEU A N 1
ATOM 2472 C CA . LEU A 1 325 ? 4.757 5.437 8.863 1.00 83.31 325 LEU A CA 1
ATOM 2473 C C . LEU A 1 325 ? 4.699 4.588 10.134 1.00 83.31 325 LEU A C 1
ATOM 2475 O O . LEU A 1 325 ? 3.976 4.872 11.084 1.00 83.31 325 LEU A O 1
ATOM 2479 N N . GLY A 1 326 ? 5.563 3.573 10.196 1.00 85.62 326 GLY A N 1
ATOM 2480 C CA . GLY A 1 326 ? 5.630 2.686 11.354 1.00 85.62 326 GLY A CA 1
ATOM 2481 C C . GLY A 1 326 ? 4.340 1.878 11.488 1.00 85.62 326 GLY A C 1
ATOM 2482 O O . GLY A 1 326 ? 4.078 1.017 10.651 1.00 85.62 326 GLY A O 1
ATOM 2483 N N . GLY A 1 327 ? 3.575 2.144 12.544 1.00 88.94 327 GLY A N 1
ATOM 2484 C CA . GLY A 1 327 ? 2.304 1.485 12.842 1.00 88.94 327 GLY A CA 1
ATOM 2485 C C . GLY A 1 327 ? 1.767 1.902 14.209 1.00 88.94 327 GLY A C 1
ATOM 2486 O O . GLY A 1 327 ? 0.703 2.495 14.300 1.00 88.94 327 GLY A O 1
ATOM 2487 N N . ALA A 1 328 ? 2.548 1.686 15.271 1.00 88.38 328 ALA A N 1
ATOM 2488 C CA . ALA A 1 328 ? 2.167 1.939 16.662 1.00 88.38 328 ALA A CA 1
ATOM 2489 C C . ALA A 1 328 ? 1.628 3.352 16.908 1.00 88.38 328 ALA A C 1
ATOM 2491 O O . ALA A 1 328 ? 0.631 3.498 17.606 1.00 88.38 328 ALA A O 1
ATOM 2492 N N . ARG A 1 329 ? 2.265 4.364 16.311 1.00 87.50 329 ARG A N 1
ATOM 2493 C CA . ARG A 1 329 ? 1.924 5.788 16.449 1.00 87.50 329 ARG A CA 1
ATOM 2494 C C . ARG A 1 329 ? 1.372 6.409 15.159 1.00 87.50 329 ARG A C 1
ATOM 2496 O O . ARG A 1 329 ? 1.261 7.624 15.061 1.00 87.50 329 ARG A O 1
ATOM 2503 N N . ASP A 1 330 ? 1.051 5.590 14.160 1.00 92.50 330 ASP A N 1
ATOM 2504 C CA . ASP A 1 330 ? 0.515 6.078 12.889 1.00 92.50 330 ASP A CA 1
ATOM 2505 C C . ASP A 1 330 ? -0.928 6.576 13.057 1.00 92.50 330 ASP A C 1
ATOM 2507 O O . ASP A 1 330 ? -1.707 5.939 13.763 1.00 92.50 330 ASP A O 1
ATOM 2511 N N . ALA A 1 331 ? -1.322 7.655 12.372 1.00 93.25 331 ALA A N 1
ATOM 2512 C CA . ALA A 1 331 ? -2.677 8.217 12.478 1.00 93.25 331 ALA A CA 1
ATOM 2513 C C . ALA A 1 331 ? -3.790 7.195 12.164 1.00 93.25 331 ALA A C 1
ATOM 2515 O O . ALA A 1 331 ? -4.910 7.306 12.659 1.00 93.25 331 ALA A O 1
ATOM 2516 N N . THR A 1 332 ? -3.490 6.159 11.380 1.00 96.31 332 THR A N 1
ATOM 2517 C CA . THR A 1 332 ? -4.442 5.081 11.092 1.00 96.31 332 THR A CA 1
ATOM 2518 C C . THR A 1 332 ? -4.662 4.124 12.273 1.00 96.31 332 THR A C 1
ATOM 2520 O O . THR A 1 332 ? -5.690 3.455 12.326 1.00 96.31 332 THR A O 1
ATOM 2523 N N . ASN A 1 333 ? -3.768 4.071 13.270 1.00 96.81 333 ASN A N 1
ATOM 2524 C CA . ASN A 1 333 ? -3.803 3.101 14.377 1.00 96.81 333 ASN A CA 1
ATOM 2525 C C . ASN A 1 333 ? -4.785 3.433 15.517 1.00 96.81 333 ASN A C 1
ATOM 2527 O O . ASN A 1 333 ? -4.668 2.920 16.632 1.00 96.81 333 ASN A O 1
ATOM 2531 N N . ILE A 1 334 ? -5.798 4.245 15.233 1.00 95.94 334 ILE A N 1
ATOM 2532 C CA . ILE A 1 334 ? -6.925 4.501 16.138 1.00 95.94 334 ILE A CA 1
ATOM 2533 C C . ILE A 1 334 ? -8.046 3.449 16.029 1.00 95.94 334 ILE A C 1
ATOM 2535 O O . ILE A 1 334 ? -9.068 3.543 16.708 1.00 95.94 334 ILE A O 1
ATOM 2539 N N . ILE A 1 335 ? -7.868 2.449 15.162 1.00 96.56 335 ILE A N 1
ATOM 2540 C CA . ILE A 1 335 ? -8.800 1.334 14.973 1.00 96.56 335 ILE A CA 1
ATOM 2541 C C . ILE A 1 335 ? -8.793 0.451 16.228 1.00 96.56 335 ILE A C 1
ATOM 2543 O O . ILE A 1 335 ? -7.737 -0.008 16.684 1.00 96.56 335 ILE A O 1
ATOM 2547 N N . SER A 1 336 ? -9.975 0.211 16.791 1.00 96.31 336 SER A N 1
ATOM 2548 C CA . SER A 1 336 ? -10.157 -0.619 17.983 1.00 96.31 336 SER A CA 1
ATOM 2549 C C . SER A 1 336 ? -10.090 -2.119 17.652 1.00 96.31 336 SER A C 1
ATOM 2551 O O . SER A 1 336 ? -10.268 -2.518 16.501 1.00 96.31 336 SER A O 1
ATOM 2553 N N . SER A 1 337 ? -9.893 -2.978 18.659 1.00 97.25 337 SER A N 1
ATOM 2554 C CA . SER A 1 337 ? -9.959 -4.436 18.456 1.00 97.25 337 SER A CA 1
ATOM 2555 C C . SER A 1 337 ? -11.333 -4.903 17.960 1.00 97.25 337 SER A C 1
ATOM 2557 O O . SER A 1 337 ? -11.415 -5.881 17.231 1.00 97.25 337 SER A O 1
ATOM 2559 N N . SER A 1 338 ? -12.428 -4.228 18.336 1.00 96.94 338 SER A N 1
ATOM 2560 C CA . SER A 1 338 ? -13.766 -4.629 17.882 1.00 96.94 338 SER A CA 1
ATOM 2561 C C . SER A 1 338 ? -14.004 -4.313 16.411 1.00 96.94 338 SER A C 1
ATOM 2563 O O . SER A 1 338 ? -14.820 -4.983 15.781 1.00 96.94 338 SER A O 1
ATOM 2565 N N . ASP A 1 339 ? -13.299 -3.331 15.855 1.00 97.75 339 ASP A N 1
ATOM 2566 C CA . ASP A 1 339 ? -13.490 -2.872 14.475 1.00 97.75 339 ASP A CA 1
ATOM 2567 C C . ASP A 1 339 ? -12.446 -3.477 13.523 1.00 97.75 339 ASP A C 1
ATOM 2569 O O . ASP A 1 339 ? -12.647 -3.515 12.309 1.00 97.75 339 ASP A O 1
ATOM 2573 N N . LEU A 1 340 ? -11.350 -4.016 14.063 1.00 98.56 340 LEU A N 1
ATOM 2574 C CA . LEU A 1 340 ? -10.308 -4.689 13.298 1.00 98.56 340 LEU A CA 1
ATOM 2575 C C . LEU A 1 340 ? -10.716 -6.128 12.943 1.00 98.56 340 LEU A C 1
ATOM 2577 O O . LEU A 1 340 ? -10.986 -6.952 13.810 1.00 98.56 340 LEU A O 1
ATOM 2581 N N . ALA A 1 341 ? -10.725 -6.445 11.651 1.00 98.38 341 ALA A N 1
ATOM 2582 C CA . ALA A 1 341 ? -10.915 -7.801 11.146 1.00 98.38 341 ALA A CA 1
ATOM 2583 C C . ALA A 1 341 ? -9.586 -8.570 11.077 1.00 98.38 341 ALA A C 1
ATOM 2585 O O . ALA A 1 341 ? -9.520 -9.733 11.467 1.00 98.38 341 ALA A O 1
ATOM 2586 N N . ALA A 1 342 ? -8.518 -7.918 10.613 1.00 98.44 342 ALA A N 1
ATOM 2587 C CA . ALA A 1 342 ? -7.166 -8.468 10.617 1.00 98.44 342 ALA A CA 1
ATOM 2588 C C . ALA A 1 342 ? -6.119 -7.349 10.568 1.00 98.44 342 ALA A C 1
ATOM 2590 O O . ALA A 1 342 ? -6.346 -6.291 9.979 1.00 98.44 342 ALA A O 1
ATOM 2591 N N . SER A 1 343 ? -4.950 -7.612 11.142 1.00 98.69 343 SER A N 1
ATOM 2592 C CA . SER A 1 343 ? -3.738 -6.829 10.881 1.00 98.69 343 SER A CA 1
ATOM 2593 C C . SER A 1 343 ? -2.854 -7.566 9.876 1.00 98.69 343 SER A C 1
ATOM 2595 O O . SER A 1 343 ? -2.838 -8.793 9.845 1.00 98.69 343 SER A O 1
ATOM 2597 N N . VAL A 1 344 ? -2.125 -6.838 9.037 1.00 98.81 344 VAL A N 1
ATOM 2598 C CA . VAL A 1 344 ? -1.192 -7.399 8.057 1.00 98.81 344 VAL A CA 1
ATOM 2599 C C . VAL A 1 344 ? 0.137 -6.678 8.193 1.00 98.81 344 VAL A C 1
ATOM 2601 O O . VAL A 1 344 ? 0.190 -5.452 8.127 1.00 98.81 344 VAL A O 1
ATOM 2604 N N . ILE A 1 345 ? 1.218 -7.428 8.353 1.00 98.56 345 ILE A N 1
ATOM 2605 C CA . ILE A 1 345 ? 2.579 -6.903 8.313 1.00 98.56 345 ILE A CA 1
ATOM 2606 C C . ILE A 1 345 ? 3.228 -7.486 7.064 1.00 98.56 345 ILE A C 1
ATOM 2608 O O . ILE A 1 345 ? 3.357 -8.699 6.964 1.00 98.56 345 ILE A O 1
ATOM 2612 N N . THR A 1 346 ? 3.602 -6.657 6.087 1.00 97.12 346 THR A N 1
ATOM 2613 C CA . THR A 1 346 ? 4.192 -7.132 4.822 1.00 97.12 346 THR A CA 1
ATOM 2614 C C . THR A 1 346 ? 5.664 -7.511 5.010 1.00 97.12 346 THR A C 1
ATOM 2616 O O . THR A 1 346 ? 5.957 -8.516 5.649 1.00 97.12 346 THR A O 1
ATOM 2619 N N . THR A 1 347 ? 6.614 -6.728 4.503 1.00 93.19 347 THR A N 1
ATOM 2620 C CA . THR A 1 347 ? 8.055 -6.951 4.685 1.00 93.19 347 THR A CA 1
ATOM 2621 C C . THR A 1 347 ? 8.649 -5.947 5.667 1.00 93.19 347 THR A C 1
ATOM 2623 O O . THR A 1 347 ? 8.055 -4.901 5.944 1.00 93.19 347 THR A O 1
ATOM 2626 N N . ILE A 1 348 ? 9.837 -6.257 6.185 1.00 91.25 348 ILE A N 1
ATOM 2627 C CA . ILE A 1 348 ? 10.640 -5.352 7.010 1.00 91.25 348 ILE A CA 1
ATOM 2628 C C . ILE A 1 348 ? 11.991 -5.175 6.337 1.00 91.25 348 ILE A C 1
ATOM 2630 O O . ILE A 1 348 ? 12.667 -6.150 6.029 1.00 91.25 348 ILE A O 1
ATOM 2634 N N . SER A 1 349 ? 12.369 -3.924 6.126 1.00 84.81 349 SER A N 1
ATOM 2635 C CA . SER A 1 349 ? 13.708 -3.524 5.707 1.00 84.81 349 SER A CA 1
ATOM 2636 C C . SER A 1 349 ? 14.038 -2.167 6.322 1.00 84.81 349 SER A C 1
ATOM 2638 O O . SER A 1 349 ? 13.157 -1.510 6.892 1.00 84.81 349 SER A O 1
ATOM 2640 N N . GLU A 1 350 ? 15.301 -1.765 6.222 1.00 79.56 350 GLU A N 1
ATOM 2641 C CA . GLU A 1 350 ? 15.771 -0.479 6.724 1.00 79.56 350 GLU A CA 1
ATOM 2642 C C . GLU A 1 350 ? 15.077 0.658 5.967 1.00 79.56 350 GLU A C 1
ATOM 2644 O O . GLU A 1 350 ? 15.202 0.803 4.754 1.00 79.56 350 GLU A O 1
ATOM 2649 N N . GLU A 1 351 ? 14.275 1.442 6.682 1.00 70.12 351 GLU A N 1
ATOM 2650 C CA . GLU A 1 351 ? 13.592 2.620 6.155 1.00 70.12 351 GLU A CA 1
ATOM 2651 C C . GLU A 1 351 ? 13.254 3.531 7.336 1.00 70.12 351 GLU A C 1
ATOM 2653 O O . GLU A 1 351 ? 12.798 3.059 8.379 1.00 70.12 351 GLU A O 1
ATOM 2658 N N . HIS A 1 352 ? 13.490 4.837 7.191 1.00 71.75 352 HIS A N 1
ATOM 2659 C CA . HIS A 1 352 ? 13.220 5.822 8.243 1.00 71.75 352 HIS A CA 1
ATOM 2660 C C . HIS A 1 352 ? 13.864 5.483 9.605 1.00 71.75 352 HIS A C 1
ATOM 2662 O O . HIS A 1 352 ? 13.263 5.722 10.654 1.00 71.75 352 HIS A O 1
ATOM 2668 N N . LEU A 1 353 ? 15.099 4.962 9.604 1.00 73.06 353 LEU A N 1
ATOM 2669 C CA . LEU A 1 353 ? 15.832 4.558 10.816 1.00 73.06 353 LEU A CA 1
ATOM 2670 C C . LEU A 1 353 ? 15.800 5.640 11.907 1.00 73.06 353 LEU A C 1
ATOM 2672 O O . LEU A 1 353 ? 15.469 5.358 13.055 1.00 73.06 353 LEU A O 1
ATOM 2676 N N . ALA A 1 354 ? 16.040 6.900 11.535 1.00 68.94 354 ALA A N 1
ATOM 2677 C CA . ALA A 1 354 ? 16.012 8.033 12.460 1.00 68.94 354 ALA A CA 1
ATOM 2678 C C . ALA A 1 354 ? 14.643 8.245 13.144 1.00 68.94 354 ALA A C 1
ATOM 2680 O O . ALA A 1 354 ? 14.586 8.660 14.302 1.00 68.94 354 ALA A O 1
ATOM 2681 N N . ALA A 1 355 ? 13.541 7.942 12.456 1.00 64.38 355 ALA A N 1
ATOM 2682 C CA . ALA A 1 355 ? 12.186 8.096 12.983 1.00 64.38 355 ALA A CA 1
ATOM 2683 C C . ALA A 1 355 ? 11.722 6.886 13.809 1.00 64.38 355 ALA A C 1
ATOM 2685 O O . ALA A 1 355 ? 10.892 7.041 14.704 1.00 64.38 355 ALA A O 1
ATOM 2686 N N . LEU A 1 356 ? 12.243 5.692 13.505 1.00 74.19 356 LEU A N 1
ATOM 2687 C CA . LEU A 1 356 ? 11.769 4.416 14.051 1.00 74.19 356 LEU A CA 1
ATOM 2688 C C . LEU A 1 356 ? 12.736 3.757 15.043 1.00 74.19 356 LEU A C 1
ATOM 2690 O O . LEU A 1 356 ? 12.519 2.607 15.404 1.00 74.19 356 LEU A O 1
ATOM 2694 N N . GLY A 1 357 ? 13.774 4.458 15.507 1.00 70.81 357 GLY A N 1
ATOM 2695 C CA . GLY A 1 357 ? 14.649 3.995 16.596 1.00 70.81 357 GLY A CA 1
ATOM 2696 C C . GLY A 1 357 ? 15.981 3.369 16.167 1.00 70.81 357 GLY A C 1
ATOM 2697 O O . GLY A 1 357 ? 16.731 2.921 17.024 1.00 70.81 357 GLY A O 1
ATOM 2698 N N . GLY A 1 358 ? 16.308 3.395 14.874 1.00 81.69 358 GLY A N 1
ATOM 2699 C CA . GLY A 1 358 ? 17.662 3.140 14.380 1.00 81.69 358 GLY A CA 1
ATOM 2700 C C . GLY A 1 358 ? 18.031 1.687 14.082 1.00 81.69 358 GLY A C 1
ATOM 2701 O O . GLY A 1 358 ? 19.163 1.467 13.665 1.00 81.69 358 GLY A O 1
ATOM 2702 N N . SER A 1 359 ? 17.129 0.712 14.249 1.00 88.50 359 SER A N 1
ATOM 2703 C CA . SER A 1 359 ? 17.409 -0.695 13.929 1.00 88.50 359 SER A CA 1
ATOM 2704 C C . SER A 1 359 ? 16.225 -1.410 13.266 1.00 88.50 359 SER A C 1
ATOM 2706 O O . SER A 1 359 ? 15.091 -0.926 13.274 1.00 88.50 359 SER A O 1
ATOM 2708 N N . LEU A 1 360 ? 16.468 -2.589 12.686 1.00 90.62 360 LEU A N 1
ATOM 2709 C CA . LEU A 1 360 ? 15.397 -3.424 12.128 1.00 90.62 360 LEU A CA 1
ATOM 2710 C C . LEU A 1 360 ? 14.416 -3.893 13.212 1.00 90.62 360 LEU A C 1
ATOM 2712 O O . LEU A 1 360 ? 13.209 -3.944 12.972 1.00 90.62 360 LEU A O 1
ATOM 2716 N N . GLU A 1 361 ? 14.907 -4.189 14.414 1.00 93.81 361 GLU A N 1
ATOM 2717 C CA . GLU A 1 361 ? 14.096 -4.571 15.569 1.00 93.81 361 GLU A CA 1
ATOM 2718 C C . GLU A 1 361 ? 13.187 -3.429 16.008 1.00 93.81 361 GLU A C 1
ATOM 2720 O O . GLU A 1 361 ? 12.002 -3.652 16.251 1.00 93.81 361 GLU A O 1
ATOM 2725 N N . SER A 1 362 ? 13.700 -2.198 16.070 1.00 90.50 362 SER A N 1
ATOM 2726 C CA . SER A 1 362 ? 12.892 -1.042 16.461 1.00 90.50 362 SER A CA 1
ATOM 2727 C C . SER A 1 362 ? 11.807 -0.741 15.417 1.00 90.50 362 SER A C 1
ATOM 2729 O O . SER A 1 362 ? 10.656 -0.469 15.771 1.00 90.50 362 SER A O 1
ATOM 2731 N N . ILE A 1 363 ? 12.125 -0.909 14.126 1.00 90.88 363 ILE A N 1
ATOM 2732 C CA . ILE A 1 363 ? 11.158 -0.853 13.020 1.00 90.88 363 ILE A CA 1
ATOM 2733 C C . ILE A 1 363 ? 10.083 -1.941 13.174 1.00 90.88 363 ILE A C 1
ATOM 2735 O O . ILE A 1 363 ? 8.890 -1.659 13.011 1.00 90.88 363 ILE A O 1
ATOM 2739 N N . ALA A 1 364 ? 10.479 -3.175 13.494 1.00 94.38 364 ALA A N 1
ATOM 2740 C CA . ALA A 1 364 ? 9.561 -4.287 13.709 1.00 94.38 364 ALA A CA 1
ATOM 2741 C C . ALA A 1 364 ? 8.642 -4.036 14.913 1.00 94.38 364 ALA A C 1
ATOM 2743 O O . ALA A 1 364 ? 7.426 -4.174 14.790 1.00 94.38 364 ALA A O 1
ATOM 2744 N N . VAL A 1 365 ? 9.181 -3.575 16.045 1.00 94.25 365 VAL A N 1
ATOM 2745 C CA . VAL A 1 365 ? 8.391 -3.199 17.229 1.00 94.25 365 VAL A CA 1
ATOM 2746 C C . VAL A 1 365 ? 7.365 -2.126 16.870 1.00 94.25 365 VAL A C 1
ATOM 2748 O O . VAL A 1 365 ? 6.175 -2.321 17.128 1.00 94.25 365 VAL A O 1
ATOM 2751 N N . ALA A 1 366 ? 7.782 -1.049 16.198 1.00 92.25 366 ALA A N 1
ATOM 2752 C CA . ALA A 1 366 ? 6.877 0.018 15.781 1.00 92.25 366 ALA A CA 1
ATOM 2753 C C . ALA A 1 366 ? 5.756 -0.503 14.864 1.00 92.25 366 ALA A C 1
ATOM 2755 O O . ALA A 1 366 ? 4.588 -0.179 15.067 1.00 92.25 366 ALA A O 1
ATOM 2756 N N . LYS A 1 367 ? 6.070 -1.352 13.879 1.00 94.81 367 LYS A N 1
ATOM 2757 C CA . LYS A 1 367 ? 5.064 -1.927 12.966 1.00 94.81 367 LYS A CA 1
ATOM 2758 C C . LYS A 1 367 ? 4.147 -2.933 13.660 1.00 94.81 367 LYS A C 1
ATOM 2760 O O . LYS A 1 367 ? 2.962 -2.971 13.357 1.00 94.81 367 LYS A O 1
ATOM 2765 N N . SER A 1 368 ? 4.645 -3.677 14.646 1.00 96.56 368 SER A N 1
ATOM 2766 C CA . SER A 1 368 ? 3.845 -4.619 15.441 1.00 96.56 368 SER A CA 1
ATOM 2767 C C . SER A 1 368 ? 2.749 -3.941 16.278 1.00 96.56 368 SER A C 1
ATOM 2769 O O . SER A 1 368 ? 1.828 -4.605 16.750 1.00 96.56 368 SER A O 1
ATOM 2771 N N . GLY A 1 369 ? 2.798 -2.613 16.439 1.00 96.19 369 GLY A N 1
ATOM 2772 C CA . GLY A 1 369 ? 1.794 -1.844 17.177 1.00 96.19 369 GLY A CA 1
ATOM 2773 C C . GLY A 1 369 ? 0.389 -1.836 16.563 1.00 96.19 369 GLY A C 1
ATOM 2774 O O . GLY A 1 369 ? -0.552 -1.426 17.244 1.00 96.19 369 GLY A O 1
ATOM 2775 N N . ILE A 1 370 ? 0.227 -2.306 15.320 1.00 97.75 370 ILE A N 1
ATOM 2776 C CA . ILE A 1 370 ? -1.097 -2.511 14.708 1.00 97.75 370 ILE A CA 1
ATOM 2777 C C . ILE A 1 370 ? -1.747 -3.845 15.110 1.00 97.75 370 ILE A C 1
ATOM 2779 O O . ILE A 1 370 ? -2.923 -4.058 14.833 1.00 97.75 370 ILE A O 1
ATOM 2783 N N . ILE A 1 371 ? -1.008 -4.750 15.765 1.00 98.38 371 ILE A N 1
ATOM 2784 C CA . ILE A 1 371 ? -1.541 -6.026 16.257 1.00 98.38 371 ILE A CA 1
ATOM 2785 C C . ILE A 1 371 ? -2.415 -5.743 17.482 1.00 98.38 371 ILE A C 1
ATOM 2787 O O . ILE A 1 371 ? -1.939 -5.201 18.486 1.00 98.38 371 ILE A O 1
ATOM 2791 N N . LYS A 1 372 ? -3.698 -6.112 17.405 1.00 97.94 372 LYS A N 1
ATOM 2792 C CA . LYS A 1 372 ? -4.704 -5.840 18.444 1.00 97.94 372 LYS A CA 1
ATOM 2793 C C . LYS A 1 372 ? -5.214 -7.118 19.102 1.00 97.94 372 LYS A C 1
ATOM 2795 O O . LYS A 1 372 ? -5.071 -8.215 18.572 1.00 97.94 372 LYS A O 1
ATOM 2800 N N . HIS A 1 373 ? -5.789 -6.955 20.293 1.00 98.00 373 HIS A N 1
ATOM 2801 C CA . HIS A 1 373 ? -6.146 -8.083 21.146 1.00 98.00 373 HIS A CA 1
ATOM 2802 C C . HIS A 1 373 ? -7.218 -8.967 20.501 1.00 98.00 373 HIS A C 1
ATOM 2804 O O . HIS A 1 373 ? -8.250 -8.447 20.075 1.00 98.00 373 HIS A O 1
ATOM 2810 N N . GLY A 1 374 ? -6.985 -10.281 20.445 1.00 96.75 374 GLY A N 1
ATOM 2811 C CA . GLY A 1 374 ? -7.927 -11.265 19.897 1.00 96.75 374 GLY A CA 1
ATOM 2812 C C . GLY A 1 374 ? -8.169 -11.170 18.385 1.00 96.75 374 GLY A C 1
ATOM 2813 O O . GLY A 1 374 ? -8.986 -11.915 17.851 1.00 96.75 374 GLY A O 1
ATOM 2814 N N . CYS A 1 375 ? -7.486 -10.260 17.688 1.00 97.88 375 CYS A N 1
ATOM 2815 C CA . CYS A 1 375 ? -7.606 -10.072 16.245 1.00 97.88 375 CYS A CA 1
ATOM 2816 C C . CYS A 1 375 ? -6.455 -10.800 15.557 1.00 97.88 375 CYS A C 1
ATOM 2818 O O . CYS A 1 375 ? -5.337 -10.682 16.039 1.00 97.88 375 CYS A O 1
ATOM 2820 N N . PRO A 1 376 ? -6.664 -11.501 14.437 1.00 97.94 376 PRO A N 1
ATOM 2821 C CA . PRO A 1 376 ? -5.570 -12.176 13.756 1.00 97.94 376 PRO A CA 1
ATOM 2822 C C . PRO A 1 376 ? -4.564 -11.210 13.129 1.00 97.94 376 PRO A C 1
ATOM 2824 O O . PRO A 1 376 ? -4.902 -10.100 12.693 1.00 97.94 376 PRO A O 1
ATOM 2827 N N . VAL A 1 377 ? -3.326 -11.686 13.025 1.00 98.50 377 VAL A N 1
ATOM 2828 C CA . VAL A 1 377 ? -2.243 -11.036 12.290 1.00 98.50 377 VAL A CA 1
ATOM 2829 C C . VAL A 1 377 ? -1.775 -11.921 11.141 1.00 98.50 377 VAL A C 1
ATOM 2831 O O . VAL A 1 377 ? -1.494 -13.107 11.315 1.00 98.50 377 VAL A O 1
ATOM 2834 N N . VAL A 1 378 ? -1.673 -11.323 9.958 1.00 98.50 378 VAL A N 1
ATOM 2835 C CA . VAL A 1 378 ? -1.084 -11.924 8.765 1.00 98.50 378 VAL A CA 1
ATOM 2836 C C . VAL A 1 378 ? 0.333 -11.399 8.593 1.00 98.50 378 VAL A C 1
ATOM 2838 O O . VAL A 1 378 ? 0.566 -10.195 8.511 1.00 98.50 378 VAL A O 1
ATOM 2841 N N . LEU A 1 379 ? 1.278 -12.317 8.516 1.00 97.94 379 LEU A N 1
ATOM 2842 C CA . LEU A 1 379 ? 2.695 -12.072 8.342 1.00 97.94 379 LEU A CA 1
ATOM 2843 C C . LEU A 1 379 ? 3.081 -12.395 6.895 1.00 97.94 379 LEU A C 1
ATOM 2845 O O . LEU A 1 379 ? 2.958 -13.536 6.450 1.00 97.94 379 LEU A O 1
ATOM 2849 N N . GLY A 1 380 ? 3.507 -11.380 6.147 1.00 96.31 380 GLY A N 1
ATOM 2850 C CA . GLY A 1 380 ? 3.885 -11.512 4.743 1.00 96.31 380 GLY A CA 1
ATOM 2851 C C . GLY A 1 380 ? 5.234 -12.199 4.576 1.00 96.31 380 GLY A C 1
ATOM 2852 O O . GLY A 1 380 ? 5.318 -13.237 3.924 1.00 96.31 380 GLY A O 1
ATOM 2853 N N . GLY A 1 381 ? 6.278 -11.665 5.212 1.00 89.81 381 GLY A N 1
ATOM 2854 C CA . GLY A 1 381 ? 7.625 -12.234 5.182 1.00 89.81 381 GLY A CA 1
ATOM 2855 C C . GLY A 1 381 ? 8.235 -12.354 3.770 1.00 89.81 381 GLY A C 1
ATOM 2856 O O . GLY A 1 381 ? 7.713 -11.765 2.818 1.00 89.81 381 GLY A O 1
ATOM 2857 N N . PRO A 1 382 ? 9.353 -13.091 3.631 1.00 91.75 382 PRO A N 1
ATOM 2858 C CA . PRO A 1 382 ? 10.109 -13.715 4.720 1.00 91.75 382 PRO A CA 1
ATOM 2859 C C . PRO A 1 382 ? 10.784 -12.664 5.616 1.00 91.75 382 PRO A C 1
ATOM 2861 O O . PRO A 1 382 ? 11.104 -11.563 5.167 1.00 91.75 382 PRO A O 1
ATOM 2864 N N . TYR A 1 383 ? 11.003 -12.997 6.889 1.00 94.12 383 TYR A N 1
ATOM 2865 C CA . TYR A 1 383 ? 11.758 -12.153 7.820 1.00 94.12 383 TYR A CA 1
ATOM 2866 C C . TYR A 1 383 ? 13.002 -12.878 8.318 1.00 94.12 383 TYR A C 1
ATOM 2868 O O . TYR A 1 383 ? 13.093 -14.104 8.276 1.00 94.12 383 TYR A O 1
ATOM 2876 N N . LEU A 1 384 ? 13.944 -12.115 8.870 1.00 94.31 384 LEU A N 1
ATOM 2877 C CA . LEU A 1 384 ? 14.986 -12.703 9.704 1.00 94.31 384 LEU A CA 1
ATOM 2878 C C . LEU A 1 384 ? 14.337 -13.351 10.944 1.00 94.31 384 LEU A C 1
ATOM 2880 O O . LEU A 1 384 ? 13.413 -12.756 11.507 1.00 94.31 384 LEU A O 1
ATOM 2884 N N . PRO A 1 385 ? 14.827 -14.509 11.430 1.00 94.62 385 PRO A N 1
ATOM 2885 C CA . PRO A 1 385 ? 14.187 -15.229 12.535 1.00 94.62 385 PRO A CA 1
ATOM 2886 C C . PRO A 1 385 ? 13.965 -14.385 13.800 1.00 94.62 385 PRO A C 1
ATOM 2888 O O . PRO A 1 385 ? 12.917 -14.480 14.434 1.00 94.62 385 PRO A O 1
ATOM 2891 N N . HIS A 1 386 ? 14.920 -13.515 14.149 1.00 95.38 386 HIS A N 1
ATOM 2892 C CA . HIS A 1 386 ? 14.798 -12.629 15.312 1.00 95.38 386 HIS A CA 1
ATOM 2893 C C . HIS A 1 386 ? 13.750 -11.519 15.111 1.00 95.38 386 HIS A C 1
ATOM 2895 O O . HIS A 1 386 ? 13.108 -11.115 16.075 1.00 95.38 386 HIS A O 1
ATOM 2901 N N . ILE A 1 387 ? 13.525 -11.066 13.871 1.00 96.06 387 ILE A N 1
ATOM 2902 C CA . ILE A 1 387 ? 12.469 -10.101 13.529 1.00 96.06 387 ILE A CA 1
ATOM 2903 C C . ILE A 1 387 ? 11.098 -10.771 13.569 1.00 96.06 387 ILE A C 1
ATOM 2905 O O . ILE A 1 387 ? 10.158 -10.228 14.145 1.00 96.06 387 ILE A O 1
ATOM 2909 N N . GLU A 1 388 ? 10.978 -11.977 13.013 1.00 95.81 388 GLU A N 1
ATOM 2910 C CA . GLU A 1 388 ? 9.729 -12.737 13.073 1.00 95.81 388 GLU A CA 1
ATOM 2911 C C . GLU A 1 388 ? 9.309 -13.029 14.518 1.00 95.81 388 GLU A C 1
ATOM 2913 O O . GLU A 1 388 ? 8.129 -12.924 14.866 1.00 95.81 388 GLU A O 1
ATOM 2918 N N . LEU A 1 389 ? 10.283 -13.332 15.382 1.00 96.69 389 LEU A N 1
ATOM 2919 C CA . LEU A 1 389 ? 10.049 -13.572 16.801 1.00 96.69 389 LEU A CA 1
ATOM 2920 C C . LEU A 1 389 ? 9.416 -12.357 17.500 1.00 96.69 389 LEU A C 1
ATOM 2922 O O . LEU A 1 389 ? 8.544 -12.545 18.344 1.00 96.69 389 LEU A O 1
ATOM 2926 N N . ILE A 1 390 ? 9.774 -11.123 17.123 1.00 97.81 390 ILE A N 1
ATOM 2927 C CA . ILE A 1 390 ? 9.144 -9.902 17.661 1.00 97.81 390 ILE A CA 1
ATOM 2928 C C . ILE A 1 390 ? 7.646 -9.892 17.343 1.00 97.81 390 ILE A C 1
ATOM 2930 O O . ILE A 1 390 ? 6.827 -9.665 18.237 1.00 97.81 390 ILE A O 1
ATOM 2934 N N . PHE A 1 391 ? 7.268 -10.190 16.097 1.00 97.69 391 PHE A N 1
ATOM 2935 C CA . PHE A 1 391 ? 5.861 -10.230 15.697 1.00 97.69 391 PHE A CA 1
ATOM 2936 C C . PHE A 1 391 ? 5.093 -11.343 16.395 1.00 97.69 391 PHE A C 1
ATOM 2938 O O . PHE A 1 391 ? 4.000 -11.100 16.902 1.00 97.69 391 PHE A O 1
ATOM 2945 N N . ARG A 1 392 ? 5.669 -12.547 16.475 1.00 96.50 392 ARG A N 1
ATOM 2946 C CA . ARG A 1 392 ? 5.031 -13.687 17.147 1.00 96.50 392 ARG A CA 1
ATOM 2947 C C . ARG A 1 392 ? 4.888 -13.466 18.653 1.00 96.50 392 ARG A C 1
ATOM 2949 O O . ARG A 1 392 ? 3.838 -13.776 19.208 1.00 96.50 392 ARG A O 1
ATOM 2956 N N . ASN A 1 393 ? 5.880 -12.862 19.308 1.00 97.94 393 ASN A N 1
ATOM 2957 C CA . ASN A 1 393 ? 5.795 -12.493 20.723 1.00 97.94 393 ASN A CA 1
ATOM 2958 C C . ASN A 1 393 ? 4.726 -11.424 20.958 1.00 97.94 393 ASN A C 1
ATOM 2960 O O . ASN A 1 393 ? 3.928 -11.544 21.890 1.00 97.94 393 ASN A O 1
ATOM 2964 N N . LYS A 1 394 ? 4.660 -10.406 20.088 1.00 98.12 394 LYS A N 1
ATOM 2965 C CA . LYS A 1 394 ? 3.602 -9.396 20.152 1.00 98.12 394 LYS A CA 1
ATOM 2966 C C . LYS A 1 394 ? 2.229 -10.039 19.964 1.00 98.12 394 LYS A C 1
ATOM 2968 O O . LYS A 1 394 ? 1.345 -9.790 20.776 1.00 98.12 394 LYS A O 1
ATOM 2973 N N . ALA A 1 395 ? 2.066 -10.896 18.961 1.00 97.75 395 ALA A N 1
ATOM 2974 C CA . ALA A 1 395 ? 0.826 -11.619 18.707 1.00 97.75 395 ALA A CA 1
ATOM 2975 C C . ALA A 1 395 ? 0.399 -12.467 19.915 1.00 97.75 395 ALA A C 1
ATOM 2977 O O . ALA A 1 395 ? -0.730 -12.331 20.380 1.00 97.75 395 ALA A O 1
ATOM 2978 N N . SER A 1 396 ? 1.325 -13.231 20.502 1.00 97.62 396 SER A N 1
ATOM 2979 C CA . SER A 1 396 ? 1.091 -14.010 21.724 1.00 97.62 396 SER A CA 1
ATOM 2980 C C . SER A 1 396 ? 0.622 -13.128 22.891 1.00 97.62 396 SER A C 1
ATOM 2982 O O . SER A 1 396 ? -0.413 -13.404 23.492 1.00 97.62 396 SER A O 1
ATOM 2984 N N . SER A 1 397 ? 1.293 -11.993 23.143 1.00 98.00 397 SER A N 1
ATOM 2985 C CA . SER A 1 397 ? 0.896 -11.036 24.196 1.00 98.00 397 SER A CA 1
ATOM 2986 C C . SER A 1 397 ? -0.485 -10.406 23.982 1.00 98.00 397 SER A C 1
ATOM 2988 O O . SER A 1 397 ? -1.124 -9.968 24.935 1.00 98.00 397 SER A O 1
ATOM 2990 N N . MET A 1 398 ? -0.944 -10.359 22.730 1.00 97.88 398 MET A N 1
ATOM 2991 C CA . MET A 1 398 ? -2.244 -9.823 22.340 1.00 97.88 398 MET A CA 1
ATOM 2992 C C . MET A 1 398 ? -3.285 -10.937 22.147 1.00 97.88 398 MET A C 1
ATOM 2994 O O . MET A 1 398 ? -4.386 -10.651 21.688 1.00 97.88 398 MET A O 1
ATOM 2998 N N . CYS A 1 399 ? -2.973 -12.201 22.450 1.00 97.25 399 CYS A N 1
ATOM 2999 C CA . CYS A 1 399 ? -3.853 -13.340 22.158 1.00 97.25 399 CYS A CA 1
ATOM 3000 C C . CYS A 1 399 ? -4.329 -13.343 20.686 1.00 97.25 399 CYS A C 1
ATOM 3002 O O . CYS A 1 399 ? -5.481 -13.652 20.391 1.00 97.25 399 CYS A O 1
ATOM 3004 N N . SER A 1 400 ? -3.458 -12.906 19.774 1.00 97.56 400 SER A N 1
ATOM 3005 C CA . SER A 1 400 ? -3.724 -12.733 18.347 1.00 97.56 400 SER A CA 1
ATOM 3006 C C . SER A 1 400 ? -3.270 -13.987 17.598 1.00 97.56 400 SER A C 1
ATOM 3008 O O . SER A 1 400 ? -2.066 -14.249 17.569 1.00 97.56 400 SER A O 1
ATOM 3010 N N . PRO A 1 401 ? -4.177 -14.724 16.937 1.00 96.12 401 PRO A N 1
ATOM 3011 C CA . PRO A 1 401 ? -3.799 -15.819 16.049 1.00 96.12 401 PRO A CA 1
ATOM 3012 C C . PRO A 1 401 ? -2.873 -15.345 14.921 1.00 96.12 401 PRO A C 1
ATOM 3014 O O . PRO A 1 401 ? -3.063 -14.251 14.381 1.00 96.12 401 PRO A O 1
ATOM 3017 N N . VAL A 1 402 ? -1.892 -16.160 14.540 1.00 96.06 402 VAL A N 1
ATOM 3018 C CA . VAL A 1 402 ? -0.900 -15.828 13.512 1.00 96.06 402 VAL A CA 1
ATOM 3019 C C . VAL A 1 402 ? -1.124 -16.663 12.256 1.00 96.06 402 VAL A C 1
ATOM 3021 O O . VAL A 1 402 ? -1.161 -17.891 12.285 1.00 96.06 402 VAL A O 1
ATOM 3024 N N . ILE A 1 403 ? -1.185 -15.981 11.115 1.00 95.50 403 ILE A N 1
ATOM 3025 C CA . ILE A 1 403 ? -1.113 -16.582 9.782 1.00 95.50 403 ILE A CA 1
ATOM 3026 C C . ILE A 1 403 ? 0.147 -16.051 9.118 1.00 95.50 403 ILE A C 1
ATOM 3028 O O . ILE A 1 403 ? 0.377 -14.850 9.122 1.00 95.50 403 ILE A O 1
ATOM 3032 N N . SER A 1 404 ? 0.960 -16.913 8.519 1.00 94.62 404 SER A N 1
ATOM 3033 C CA . SER A 1 404 ? 2.191 -16.494 7.849 1.00 94.62 404 SER A CA 1
ATOM 3034 C C . SER A 1 404 ? 2.224 -17.037 6.432 1.00 94.62 404 SER A C 1
ATOM 3036 O O . SER A 1 404 ? 2.148 -18.245 6.230 1.00 94.62 404 SER A O 1
ATOM 3038 N N . ALA A 1 405 ? 2.358 -16.148 5.446 1.00 94.62 405 ALA A N 1
ATOM 3039 C CA . ALA A 1 405 ? 2.518 -16.526 4.042 1.00 94.62 405 ALA A CA 1
ATOM 3040 C C . ALA A 1 405 ? 3.870 -17.210 3.769 1.00 94.62 405 ALA A C 1
ATOM 3042 O O . ALA A 1 405 ? 4.023 -17.860 2.741 1.00 94.62 405 ALA A O 1
ATOM 3043 N N . SER A 1 406 ? 4.828 -17.088 4.695 1.00 91.56 406 SER A N 1
ATOM 3044 C CA . SER A 1 406 ? 6.180 -17.651 4.589 1.00 91.56 406 SER A CA 1
ATOM 3045 C C . SER A 1 406 ? 6.399 -18.898 5.462 1.00 91.56 406 SER A C 1
ATOM 3047 O O . SER A 1 406 ? 7.522 -19.390 5.551 1.00 91.56 406 SER A O 1
ATOM 3049 N N . ASP A 1 407 ? 5.359 -19.407 6.137 1.00 90.00 407 ASP A N 1
ATOM 3050 C CA . ASP A 1 407 ? 5.466 -20.639 6.930 1.00 90.00 407 ASP A CA 1
ATOM 3051 C C . ASP A 1 407 ? 5.764 -21.859 6.044 1.00 90.00 407 ASP A C 1
ATOM 3053 O O . ASP A 1 407 ? 5.293 -21.968 4.912 1.00 90.00 407 ASP A O 1
ATOM 3057 N N . SER A 1 408 ? 6.527 -22.812 6.587 1.00 84.81 408 SER A N 1
ATOM 3058 C CA . SER A 1 408 ? 6.854 -24.065 5.902 1.00 84.81 408 SER A CA 1
ATOM 3059 C C . SER A 1 408 ? 5.587 -24.804 5.458 1.00 84.81 408 SER A C 1
ATOM 3061 O O . SER A 1 408 ? 4.705 -25.059 6.275 1.00 84.81 408 SER A O 1
ATOM 3063 N N . GLY A 1 409 ? 5.524 -25.169 4.175 1.00 85.25 409 GLY A N 1
ATOM 3064 C CA . GLY A 1 409 ? 4.345 -25.772 3.538 1.00 85.25 409 GLY A CA 1
ATOM 3065 C C . GLY A 1 409 ? 3.605 -24.810 2.607 1.00 85.25 409 GLY A C 1
ATOM 3066 O O . GLY A 1 409 ? 2.994 -25.258 1.642 1.00 85.25 409 GLY A O 1
ATOM 3067 N N . ASN A 1 410 ? 3.745 -23.499 2.819 1.00 92.88 410 ASN A N 1
ATOM 3068 C CA . ASN A 1 410 ? 3.272 -22.493 1.874 1.00 92.88 410 ASN A CA 1
ATOM 3069 C C . ASN A 1 410 ? 4.295 -22.316 0.754 1.00 92.88 410 ASN A C 1
ATOM 3071 O O . ASN A 1 410 ? 5.504 -22.305 0.986 1.00 92.88 410 ASN A O 1
ATOM 3075 N N . THR A 1 411 ? 3.824 -22.213 -0.482 1.00 94.69 411 THR A N 1
ATOM 3076 C CA . THR A 1 411 ? 4.674 -22.095 -1.664 1.00 94.69 411 THR A CA 1
ATOM 3077 C C . THR A 1 411 ? 4.033 -21.153 -2.669 1.00 94.69 411 THR A C 1
ATOM 3079 O O . THR A 1 411 ? 2.851 -21.263 -2.988 1.00 94.69 411 THR A O 1
ATOM 3082 N N . SER A 1 412 ? 4.830 -20.229 -3.194 1.00 95.38 412 SER A N 1
ATOM 3083 C CA . SER A 1 412 ? 4.458 -19.404 -4.334 1.00 95.38 412 SER A CA 1
ATOM 3084 C C . SER A 1 412 ? 5.578 -19.455 -5.370 1.00 95.38 412 SER A C 1
ATOM 3086 O O . SER A 1 412 ? 6.752 -19.283 -5.043 1.00 95.38 412 SER A O 1
ATOM 3088 N N . ILE A 1 413 ? 5.235 -19.784 -6.616 1.00 96.31 413 ILE A N 1
ATOM 3089 C CA . ILE A 1 413 ? 6.214 -20.020 -7.685 1.00 96.31 413 ILE A CA 1
ATOM 3090 C C . ILE A 1 413 ? 5.808 -19.247 -8.930 1.00 96.31 413 ILE A C 1
ATOM 3092 O O . ILE A 1 413 ? 4.642 -19.237 -9.316 1.00 96.31 413 ILE A O 1
ATOM 3096 N N . ILE A 1 414 ? 6.795 -18.641 -9.586 1.00 95.88 414 ILE A N 1
ATOM 3097 C CA . ILE A 1 414 ? 6.650 -18.083 -10.928 1.00 95.88 414 ILE A CA 1
ATOM 3098 C C . ILE A 1 414 ? 6.929 -19.199 -11.932 1.00 95.88 414 ILE A C 1
ATOM 3100 O O . ILE A 1 414 ? 8.039 -19.725 -11.972 1.00 95.88 414 ILE A O 1
ATOM 3104 N N . LYS A 1 415 ? 5.938 -19.547 -12.756 1.00 95.75 415 LYS A N 1
ATOM 3105 C CA . LYS A 1 415 ? 6.083 -20.550 -13.824 1.00 95.75 415 LYS A CA 1
ATOM 3106 C C . LYS A 1 415 ? 6.589 -19.947 -15.128 1.00 95.75 415 LYS A C 1
ATOM 3108 O O . LYS A 1 415 ? 7.216 -20.638 -15.921 1.00 95.75 415 LYS A O 1
ATOM 3113 N N . GLY A 1 416 ? 6.303 -18.669 -15.355 1.00 93.25 416 GLY A N 1
ATOM 3114 C CA . GLY A 1 416 ? 6.761 -17.946 -16.532 1.00 93.25 416 GLY A CA 1
ATOM 3115 C C . GLY A 1 416 ? 6.039 -16.622 -16.725 1.00 93.25 416 GLY A C 1
ATOM 3116 O O . GLY A 1 416 ? 5.141 -16.259 -15.962 1.00 93.25 416 GLY A O 1
ATOM 3117 N N . ILE A 1 417 ? 6.432 -15.913 -17.777 1.00 92.62 417 ILE A N 1
ATOM 3118 C CA . ILE A 1 417 ? 5.788 -14.688 -18.242 1.00 92.62 417 ILE A CA 1
ATOM 3119 C C . ILE A 1 417 ? 5.128 -14.983 -19.586 1.00 92.62 417 ILE A C 1
ATOM 3121 O O . ILE A 1 417 ? 5.684 -15.682 -20.430 1.00 92.62 417 ILE A O 1
ATOM 3125 N N . SER A 1 418 ? 3.927 -14.460 -19.782 1.00 92.62 418 SER A N 1
ATOM 3126 C CA . SER A 1 418 ? 3.234 -14.482 -21.066 1.00 92.62 418 SER A CA 1
ATOM 3127 C C . SER A 1 418 ? 2.679 -13.091 -21.356 1.00 92.62 418 SER A C 1
ATOM 3129 O O . SER A 1 418 ? 2.830 -12.173 -20.552 1.00 92.62 418 SER A O 1
ATOM 3131 N N . ASN A 1 419 ? 2.088 -12.897 -22.528 1.00 88.50 419 ASN A N 1
ATOM 3132 C CA . ASN A 1 419 ? 1.641 -11.592 -22.987 1.00 88.50 419 ASN A CA 1
ATOM 3133 C C . ASN A 1 419 ? 0.259 -11.708 -23.634 1.00 88.50 419 ASN A C 1
ATOM 3135 O O . ASN A 1 419 ? 0.006 -12.623 -24.416 1.00 88.50 419 ASN A O 1
ATOM 3139 N N . VAL A 1 420 ? -0.636 -10.778 -23.302 1.00 86.00 420 VAL A N 1
ATOM 3140 C CA . VAL A 1 420 ? -1.923 -10.603 -23.981 1.00 86.00 420 VAL A CA 1
ATOM 3141 C C . VAL A 1 420 ? -1.999 -9.167 -24.480 1.00 86.00 420 VAL A C 1
ATOM 3143 O O . VAL A 1 420 ? -1.938 -8.221 -23.696 1.00 86.00 420 VAL A O 1
ATOM 3146 N N . SER A 1 421 ? -2.178 -9.008 -25.792 1.00 83.44 421 SER A N 1
ATOM 3147 C CA . SER A 1 421 ? -2.375 -7.704 -26.443 1.00 83.44 421 SER A CA 1
ATOM 3148 C C . SER A 1 421 ? -1.263 -6.682 -26.159 1.00 83.44 421 SER A C 1
ATOM 3150 O O . SER A 1 421 ? -1.529 -5.493 -25.994 1.00 83.44 421 SER A O 1
ATOM 3152 N N . GLY A 1 422 ? -0.014 -7.142 -26.084 1.00 80.31 422 GLY A N 1
ATOM 3153 C CA . GLY A 1 422 ? 1.154 -6.307 -25.803 1.00 80.31 422 GLY A CA 1
ATOM 3154 C C . GLY A 1 422 ? 1.426 -6.084 -24.314 1.00 80.31 422 GLY A C 1
ATOM 3155 O O . GLY A 1 422 ? 2.475 -5.547 -23.980 1.00 80.31 422 GLY A O 1
ATOM 3156 N N . ILE A 1 423 ? 0.551 -6.539 -23.412 1.00 86.94 423 ILE A N 1
ATOM 3157 C CA . ILE A 1 423 ? 0.716 -6.379 -21.964 1.00 86.94 423 ILE A CA 1
ATOM 3158 C C . ILE A 1 423 ? 1.184 -7.708 -21.352 1.00 86.94 423 ILE A C 1
ATOM 3160 O O . ILE A 1 423 ? 0.480 -8.719 -21.481 1.00 86.94 423 ILE A O 1
ATOM 3164 N N . PRO A 1 424 ? 2.341 -7.741 -20.669 1.00 91.38 424 PRO A N 1
ATOM 3165 C CA . PRO A 1 424 ? 2.816 -8.945 -20.008 1.00 91.38 424 PRO A CA 1
ATOM 3166 C C . PRO A 1 424 ? 2.002 -9.270 -18.749 1.00 91.38 424 PRO A C 1
ATOM 3168 O O . PRO A 1 424 ? 1.475 -8.391 -18.066 1.00 91.38 424 PRO A O 1
ATOM 3171 N N . TYR A 1 425 ? 1.941 -10.555 -18.419 1.00 94.31 425 TYR A N 1
ATOM 3172 C CA . TYR A 1 425 ? 1.452 -11.065 -17.144 1.00 94.31 425 TYR A CA 1
ATOM 3173 C C . TYR A 1 425 ? 2.299 -12.256 -16.694 1.00 94.31 425 TYR A C 1
ATOM 3175 O O . TYR A 1 425 ? 2.815 -13.033 -17.500 1.00 94.31 425 TYR A O 1
ATOM 3183 N N . GLN A 1 426 ? 2.423 -12.406 -15.384 1.00 95.69 426 GLN A N 1
ATOM 3184 C CA . GLN A 1 426 ? 3.151 -13.482 -14.737 1.00 95.69 426 GLN A CA 1
ATOM 3185 C C . GLN A 1 426 ? 2.206 -14.635 -14.414 1.00 95.69 426 GLN A C 1
ATOM 3187 O O . GLN A 1 426 ? 1.206 -14.442 -13.726 1.00 95.69 426 GLN A O 1
ATOM 3192 N N . ILE A 1 427 ? 2.541 -15.838 -14.873 1.00 97.69 427 ILE A N 1
ATOM 3193 C CA . ILE A 1 427 ? 1.833 -17.073 -14.525 1.00 97.69 427 ILE A CA 1
ATOM 3194 C C . ILE A 1 427 ? 2.461 -17.613 -13.247 1.00 97.69 427 ILE A C 1
ATOM 3196 O O . ILE A 1 427 ? 3.659 -17.904 -13.218 1.00 97.69 427 ILE A O 1
ATOM 3200 N N . SER A 1 428 ? 1.663 -17.715 -12.188 1.00 97.69 428 SER A N 1
ATOM 3201 C CA . SER A 1 428 ? 2.147 -18.106 -10.866 1.00 97.69 428 SER A CA 1
ATOM 3202 C C . SER A 1 428 ? 1.244 -19.137 -10.206 1.00 97.69 428 SER A C 1
ATOM 3204 O O . SER A 1 428 ? 0.024 -19.063 -10.335 1.00 97.69 428 SER A O 1
ATOM 3206 N N . ASP A 1 429 ? 1.848 -20.030 -9.433 1.00 98.19 429 ASP A N 1
ATOM 3207 C CA . ASP A 1 429 ? 1.123 -20.891 -8.505 1.00 98.19 429 ASP A CA 1
ATOM 3208 C C . ASP A 1 429 ? 1.193 -20.279 -7.101 1.00 98.19 429 ASP A C 1
ATOM 3210 O O . ASP A 1 429 ? 2.250 -19.802 -6.680 1.00 98.19 429 ASP A O 1
ATOM 3214 N N . ILE A 1 430 ? 0.071 -20.283 -6.381 1.00 98.25 430 ILE A N 1
ATOM 3215 C CA . ILE A 1 430 ? -0.018 -19.913 -4.963 1.00 98.25 430 ILE A CA 1
ATOM 3216 C C . ILE A 1 430 ? -0.692 -21.073 -4.231 1.00 98.25 430 ILE A C 1
ATOM 3218 O O . ILE A 1 430 ? -1.890 -21.307 -4.389 1.00 98.25 430 ILE A O 1
ATOM 3222 N N . ILE A 1 431 ? 0.087 -21.789 -3.427 1.00 97.62 431 ILE A N 1
ATOM 3223 C CA . ILE A 1 431 ? -0.350 -22.935 -2.632 1.00 97.62 431 ILE A CA 1
ATOM 3224 C C . ILE A 1 431 ? -0.122 -22.581 -1.168 1.00 97.62 431 ILE A C 1
ATOM 3226 O O . ILE A 1 431 ? 1.015 -22.378 -0.742 1.00 97.62 431 ILE A O 1
ATOM 3230 N N . LEU A 1 432 ? -1.203 -22.468 -0.403 1.00 96.88 432 LEU A N 1
ATOM 3231 C CA . LEU A 1 432 ? -1.146 -22.138 1.018 1.00 96.88 432 LEU A CA 1
ATOM 3232 C C . LEU A 1 432 ? -1.835 -23.248 1.807 1.00 96.88 432 LEU A C 1
ATOM 3234 O O . LEU A 1 432 ? -2.983 -23.581 1.524 1.00 96.88 432 LEU A O 1
ATOM 3238 N N . ASP A 1 433 ? -1.142 -23.784 2.804 1.00 93.50 433 ASP A N 1
ATOM 3239 C CA . ASP A 1 433 ? -1.607 -24.807 3.735 1.00 93.50 433 ASP A CA 1
ATOM 3240 C C . ASP A 1 433 ? -1.257 -24.376 5.168 1.00 93.50 433 ASP A C 1
ATOM 3242 O O . ASP A 1 433 ? -0.216 -24.705 5.740 1.00 93.50 433 ASP A O 1
ATOM 3246 N N . ILE A 1 434 ? -2.135 -23.561 5.744 1.00 90.31 434 ILE A N 1
ATOM 3247 C CA . ILE A 1 434 ? -1.990 -22.979 7.075 1.00 90.31 434 ILE A CA 1
ATOM 3248 C C . ILE A 1 434 ? -2.691 -23.914 8.061 1.00 90.31 434 ILE A C 1
ATOM 3250 O O . ILE A 1 434 ? -3.916 -24.028 8.041 1.00 90.31 434 ILE A O 1
ATOM 3254 N N . LYS A 1 435 ? -1.902 -24.575 8.918 1.00 83.75 435 LYS A N 1
ATOM 3255 C CA . LYS A 1 435 ? -2.371 -25.613 9.861 1.00 83.75 435 LYS A CA 1
ATOM 3256 C C . LYS A 1 435 ? -2.142 -25.311 11.346 1.00 83.75 435 LYS A C 1
ATOM 3258 O O . LYS A 1 435 ? -2.515 -26.120 12.186 1.00 83.75 435 LYS A O 1
ATOM 3263 N N . LYS A 1 436 ? -1.452 -24.213 11.680 1.00 79.94 436 LYS A N 1
ATOM 3264 C CA . LYS A 1 436 ? -1.060 -23.897 13.069 1.00 79.94 436 LYS A CA 1
ATOM 3265 C C . LYS A 1 436 ? -2.233 -23.330 13.870 1.00 79.94 436 LYS A C 1
ATOM 3267 O O . LYS A 1 436 ? -2.944 -24.075 14.529 1.00 79.94 436 LYS A O 1
ATOM 3272 N N . ASP A 1 437 ? -2.445 -22.019 13.783 1.00 81.44 437 ASP A N 1
ATOM 3273 C CA . ASP A 1 437 ? -3.509 -21.337 14.534 1.00 81.44 437 ASP A CA 1
ATOM 3274 C C . ASP A 1 437 ? -4.858 -21.391 13.803 1.00 81.44 437 ASP A C 1
ATOM 3276 O O . ASP A 1 437 ? -5.907 -21.082 14.365 1.00 81.44 437 ASP A O 1
ATOM 3280 N N . PHE A 1 438 ? -4.827 -21.798 12.536 1.00 83.38 438 PHE A N 1
ATOM 3281 C CA . PHE A 1 438 ? -5.982 -21.956 11.674 1.00 83.38 438 PHE A CA 1
ATOM 3282 C C . PHE A 1 438 ? -5.860 -23.242 10.869 1.00 83.38 438 PHE A C 1
ATOM 3284 O O . PHE A 1 438 ? -4.756 -23.748 10.682 1.00 83.38 438 PHE A O 1
ATOM 3291 N N . GLN A 1 439 ? -6.993 -23.713 10.348 1.00 87.38 439 GLN A N 1
ATOM 3292 C CA . GLN A 1 439 ? -7.061 -24.771 9.346 1.00 87.38 439 GLN A CA 1
ATOM 3293 C C . GLN A 1 439 ? -7.562 -24.158 8.034 1.00 87.38 439 GLN A C 1
ATOM 3295 O O . GLN A 1 439 ? -8.764 -24.120 7.767 1.00 87.38 439 GLN A O 1
ATOM 3300 N N . LEU A 1 440 ? -6.641 -23.606 7.244 1.00 90.94 440 LEU A N 1
ATOM 3301 C CA . LEU A 1 440 ? -6.939 -22.909 5.994 1.00 90.94 440 LEU A CA 1
ATOM 3302 C C . LEU A 1 440 ? -6.050 -23.452 4.896 1.00 90.94 440 LEU A C 1
ATOM 3304 O O . LEU A 1 440 ? -4.834 -23.469 5.042 1.00 90.94 440 LEU A O 1
ATOM 3308 N N . SER A 1 441 ? -6.651 -23.815 3.773 1.00 94.00 441 SER A N 1
ATOM 3309 C CA . SER A 1 441 ? -5.896 -24.155 2.580 1.00 94.00 441 SER A CA 1
ATOM 3310 C C . SER A 1 441 ? -6.504 -23.539 1.330 1.00 94.00 441 SER A C 1
ATOM 3312 O O . SER A 1 441 ? -7.703 -23.231 1.273 1.00 94.00 441 SER A O 1
ATOM 3314 N N . ILE A 1 442 ? -5.642 -23.312 0.345 1.00 97.31 442 ILE A N 1
ATOM 3315 C CA . ILE A 1 442 ? -6.020 -22.962 -1.017 1.00 97.31 442 ILE A CA 1
ATOM 3316 C C . ILE A 1 442 ? -4.906 -23.373 -1.976 1.00 97.31 442 ILE A C 1
ATOM 3318 O O . ILE A 1 442 ? -3.722 -23.226 -1.675 1.00 97.31 442 ILE A O 1
ATOM 3322 N N . GLU A 1 443 ? -5.305 -23.839 -3.150 1.00 98.00 443 GLU A N 1
ATOM 3323 C CA . GLU A 1 443 ? -4.408 -24.146 -4.256 1.00 98.00 443 GLU A CA 1
ATOM 3324 C C . GLU A 1 443 ? -4.873 -23.361 -5.477 1.00 98.00 443 GLU A C 1
ATOM 3326 O O . GLU A 1 443 ? -5.940 -23.609 -6.043 1.00 98.00 443 GLU A O 1
ATOM 3331 N N . LEU A 1 444 ? -4.086 -22.365 -5.869 1.00 98.38 444 LEU A N 1
ATOM 3332 C CA . LEU A 1 444 ? -4.341 -21.559 -7.051 1.00 98.38 444 LEU A CA 1
ATOM 3333 C C . LEU A 1 444 ? -3.228 -21.792 -8.064 1.00 98.38 444 LEU A C 1
ATOM 3335 O O . LEU A 1 444 ? -2.147 -21.226 -7.943 1.00 98.38 444 LEU A O 1
ATOM 3339 N N . TYR A 1 445 ? -3.521 -22.598 -9.080 1.00 98.25 445 TYR A N 1
ATOM 3340 C CA . TYR A 1 445 ? -2.607 -22.846 -10.193 1.00 98.25 445 TYR A CA 1
ATOM 3341 C C . TYR A 1 445 ? -2.771 -21.815 -11.310 1.00 98.25 445 TYR A C 1
ATOM 3343 O O . TYR A 1 445 ? -3.887 -21.365 -11.581 1.00 98.25 445 TYR A O 1
ATOM 3351 N N . ASP A 1 446 ? -1.682 -21.461 -11.982 1.00 97.62 446 ASP A N 1
ATOM 3352 C CA . ASP A 1 446 ? -1.691 -20.614 -13.181 1.00 97.62 446 ASP A CA 1
ATOM 3353 C C . ASP A 1 446 ? -2.428 -19.269 -13.005 1.00 97.62 446 ASP A C 1
ATOM 3355 O O . ASP A 1 446 ? -3.132 -18.796 -13.901 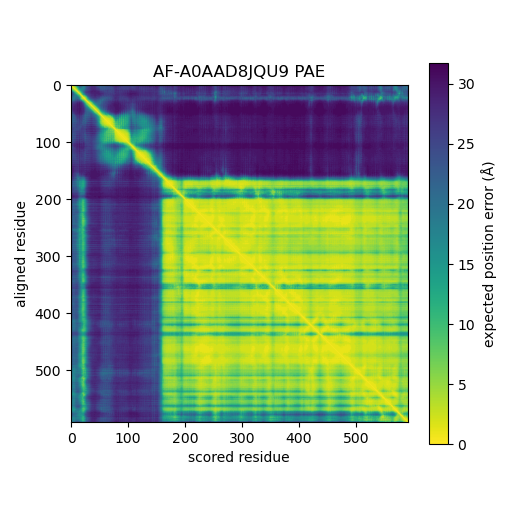1.00 97.62 446 ASP A O 1
ATOM 3359 N N . VAL A 1 447 ? -2.298 -18.644 -11.831 1.00 98.38 447 VAL A N 1
ATOM 3360 C CA . VAL A 1 447 ? -2.811 -17.292 -11.567 1.00 98.38 447 VAL A CA 1
ATOM 3361 C C . VAL A 1 447 ? -2.043 -16.287 -12.416 1.00 98.38 447 VAL A C 1
ATOM 3363 O O . VAL A 1 447 ? -0.812 -16.266 -12.413 1.00 98.38 447 VAL A O 1
ATOM 3366 N N . LYS A 1 448 ? -2.772 -15.430 -13.131 1.00 97.75 448 LYS A N 1
ATOM 3367 C CA . LYS A 1 448 ? -2.219 -14.438 -14.066 1.00 97.75 448 LYS A CA 1
ATOM 3368 C C . LYS A 1 448 ? -2.044 -13.066 -13.414 1.00 97.75 448 LYS A C 1
ATOM 3370 O O . LYS A 1 448 ? -2.908 -12.202 -13.530 1.00 97.75 448 LYS A O 1
ATOM 3375 N N . LEU A 1 449 ? -0.921 -12.838 -12.742 1.00 97.50 449 LEU A N 1
ATOM 3376 C CA . LEU A 1 449 ? -0.636 -11.561 -12.082 1.00 97.50 449 LEU A CA 1
ATOM 3377 C C . LEU A 1 449 ? -0.147 -10.511 -13.088 1.00 97.50 449 LEU A C 1
ATOM 3379 O O . LEU A 1 449 ? 0.810 -10.748 -13.821 1.00 97.50 449 LEU A O 1
ATOM 3383 N N . ARG A 1 450 ? -0.768 -9.325 -13.102 1.00 94.75 450 ARG A N 1
ATOM 3384 C CA . ARG A 1 450 ? -0.297 -8.184 -13.917 1.00 94.75 450 ARG A CA 1
ATOM 3385 C C . ARG A 1 450 ? 0.817 -7.386 -13.246 1.00 94.75 450 ARG A C 1
ATOM 3387 O O . ARG A 1 450 ? 1.612 -6.762 -13.934 1.00 94.75 450 ARG A O 1
ATOM 3394 N N . LEU A 1 451 ? 0.873 -7.408 -11.914 1.00 95.00 451 LEU A N 1
ATOM 3395 C CA . LEU A 1 451 ? 2.008 -6.880 -11.164 1.00 95.00 451 LEU A CA 1
ATOM 3396 C C . LEU A 1 451 ? 3.110 -7.944 -11.164 1.00 95.00 451 LEU A C 1
ATOM 3398 O O . LEU A 1 451 ? 2.945 -8.991 -10.536 1.00 95.00 451 LEU A O 1
ATOM 3402 N N . LEU A 1 452 ? 4.198 -7.699 -11.896 1.00 94.69 452 LEU A N 1
ATOM 3403 C CA . LEU A 1 452 ? 5.247 -8.694 -12.117 1.00 94.69 452 LEU A CA 1
ATOM 3404 C C . LEU A 1 452 ? 6.317 -8.679 -11.018 1.00 94.69 452 LEU A C 1
ATOM 3406 O O . LEU A 1 452 ? 6.563 -7.665 -10.361 1.00 94.69 452 LEU A O 1
ATOM 3410 N N . GLY A 1 453 ? 7.014 -9.806 -10.884 1.00 93.69 453 GLY A N 1
ATOM 3411 C CA . GLY A 1 453 ? 8.167 -9.984 -10.012 1.00 93.69 453 GLY A CA 1
ATOM 3412 C C . GLY A 1 453 ? 7.851 -10.778 -8.746 1.00 93.69 453 GLY A C 1
ATOM 3413 O O . GLY A 1 453 ? 6.722 -10.810 -8.250 1.00 93.69 453 GLY A O 1
ATOM 3414 N N . LEU A 1 454 ? 8.893 -11.394 -8.181 1.00 93.31 454 LEU A N 1
ATOM 3415 C CA . LEU A 1 454 ? 8.782 -12.244 -6.989 1.00 93.31 454 LEU A CA 1
ATOM 3416 C C . LEU A 1 454 ? 8.175 -11.497 -5.794 1.00 93.31 454 LEU A C 1
ATOM 3418 O O . LEU A 1 454 ? 7.327 -12.026 -5.083 1.00 93.31 454 LEU A O 1
ATOM 3422 N N . HIS A 1 455 ? 8.553 -10.234 -5.610 1.00 93.00 455 HIS A N 1
ATOM 3423 C CA . HIS A 1 455 ? 8.011 -9.396 -4.545 1.00 93.00 455 HIS A CA 1
ATOM 3424 C C . HIS A 1 455 ? 6.497 -9.150 -4.697 1.00 93.00 455 HIS A C 1
ATOM 3426 O O . HIS A 1 455 ? 5.792 -9.068 -3.693 1.00 93.00 455 HIS A O 1
ATOM 3432 N N . GLN A 1 456 ? 5.968 -9.069 -5.926 1.00 96.00 456 GLN A N 1
ATOM 3433 C CA . GLN A 1 456 ? 4.524 -8.943 -6.156 1.00 96.00 456 GLN A CA 1
ATOM 3434 C C . GLN A 1 456 ? 3.796 -10.266 -5.941 1.00 96.00 456 GLN A C 1
ATOM 3436 O O . GLN A 1 456 ? 2.709 -10.261 -5.367 1.00 96.00 456 GLN A O 1
ATOM 3441 N N . LEU A 1 457 ? 4.413 -11.393 -6.309 1.00 97.00 457 LEU A N 1
ATOM 3442 C CA . LEU A 1 457 ? 3.892 -12.718 -5.973 1.00 97.00 457 LEU A CA 1
ATOM 3443 C C . LEU A 1 457 ? 3.796 -12.915 -4.451 1.00 97.00 457 LEU A C 1
ATOM 3445 O O . LEU A 1 457 ? 2.782 -13.404 -3.956 1.00 97.00 457 LEU A O 1
ATOM 3449 N N . GLN A 1 458 ? 4.793 -12.449 -3.694 1.00 96.81 458 GLN A N 1
ATOM 3450 C CA . GLN A 1 458 ? 4.754 -12.481 -2.230 1.00 96.81 458 GLN A CA 1
ATOM 3451 C C . GLN A 1 458 ? 3.636 -11.595 -1.657 1.00 96.81 458 GLN A C 1
ATOM 3453 O O . GLN A 1 458 ? 2.917 -12.009 -0.742 1.00 96.81 458 GLN A O 1
ATOM 3458 N N . ASN A 1 459 ? 3.433 -10.394 -2.211 1.00 98.00 459 ASN A N 1
ATOM 3459 C CA . ASN A 1 459 ? 2.319 -9.519 -1.823 1.00 98.00 459 ASN A CA 1
ATOM 3460 C C . ASN A 1 459 ? 0.956 -10.168 -2.135 1.00 98.00 459 ASN A C 1
ATOM 3462 O O . ASN A 1 459 ? 0.034 -10.082 -1.324 1.00 98.00 459 ASN A O 1
ATOM 3466 N N . ALA A 1 460 ? 0.831 -10.858 -3.274 1.00 98.50 460 ALA A N 1
ATOM 3467 C CA . ALA A 1 460 ? -0.369 -11.601 -3.658 1.00 98.50 460 ALA A CA 1
ATOM 3468 C C . ALA A 1 460 ? -0.652 -12.776 -2.704 1.00 98.50 460 ALA A C 1
ATOM 3470 O O . ALA A 1 460 ? -1.788 -12.948 -2.256 1.00 98.50 460 ALA A O 1
ATOM 3471 N N . ALA A 1 461 ? 0.375 -13.544 -2.328 1.00 98.38 461 ALA A N 1
ATOM 3472 C CA . ALA A 1 461 ? 0.256 -14.607 -1.328 1.00 98.38 461 ALA A CA 1
ATOM 3473 C C . ALA A 1 461 ? -0.158 -14.045 0.045 1.00 98.38 461 ALA A C 1
ATOM 3475 O O . ALA A 1 461 ? -1.066 -14.572 0.687 1.00 98.38 461 ALA A O 1
ATOM 3476 N N . THR A 1 462 ? 0.423 -12.913 0.456 1.00 98.56 462 THR A N 1
ATOM 3477 C CA . THR A 1 462 ? 0.072 -12.212 1.704 1.00 98.56 462 THR A CA 1
ATOM 3478 C C . THR A 1 462 ? -1.389 -11.748 1.705 1.00 98.56 462 THR A C 1
ATOM 3480 O O . THR A 1 462 ? -2.119 -11.987 2.669 1.00 98.56 462 THR A O 1
ATOM 3483 N N . ALA A 1 463 ? -1.852 -11.134 0.612 1.00 98.75 463 ALA A N 1
ATOM 3484 C CA . ALA A 1 463 ? -3.250 -10.739 0.450 1.00 98.75 463 ALA A CA 1
ATOM 3485 C C . ALA A 1 463 ? -4.192 -11.956 0.455 1.00 98.75 463 ALA A C 1
ATOM 3487 O O . ALA A 1 463 ? -5.271 -11.900 1.045 1.00 98.75 463 ALA A O 1
ATOM 3488 N N . THR A 1 464 ? -3.764 -13.074 -0.137 1.00 98.69 464 THR A N 1
ATOM 3489 C CA . THR A 1 464 ? -4.517 -14.334 -0.120 1.00 98.69 464 THR A CA 1
ATOM 3490 C C . THR A 1 464 ? -4.656 -14.869 1.305 1.00 98.69 464 THR A C 1
ATOM 3492 O O . THR A 1 464 ? -5.768 -15.186 1.714 1.00 98.69 464 THR A O 1
ATOM 3495 N N . CYS A 1 465 ? -3.591 -14.873 2.114 1.00 98.12 465 CYS A N 1
ATOM 3496 C CA . CYS A 1 465 ? -3.669 -15.218 3.539 1.00 98.12 465 CYS A CA 1
ATOM 3497 C C . CYS A 1 465 ? -4.679 -14.345 4.302 1.00 98.12 465 CYS A C 1
ATOM 3499 O O . CYS A 1 465 ? -5.468 -14.865 5.090 1.00 98.12 465 CYS A O 1
ATOM 3501 N N . ALA A 1 466 ? -4.701 -13.033 4.048 1.00 98.44 466 ALA A N 1
ATOM 3502 C CA . ALA A 1 466 ? -5.684 -12.133 4.655 1.00 98.44 466 ALA A CA 1
ATOM 3503 C C . ALA A 1 466 ? -7.122 -12.447 4.209 1.00 98.44 466 ALA A C 1
ATOM 3505 O O . ALA A 1 466 ? -8.033 -12.467 5.036 1.00 98.44 466 ALA A O 1
ATOM 3506 N N . ALA A 1 467 ? -7.331 -12.773 2.934 1.00 98.62 467 ALA A N 1
ATOM 3507 C CA . ALA A 1 467 ? -8.632 -13.207 2.433 1.00 98.62 467 ALA A CA 1
ATOM 3508 C C . ALA A 1 467 ? -9.086 -14.537 3.066 1.00 98.62 467 ALA A C 1
ATOM 3510 O O . ALA A 1 467 ? -10.241 -14.665 3.474 1.00 98.62 467 ALA A O 1
ATOM 3511 N N . LEU A 1 468 ? -8.180 -15.509 3.221 1.00 97.81 468 LEU A N 1
ATOM 3512 C CA . LEU A 1 468 ? -8.452 -16.774 3.912 1.00 97.81 468 LEU A CA 1
ATOM 3513 C C . LEU A 1 468 ? -8.796 -16.558 5.391 1.00 97.81 468 LEU A C 1
ATOM 3515 O O . LEU A 1 468 ? -9.705 -17.201 5.913 1.00 97.81 468 LEU A O 1
ATOM 3519 N N . CYS A 1 469 ? -8.113 -15.620 6.047 1.00 96.69 469 CYS A N 1
ATOM 3520 C CA . CYS A 1 469 ? -8.404 -15.219 7.418 1.00 96.69 469 CYS A CA 1
ATOM 3521 C C . CYS A 1 469 ? -9.834 -14.682 7.564 1.00 96.69 469 CYS A C 1
ATOM 3523 O O . CYS A 1 469 ? -10.579 -15.110 8.444 1.00 96.69 469 CYS A O 1
ATOM 3525 N N . LEU A 1 470 ? -10.247 -13.773 6.679 1.00 97.81 470 LEU A N 1
ATOM 3526 C CA . LEU A 1 470 ? -11.619 -13.265 6.666 1.00 97.81 470 LEU A CA 1
ATOM 3527 C C . LEU A 1 470 ? -12.628 -14.377 6.372 1.00 97.81 470 LEU A C 1
ATOM 3529 O O . LEU A 1 470 ? -13.673 -14.452 7.018 1.00 97.81 470 LEU A O 1
ATOM 3533 N N . ARG A 1 471 ? -12.304 -15.279 5.441 1.00 96.69 471 ARG A N 1
ATOM 3534 C CA . ARG A 1 471 ? -13.142 -16.441 5.133 1.00 96.69 471 ARG A CA 1
ATOM 3535 C C . ARG A 1 471 ? -13.403 -17.294 6.373 1.00 96.69 471 ARG A C 1
ATOM 3537 O O . ARG A 1 471 ? -14.546 -17.663 6.627 1.00 96.69 471 ARG A O 1
ATOM 3544 N N . TYR A 1 472 ? -12.370 -17.545 7.175 1.00 94.69 472 TYR A N 1
ATOM 3545 C CA . TYR A 1 472 ? -12.497 -18.256 8.449 1.00 94.69 472 TYR A CA 1
ATOM 3546 C C . TYR A 1 472 ? -13.417 -17.542 9.447 1.00 94.69 472 TYR A C 1
ATOM 3548 O O . TYR A 1 472 ? -14.185 -18.182 10.156 1.00 94.69 472 TYR A O 1
ATOM 3556 N N . GLN A 1 473 ? -13.381 -16.208 9.471 1.00 95.31 473 GLN A N 1
ATOM 3557 C CA . GLN A 1 473 ? -14.257 -15.380 10.307 1.00 95.31 473 GLN A CA 1
ATOM 3558 C C . GLN A 1 473 ? -15.710 -15.301 9.798 1.00 95.31 473 GLN A C 1
ATOM 3560 O O . GLN A 1 473 ? -16.523 -14.590 10.387 1.00 95.31 473 GLN A O 1
ATOM 3565 N N . GLY A 1 474 ? -16.056 -16.003 8.713 1.00 96.81 474 GLY A N 1
ATOM 3566 C CA . GLY A 1 474 ? -17.414 -16.066 8.169 1.00 96.81 474 GLY A CA 1
ATOM 3567 C C . GLY A 1 474 ? -17.695 -15.108 7.010 1.00 96.81 474 GLY A C 1
ATOM 3568 O O . GLY A 1 474 ? -18.830 -15.056 6.529 1.00 96.81 474 GLY A O 1
ATOM 3569 N N . TRP A 1 475 ? -16.691 -14.377 6.513 1.00 98.00 475 TRP A N 1
ATOM 3570 C CA . TRP A 1 475 ? -16.841 -13.619 5.271 1.00 98.00 475 TRP A CA 1
ATOM 3571 C C . TRP A 1 475 ? -16.966 -14.587 4.093 1.00 98.00 475 TRP A C 1
ATOM 3573 O O . TRP A 1 475 ? -16.219 -15.557 3.965 1.00 98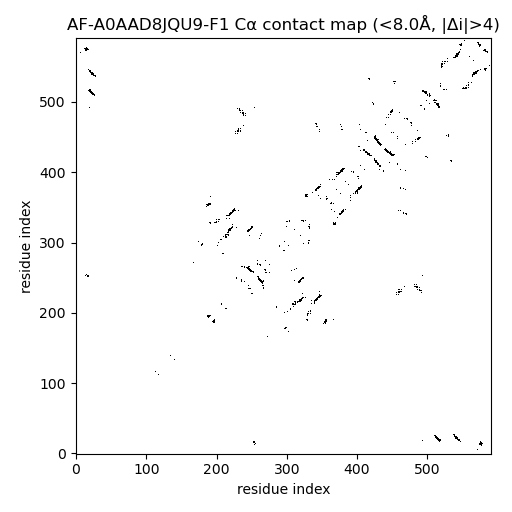.00 475 TRP A O 1
ATOM 3583 N N . ARG A 1 476 ? -17.918 -14.336 3.196 1.00 97.75 476 ARG A N 1
ATOM 3584 C CA . ARG A 1 476 ? -18.119 -15.177 2.015 1.00 97.75 476 ARG A CA 1
ATOM 3585 C C . ARG A 1 476 ? -17.079 -14.791 0.986 1.00 97.75 476 ARG A C 1
ATOM 3587 O O . ARG A 1 476 ? -17.302 -13.816 0.294 1.00 97.75 476 ARG A O 1
ATOM 3594 N N . ILE A 1 477 ? -15.977 -15.531 0.893 1.00 98.50 477 ILE A N 1
ATOM 3595 C CA . ILE A 1 477 ? -14.904 -15.305 -0.085 1.00 98.50 477 ILE A CA 1
ATOM 3596 C C . ILE A 1 477 ? -14.609 -16.624 -0.799 1.00 98.50 477 ILE A C 1
ATOM 3598 O O . ILE A 1 477 ? -14.169 -17.591 -0.180 1.00 98.50 477 ILE A O 1
ATOM 3602 N N . SER A 1 478 ? -14.893 -16.677 -2.099 1.00 98.44 478 SER A N 1
ATOM 3603 C CA . SER A 1 478 ? -14.675 -17.859 -2.940 1.00 98.44 478 SER A CA 1
ATOM 3604 C C . SER A 1 478 ? -13.269 -17.879 -3.539 1.00 98.44 478 SER A C 1
ATOM 3606 O O . SER A 1 478 ? -12.695 -16.823 -3.809 1.00 98.44 478 SER A O 1
ATOM 3608 N N . ASP A 1 479 ? -12.743 -19.062 -3.854 1.00 98.44 479 ASP A N 1
ATOM 3609 C CA . ASP A 1 479 ? -11.459 -19.192 -4.560 1.00 98.44 479 ASP A CA 1
ATOM 3610 C C . ASP A 1 479 ? -11.487 -18.470 -5.919 1.00 98.44 479 ASP A C 1
ATOM 3612 O O . ASP A 1 479 ? -10.508 -17.843 -6.321 1.00 98.44 479 ASP A O 1
ATOM 3616 N N . GLY A 1 480 ? -12.645 -18.473 -6.593 1.00 98.69 480 GLY A N 1
ATOM 3617 C CA . GLY A 1 480 ? -12.865 -17.719 -7.828 1.00 98.69 480 GLY A CA 1
ATOM 3618 C C . GLY A 1 480 ? -12.733 -16.206 -7.638 1.00 98.69 480 GLY A C 1
ATOM 3619 O O . GLY A 1 480 ? -12.124 -15.540 -8.476 1.00 98.69 480 GLY A O 1
ATOM 3620 N N . SER A 1 481 ? -13.237 -15.657 -6.528 1.00 98.69 481 SER A N 1
ATOM 3621 C CA . SER A 1 481 ? -13.063 -14.233 -6.206 1.00 98.69 481 SER A CA 1
ATOM 3622 C C . SER A 1 481 ? -11.620 -13.882 -5.853 1.00 98.69 481 SER A C 1
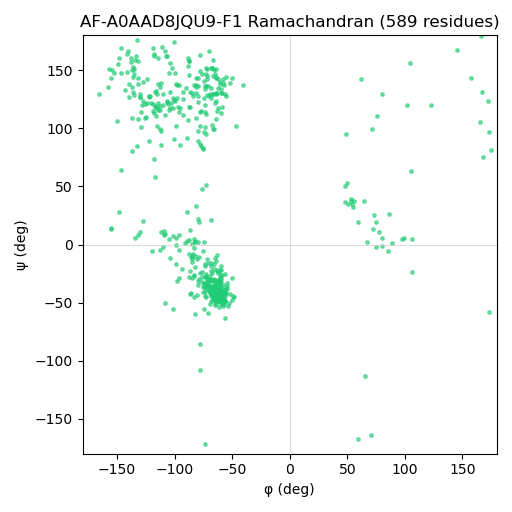ATOM 3624 O O . SER A 1 481 ? -11.135 -12.834 -6.276 1.00 98.69 481 SER A O 1
ATOM 3626 N N . ILE A 1 482 ? -10.911 -14.782 -5.159 1.00 98.81 482 ILE A N 1
ATOM 3627 C CA . ILE A 1 482 ? -9.487 -14.615 -4.857 1.00 98.81 482 ILE A CA 1
ATOM 3628 C C . ILE A 1 482 ? -8.702 -14.558 -6.166 1.00 98.81 482 ILE A C 1
ATOM 3630 O O . ILE A 1 482 ? -8.025 -13.568 -6.427 1.00 98.81 482 ILE A O 1
ATOM 3634 N N . ARG A 1 483 ? -8.867 -15.561 -7.038 1.00 98.81 483 ARG A N 1
ATOM 3635 C CA . ARG A 1 483 ? -8.237 -15.579 -8.363 1.00 98.81 483 ARG A CA 1
ATOM 3636 C C . ARG A 1 483 ? -8.555 -14.315 -9.157 1.00 98.81 483 ARG A C 1
ATOM 3638 O O . ARG A 1 483 ? -7.639 -13.640 -9.607 1.00 98.81 483 ARG A O 1
ATOM 3645 N N . THR A 1 484 ? -9.836 -13.977 -9.299 1.00 98.69 484 THR A N 1
ATOM 3646 C CA . THR A 1 484 ? -10.266 -12.821 -10.100 1.00 98.69 484 THR A CA 1
ATOM 3647 C C . THR A 1 484 ? -9.656 -11.525 -9.572 1.00 98.69 484 THR A C 1
ATOM 3649 O O . THR A 1 484 ? -9.120 -10.747 -10.355 1.00 98.69 484 THR A O 1
ATOM 3652 N N . GLY A 1 485 ? -9.683 -11.310 -8.253 1.00 98.56 485 GLY A N 1
ATOM 3653 C CA . GLY A 1 485 ? -9.096 -10.126 -7.632 1.00 98.56 485 GLY A CA 1
ATOM 3654 C C . GLY A 1 485 ? -7.583 -10.038 -7.822 1.00 98.56 485 GLY A C 1
ATOM 3655 O O . GLY A 1 485 ? -7.065 -8.961 -8.116 1.00 98.56 485 GLY A O 1
ATOM 3656 N N . LEU A 1 486 ? -6.867 -11.161 -7.717 1.00 98.75 486 LEU A N 1
ATOM 3657 C CA . LEU A 1 486 ? -5.432 -11.219 -8.002 1.00 98.75 486 LEU A CA 1
ATOM 3658 C C . LEU A 1 486 ? -5.127 -10.882 -9.472 1.00 98.75 486 LEU A C 1
ATOM 3660 O O . LEU A 1 486 ? -4.273 -10.040 -9.746 1.00 98.75 486 LEU A O 1
ATOM 3664 N N . GLU A 1 487 ? -5.854 -11.486 -10.413 1.00 98.12 487 GLU A N 1
ATOM 3665 C CA . GLU A 1 487 ? -5.616 -11.340 -11.858 1.00 98.12 487 GLU A CA 1
ATOM 3666 C C . GLU A 1 487 ? -6.025 -9.967 -12.417 1.00 98.12 487 GLU A C 1
ATOM 3668 O O . GLU A 1 487 ? -5.451 -9.481 -13.399 1.00 98.12 487 GLU A O 1
ATOM 3673 N N . SER A 1 488 ? -7.007 -9.306 -11.794 1.00 95.75 488 SER A N 1
ATOM 3674 C CA . SER A 1 488 ? -7.470 -7.978 -12.205 1.00 95.75 488 SER A CA 1
ATOM 3675 C C . SER A 1 488 ? -6.661 -6.830 -11.600 1.00 95.75 488 SER A C 1
ATOM 3677 O O . SER A 1 488 ? -6.850 -5.682 -12.003 1.00 95.75 488 SER A O 1
ATOM 3679 N N . THR A 1 489 ? -5.796 -7.100 -10.617 1.00 97.19 489 THR A N 1
ATOM 3680 C CA . THR A 1 489 ? -5.098 -6.043 -9.882 1.00 97.19 489 THR A CA 1
ATOM 3681 C C . THR A 1 489 ? -4.059 -5.340 -10.745 1.00 97.19 489 THR A C 1
ATOM 3683 O O . THR A 1 489 ? -3.177 -5.960 -11.333 1.00 97.19 489 THR A O 1
ATOM 3686 N N . GLN A 1 490 ? -4.156 -4.014 -10.771 1.00 92.56 490 GLN A N 1
ATOM 3687 C CA . GLN A 1 490 ? -3.198 -3.100 -11.377 1.00 92.56 490 GLN A CA 1
ATOM 3688 C C . GLN A 1 490 ? -2.958 -1.949 -10.407 1.00 92.56 490 GLN A C 1
ATOM 3690 O O . GLN A 1 490 ? -3.852 -1.582 -9.642 1.00 92.56 490 GLN A O 1
ATOM 3695 N N . LEU A 1 491 ? -1.765 -1.369 -10.454 1.00 91.06 491 LEU A N 1
ATOM 3696 C CA . LEU A 1 491 ? -1.404 -0.235 -9.622 1.00 91.06 491 LEU A CA 1
ATOM 3697 C C . LEU A 1 491 ? -0.584 0.736 -10.468 1.00 91.06 491 LEU A C 1
ATOM 3699 O O . LEU A 1 491 ? 0.382 0.339 -11.120 1.00 91.06 491 LEU A O 1
ATOM 3703 N N . LEU A 1 492 ? -1.001 2.001 -10.488 1.00 89.12 492 LEU A N 1
ATOM 3704 C CA . LEU A 1 492 ? -0.289 3.037 -11.230 1.00 89.12 492 LEU A CA 1
ATOM 3705 C C . LEU A 1 492 ? 1.161 3.114 -10.733 1.00 89.12 492 LEU A C 1
ATOM 3707 O O . LEU A 1 492 ? 1.411 2.990 -9.535 1.00 89.12 492 LEU A O 1
ATOM 3711 N N . GLY A 1 493 ? 2.110 3.273 -11.657 1.00 86.00 493 GLY A N 1
ATOM 3712 C CA . GLY A 1 493 ? 3.539 3.393 -11.351 1.00 86.00 493 GLY A CA 1
ATOM 3713 C C . GLY A 1 493 ? 4.157 2.203 -10.608 1.00 86.00 493 GLY A C 1
ATOM 3714 O O . GLY A 1 493 ? 5.202 2.362 -9.983 1.00 86.00 493 GLY A O 1
ATOM 3715 N N . ARG A 1 494 ? 3.535 1.019 -10.629 1.00 89.19 494 ARG A N 1
ATOM 3716 C CA . ARG A 1 494 ? 4.111 -0.205 -10.058 1.00 89.19 494 ARG A CA 1
ATOM 3717 C C . ARG A 1 494 ? 3.985 -1.333 -11.062 1.00 89.19 494 ARG A C 1
ATOM 3719 O O . ARG A 1 494 ? 2.887 -1.835 -11.278 1.00 89.19 494 ARG A O 1
ATOM 3726 N N . SER A 1 495 ? 5.102 -1.743 -11.654 1.00 88.88 495 SER A N 1
ATOM 3727 C CA . SER A 1 495 ? 5.120 -2.727 -12.738 1.00 88.88 495 SER A CA 1
ATOM 3728 C C . SER A 1 495 ? 4.080 -2.404 -13.831 1.00 88.88 495 SER A C 1
ATOM 3730 O O . SER A 1 495 ? 3.400 -3.285 -14.353 1.00 88.88 495 SER A O 1
ATOM 3732 N N . GLN A 1 496 ? 3.879 -1.114 -14.125 1.00 91.19 496 GLN A N 1
ATOM 3733 C CA . GLN A 1 496 ? 2.811 -0.672 -15.015 1.00 91.19 496 GLN A CA 1
ATOM 3734 C C . GLN A 1 496 ? 3.316 -0.666 -16.455 1.00 91.19 496 GLN A C 1
ATOM 3736 O O . GLN A 1 496 ? 4.064 0.221 -16.857 1.00 91.19 496 GLN A O 1
ATOM 3741 N N . PHE A 1 497 ? 2.851 -1.626 -17.245 1.00 90.75 497 PHE A N 1
ATOM 3742 C CA . PHE A 1 497 ? 3.100 -1.659 -18.681 1.00 90.75 497 PHE A CA 1
ATOM 3743 C C . PHE A 1 497 ? 2.053 -0.836 -19.425 1.00 90.75 497 PHE A C 1
ATOM 3745 O O . PHE A 1 497 ? 0.852 -0.998 -19.192 1.00 90.75 497 PHE A O 1
ATOM 3752 N N . LEU A 1 498 ? 2.510 0.033 -20.322 1.00 89.12 498 LEU A N 1
ATOM 3753 C CA . LEU A 1 498 ? 1.627 0.756 -21.226 1.00 89.12 498 LEU A CA 1
ATOM 3754 C C . LEU A 1 498 ? 1.157 -0.157 -22.354 1.00 89.12 498 LEU A C 1
ATOM 3756 O O . LEU A 1 498 ? 1.883 -1.031 -22.831 1.00 89.12 498 LEU A O 1
ATOM 3760 N N . THR A 1 499 ? -0.070 0.072 -22.800 1.00 90.38 499 THR A N 1
ATOM 3761 C CA . THR A 1 499 ? -0.607 -0.575 -23.995 1.00 90.38 499 THR A CA 1
ATOM 3762 C C . THR A 1 499 ? 0.131 -0.099 -25.252 1.00 90.38 499 THR A C 1
ATOM 3764 O O . THR A 1 499 ? 0.676 1.008 -25.263 1.00 90.38 499 THR A O 1
ATOM 3767 N N . PRO A 1 500 ? 0.097 -0.864 -26.360 1.00 87.25 500 PRO A N 1
ATOM 3768 C CA . PRO A 1 500 ? 0.684 -0.420 -27.626 1.00 87.25 500 PRO A CA 1
ATOM 3769 C C . PRO A 1 500 ? 0.156 0.942 -28.103 1.00 87.25 500 PRO A C 1
ATOM 3771 O O . PRO A 1 500 ? 0.917 1.746 -28.629 1.00 87.25 500 PRO A O 1
ATOM 3774 N N . VAL A 1 501 ? -1.130 1.226 -27.862 1.00 89.38 501 VAL A N 1
ATOM 3775 C CA . VAL A 1 501 ? -1.766 2.510 -28.208 1.00 89.38 501 VAL A CA 1
ATOM 3776 C C . VAL A 1 501 ? -1.217 3.654 -27.353 1.00 89.38 501 VAL A C 1
ATOM 3778 O O . VAL A 1 501 ? -0.997 4.752 -27.854 1.00 89.38 501 VAL A O 1
ATOM 3781 N N . GLU A 1 502 ? -0.982 3.415 -26.063 1.00 89.81 502 GLU A N 1
ATOM 3782 C CA . GLU A 1 502 ? -0.377 4.411 -25.174 1.00 89.81 502 GLU A CA 1
ATOM 3783 C C . GLU A 1 502 ? 1.096 4.652 -25.518 1.00 89.81 502 GLU A C 1
ATOM 3785 O O . GLU A 1 502 ? 1.531 5.800 -25.530 1.00 89.81 502 GLU A O 1
ATOM 3790 N N . ALA A 1 503 ? 1.851 3.603 -25.856 1.00 85.50 503 ALA A N 1
ATOM 3791 C CA . ALA A 1 503 ? 3.230 3.738 -26.322 1.00 85.50 503 ALA A CA 1
ATOM 3792 C C . ALA A 1 503 ? 3.310 4.519 -27.648 1.00 85.50 503 ALA A C 1
ATOM 3794 O O . ALA A 1 503 ? 4.145 5.412 -27.791 1.00 85.50 503 ALA A O 1
ATOM 3795 N N . GLU A 1 504 ? 2.401 4.258 -28.594 1.00 88.75 504 GLU A N 1
ATOM 3796 C CA . GLU A 1 504 ? 2.293 5.023 -29.844 1.00 88.75 504 GLU A CA 1
ATOM 3797 C C . GLU A 1 504 ? 1.947 6.495 -29.583 1.00 88.75 504 GLU A C 1
ATOM 3799 O O . GLU A 1 504 ? 2.554 7.384 -30.179 1.00 88.75 504 GLU A O 1
ATOM 3804 N N . ALA A 1 505 ? 1.038 6.774 -28.643 1.00 89.75 505 ALA A N 1
ATOM 3805 C CA . ALA A 1 505 ? 0.702 8.140 -28.242 1.00 89.75 505 ALA A CA 1
ATOM 3806 C C . ALA A 1 505 ? 1.886 8.899 -27.609 1.00 89.75 505 ALA A C 1
ATOM 3808 O O . ALA A 1 505 ? 1.895 10.128 -27.636 1.00 89.75 505 ALA A O 1
ATOM 3809 N N . LEU A 1 506 ? 2.885 8.188 -27.074 1.00 83.06 506 LEU A N 1
ATOM 3810 C CA . LEU A 1 506 ? 4.153 8.754 -26.596 1.00 83.06 506 LEU A CA 1
ATOM 3811 C C . LEU A 1 506 ? 5.225 8.871 -27.695 1.00 83.06 506 LEU A C 1
ATOM 3813 O O . LEU A 1 506 ? 6.358 9.241 -27.401 1.00 83.06 506 LEU A O 1
ATOM 3817 N N . GLY A 1 507 ? 4.902 8.546 -28.951 1.00 88.12 507 GLY A N 1
ATOM 3818 C CA . GLY A 1 507 ? 5.866 8.552 -30.053 1.00 88.12 507 GLY A CA 1
ATOM 3819 C C . GLY A 1 507 ? 6.838 7.368 -30.030 1.00 88.12 507 GLY A C 1
ATOM 3820 O O . GLY A 1 507 ? 7.885 7.427 -30.671 1.00 88.12 507 GLY A O 1
ATOM 3821 N N . LEU A 1 508 ? 6.500 6.288 -29.316 1.00 85.06 508 LEU A N 1
ATOM 3822 C CA . LEU A 1 508 ? 7.318 5.080 -29.171 1.00 85.06 508 LEU A CA 1
ATOM 3823 C C . LEU A 1 508 ? 6.609 3.840 -29.761 1.00 85.06 508 LEU A C 1
ATOM 3825 O O . LEU A 1 508 ? 6.359 2.866 -29.043 1.00 85.06 508 LEU A O 1
ATOM 3829 N N . PRO A 1 509 ? 6.246 3.837 -31.060 1.00 84.50 509 PRO A N 1
ATOM 3830 C CA . PRO A 1 509 ? 5.535 2.715 -31.665 1.00 84.50 509 PRO A CA 1
ATOM 3831 C C . PRO A 1 509 ? 6.376 1.432 -31.623 1.00 84.50 509 PRO A C 1
ATOM 3833 O O . PRO A 1 509 ? 7.565 1.434 -31.941 1.00 84.50 509 PRO A O 1
ATOM 3836 N N . GLY A 1 510 ? 5.747 0.319 -31.236 1.00 82.88 510 GLY A N 1
ATOM 3837 C CA . GLY A 1 510 ? 6.395 -0.995 -31.144 1.00 82.88 510 GLY A CA 1
ATOM 3838 C C . GLY A 1 510 ? 7.335 -1.177 -29.946 1.00 82.88 510 GLY A C 1
ATOM 3839 O O . GLY A 1 510 ? 7.862 -2.274 -29.761 1.00 82.88 510 GLY A O 1
ATOM 3840 N N . ALA A 1 511 ? 7.532 -0.146 -29.119 1.00 84.25 511 ALA A N 1
ATOM 3841 C CA . ALA A 1 511 ? 8.276 -0.267 -27.874 1.00 84.25 511 ALA A CA 1
ATOM 3842 C C . ALA A 1 511 ? 7.386 -0.832 -26.761 1.00 84.25 511 ALA A C 1
ATOM 3844 O O . ALA A 1 511 ? 6.209 -0.483 -26.647 1.00 84.25 511 ALA A O 1
ATOM 3845 N N . THR A 1 512 ? 7.965 -1.667 -25.898 1.00 88.19 512 THR A N 1
ATOM 3846 C CA . THR A 1 512 ? 7.334 -1.956 -24.603 1.00 88.19 512 THR A CA 1
ATOM 3847 C C . THR A 1 512 ? 7.754 -0.862 -23.638 1.00 88.19 512 THR A C 1
ATOM 3849 O O . THR A 1 512 ? 8.939 -0.545 -23.541 1.00 88.19 512 THR A O 1
ATOM 3852 N N . VAL A 1 513 ? 6.787 -0.268 -22.946 1.00 89.31 513 VAL A N 1
ATOM 3853 C CA . VAL A 1 513 ? 7.035 0.839 -22.025 1.00 89.31 513 VAL A CA 1
ATOM 3854 C C . VAL A 1 513 ? 6.565 0.441 -20.635 1.00 89.31 513 VAL A C 1
ATOM 3856 O O . VAL A 1 513 ? 5.394 0.114 -20.445 1.00 89.31 513 VAL A O 1
ATOM 3859 N N . LEU A 1 514 ? 7.486 0.465 -19.677 1.00 90.69 514 LEU A N 1
ATOM 3860 C CA . LEU A 1 514 ? 7.256 0.113 -18.280 1.00 90.69 514 LEU A CA 1
ATOM 3861 C C . LEU A 1 514 ? 7.452 1.343 -17.390 1.00 90.69 514 LEU A C 1
ATOM 3863 O O . LEU A 1 514 ? 8.483 2.006 -17.462 1.00 90.69 514 LEU A O 1
ATOM 3867 N N . LEU A 1 515 ? 6.472 1.611 -16.530 1.00 90.62 515 LEU A N 1
ATOM 3868 C CA . LEU A 1 515 ? 6.525 2.621 -15.480 1.00 90.62 515 LEU A CA 1
ATOM 3869 C C . LEU A 1 515 ? 6.668 1.939 -14.115 1.00 90.62 515 LEU A C 1
ATOM 3871 O O . LEU A 1 515 ? 5.804 1.146 -13.719 1.00 90.62 515 LEU A O 1
ATOM 3875 N N . ASP A 1 516 ? 7.720 2.285 -13.373 1.00 89.38 516 ASP A N 1
ATOM 3876 C CA . ASP A 1 516 ? 7.905 1.829 -11.994 1.00 89.38 516 ASP A CA 1
ATOM 3877 C C . ASP A 1 516 ? 8.455 2.933 -11.075 1.00 89.38 516 ASP A C 1
ATOM 3879 O O . ASP A 1 516 ? 9.347 3.696 -11.443 1.00 89.38 516 ASP A O 1
ATOM 3883 N N . GLY A 1 517 ? 7.910 3.013 -9.861 1.00 85.50 517 GLY A N 1
ATOM 3884 C CA . GLY A 1 517 ? 8.321 3.928 -8.796 1.00 85.50 517 GLY A CA 1
ATOM 3885 C C . GLY A 1 517 ? 9.415 3.369 -7.877 1.00 85.50 517 GLY A C 1
ATOM 3886 O O . GLY A 1 517 ? 9.426 3.687 -6.681 1.00 85.50 517 GLY A O 1
ATOM 3887 N N . ALA A 1 518 ? 10.276 2.473 -8.365 1.00 86.06 518 ALA A N 1
ATOM 3888 C CA . ALA A 1 518 ? 11.488 2.043 -7.672 1.00 86.06 518 ALA A CA 1
ATOM 3889 C C . ALA A 1 518 ? 12.407 3.248 -7.414 1.00 86.06 518 ALA A C 1
ATOM 3891 O O . ALA A 1 518 ? 12.610 4.075 -8.296 1.00 86.06 518 ALA A O 1
ATOM 3892 N N . HIS A 1 519 ? 12.934 3.362 -6.194 1.00 81.62 519 HIS A N 1
ATOM 3893 C CA . HIS A 1 519 ? 13.703 4.536 -5.739 1.00 81.62 519 HIS A CA 1
ATOM 3894 C C . HIS A 1 519 ? 14.682 4.227 -4.593 1.00 81.62 519 HIS A C 1
ATOM 3896 O O . HIS A 1 519 ? 15.161 5.129 -3.908 1.00 81.62 519 HIS A O 1
ATOM 3902 N N . THR A 1 520 ? 14.924 2.946 -4.331 1.00 83.75 520 THR A N 1
ATOM 3903 C CA . THR A 1 520 ? 15.896 2.440 -3.354 1.00 83.75 520 THR A CA 1
ATOM 3904 C C . THR A 1 520 ? 16.707 1.334 -4.011 1.00 83.75 520 THR A C 1
ATOM 3906 O O . THR A 1 520 ? 16.240 0.747 -4.989 1.00 83.75 520 THR A O 1
ATOM 3909 N N . LYS A 1 521 ? 17.863 0.988 -3.444 1.00 87.00 521 LYS A N 1
ATOM 3910 C CA . LYS A 1 521 ? 18.674 -0.144 -3.903 1.00 87.00 521 LYS A CA 1
ATOM 3911 C C . LYS A 1 521 ? 17.852 -1.434 -4.043 1.00 87.00 521 LYS A C 1
ATOM 3913 O O . LYS A 1 521 ? 17.865 -2.085 -5.080 1.00 87.00 521 LYS A O 1
ATOM 3918 N N . GLU A 1 522 ? 17.058 -1.772 -3.032 1.00 85.88 522 GLU A N 1
ATOM 3919 C CA . GLU A 1 522 ? 16.268 -3.010 -2.997 1.00 85.88 522 GLU A CA 1
ATOM 3920 C C . GLU A 1 522 ? 15.157 -3.006 -4.049 1.00 85.88 522 GLU A C 1
ATOM 3922 O O . GLU A 1 522 ? 14.868 -4.035 -4.656 1.00 85.88 522 GLU A O 1
ATOM 3927 N N . SER A 1 523 ? 14.519 -1.851 -4.271 1.00 86.31 523 SER A N 1
ATOM 3928 C CA . SER A 1 523 ? 13.477 -1.729 -5.297 1.00 86.31 523 SER A CA 1
ATOM 3929 C C . SER A 1 523 ? 14.053 -1.690 -6.712 1.00 86.31 523 SER A C 1
ATOM 3931 O O . SER A 1 523 ? 13.432 -2.253 -7.608 1.00 86.31 523 SER A O 1
ATOM 3933 N N . ALA A 1 524 ? 15.247 -1.119 -6.907 1.00 88.88 524 ALA A N 1
ATOM 3934 C CA . ALA A 1 524 ? 15.992 -1.209 -8.162 1.00 88.88 524 ALA A CA 1
ATOM 3935 C C . ALA A 1 524 ? 16.353 -2.659 -8.476 1.00 88.88 524 ALA A C 1
ATOM 3937 O O . ALA A 1 524 ? 16.046 -3.138 -9.562 1.00 88.88 524 ALA A O 1
ATOM 3938 N N . LYS A 1 525 ? 16.896 -3.386 -7.495 1.00 90.44 525 LYS A N 1
ATOM 3939 C CA . LYS A 1 525 ? 17.180 -4.813 -7.629 1.00 90.44 525 LYS A CA 1
ATOM 3940 C C . LYS A 1 525 ? 15.931 -5.623 -7.983 1.00 90.44 525 LYS A C 1
ATOM 3942 O O . LYS A 1 525 ? 15.948 -6.446 -8.889 1.00 90.44 525 LYS A O 1
ATOM 3947 N N . ALA A 1 526 ? 14.820 -5.382 -7.288 1.00 89.88 526 ALA A N 1
ATOM 3948 C CA . ALA A 1 526 ? 13.566 -6.073 -7.573 1.00 89.88 526 ALA A CA 1
ATOM 3949 C C . ALA A 1 526 ? 13.036 -5.777 -8.990 1.00 89.88 526 ALA A C 1
ATOM 3951 O O . ALA A 1 526 ? 12.447 -6.657 -9.622 1.00 89.88 526 ALA A O 1
ATOM 3952 N N . LEU A 1 527 ? 13.242 -4.550 -9.477 1.00 90.12 527 LEU A N 1
ATOM 3953 C CA . LEU A 1 527 ? 12.904 -4.125 -10.832 1.00 90.12 527 LEU A CA 1
ATOM 3954 C C . LEU A 1 527 ? 13.805 -4.808 -11.868 1.00 90.12 527 LEU A C 1
ATOM 3956 O O . LEU A 1 527 ? 13.287 -5.375 -12.826 1.00 90.12 527 LEU A O 1
ATOM 3960 N N . THR A 1 528 ? 15.125 -4.816 -11.669 1.00 89.69 528 THR A N 1
ATOM 3961 C CA . THR A 1 528 ? 16.066 -5.458 -12.597 1.00 89.69 528 THR A CA 1
ATOM 3962 C C . THR A 1 528 ? 15.892 -6.968 -12.640 1.00 89.69 528 THR A C 1
ATOM 3964 O O . THR A 1 528 ? 15.816 -7.523 -13.733 1.00 89.69 528 THR A O 1
ATOM 3967 N N . ASP A 1 529 ? 15.719 -7.628 -11.493 1.00 89.75 529 ASP A N 1
ATOM 3968 C CA . ASP A 1 529 ? 15.431 -9.065 -11.426 1.00 89.75 529 ASP A CA 1
ATOM 3969 C C . ASP A 1 529 ? 14.138 -9.399 -12.199 1.00 89.75 529 ASP A C 1
ATOM 3971 O O . ASP A 1 529 ? 14.100 -10.348 -12.982 1.00 89.75 529 ASP A O 1
ATOM 3975 N N . MET A 1 530 ? 13.082 -8.589 -12.040 1.00 90.75 530 MET A N 1
ATOM 3976 C CA . MET A 1 530 ? 11.828 -8.762 -12.783 1.00 90.75 530 MET A CA 1
ATOM 3977 C C . MET A 1 530 ? 12.026 -8.594 -14.293 1.00 90.75 530 MET A C 1
ATOM 3979 O O . MET A 1 530 ? 11.542 -9.420 -15.066 1.00 90.75 530 MET A O 1
ATOM 3983 N N . ILE A 1 531 ? 12.763 -7.563 -14.713 1.00 88.75 531 ILE A N 1
ATOM 3984 C CA . ILE A 1 531 ? 13.047 -7.299 -16.127 1.00 88.75 531 ILE A CA 1
ATOM 3985 C C . ILE A 1 531 ? 13.836 -8.444 -16.749 1.00 88.75 531 ILE A C 1
ATOM 3987 O O . ILE A 1 531 ? 13.475 -8.897 -17.826 1.00 88.75 531 ILE A O 1
ATOM 3991 N N . GLN A 1 532 ? 14.871 -8.943 -16.075 1.00 86.56 532 GLN A N 1
ATOM 3992 C CA . GLN A 1 532 ? 15.692 -10.041 -16.587 1.00 86.56 532 GLN A CA 1
ATOM 3993 C C . GLN A 1 532 ? 14.891 -11.340 -16.743 1.00 86.56 532 GLN A C 1
ATOM 3995 O O . GLN A 1 532 ? 15.158 -12.118 -17.654 1.00 86.56 532 GLN A O 1
ATOM 4000 N N . ILE A 1 533 ? 13.889 -11.569 -15.889 1.00 85.19 533 ILE A N 1
ATOM 4001 C CA . ILE A 1 533 ? 12.973 -12.711 -16.020 1.00 85.19 533 ILE A CA 1
ATOM 4002 C C . ILE A 1 533 ? 11.998 -12.503 -17.185 1.00 85.19 533 ILE A C 1
ATOM 4004 O O . ILE A 1 533 ? 11.751 -13.428 -17.956 1.00 85.19 533 ILE A O 1
ATOM 4008 N N . ALA A 1 534 ? 11.411 -11.311 -17.301 1.00 84.69 534 ALA A N 1
ATOM 4009 C CA . ALA A 1 534 ? 10.376 -11.034 -18.295 1.00 84.69 534 ALA A CA 1
ATOM 4010 C C . ALA A 1 534 ? 10.926 -10.781 -19.706 1.00 84.69 534 ALA A C 1
ATOM 4012 O O . ALA A 1 534 ? 10.245 -11.069 -20.688 1.00 84.69 534 ALA A O 1
ATOM 4013 N N . TYR A 1 535 ? 12.144 -10.254 -19.798 1.00 85.12 535 TYR A N 1
ATOM 4014 C CA . TYR A 1 535 ? 12.777 -9.762 -21.016 1.00 85.12 535 TYR A CA 1
ATOM 4015 C C . TYR A 1 535 ? 14.302 -10.013 -20.987 1.00 85.12 535 TYR A C 1
ATOM 4017 O O . TYR A 1 535 ? 15.079 -9.056 -20.983 1.00 85.12 535 TYR A O 1
ATOM 4025 N N . PRO A 1 536 ? 14.754 -11.282 -20.967 1.00 83.88 536 PRO A N 1
ATOM 4026 C CA . PRO A 1 536 ? 16.171 -11.633 -20.789 1.00 83.88 536 PRO A CA 1
ATOM 4027 C C . PRO A 1 536 ? 17.091 -11.087 -21.892 1.00 83.88 536 PRO A C 1
ATOM 4029 O O . PRO A 1 536 ? 18.250 -10.764 -21.628 1.00 83.88 536 PRO A O 1
ATOM 4032 N N . ASP A 1 537 ? 16.558 -10.962 -23.110 1.00 84.19 537 ASP A N 1
ATOM 4033 C CA . ASP A 1 537 ? 17.300 -10.553 -24.308 1.00 84.19 537 ASP A CA 1
ATOM 4034 C C . ASP A 1 537 ? 16.952 -9.140 -24.792 1.00 84.19 537 ASP A C 1
ATOM 4036 O O . ASP A 1 537 ? 17.307 -8.744 -25.903 1.00 84.19 537 ASP A O 1
ATOM 4040 N N . ALA A 1 538 ? 16.192 -8.378 -24.002 1.00 81.00 538 ALA A N 1
ATOM 4041 C CA . ALA A 1 538 ? 15.784 -7.053 -24.427 1.00 81.00 538 ALA A CA 1
ATOM 4042 C C . ALA A 1 538 ? 16.865 -6.017 -24.138 1.00 81.00 538 ALA A C 1
ATOM 4044 O O . ALA A 1 538 ? 17.428 -5.954 -23.046 1.00 81.00 538 ALA A O 1
ATOM 4045 N N . LYS A 1 539 ? 17.069 -5.136 -25.115 1.00 84.88 539 LYS A N 1
ATOM 4046 C CA . LYS A 1 539 ? 17.893 -3.948 -24.945 1.00 84.88 539 LYS A CA 1
ATOM 4047 C C . LYS A 1 539 ? 17.148 -2.918 -24.108 1.00 84.88 539 LYS A C 1
ATOM 4049 O O . LYS A 1 539 ? 16.010 -2.555 -24.432 1.00 84.88 539 LYS A O 1
ATOM 4054 N N . LEU A 1 540 ? 17.790 -2.473 -23.035 1.00 86.88 540 LEU A N 1
ATOM 4055 C CA . LEU A 1 540 ? 17.181 -1.634 -22.012 1.00 86.88 540 LEU A CA 1
ATOM 4056 C C . LEU A 1 540 ? 17.583 -0.178 -22.201 1.00 86.88 540 LEU A C 1
ATOM 4058 O O . LEU A 1 540 ? 18.767 0.158 -22.217 1.00 86.88 540 LEU A O 1
ATOM 4062 N N . VAL A 1 541 ? 16.581 0.690 -22.273 1.00 88.12 541 VAL A N 1
ATOM 4063 C CA . VAL A 1 541 ? 16.757 2.131 -22.126 1.00 88.12 541 VAL A CA 1
ATOM 4064 C C . VAL A 1 541 ? 16.075 2.560 -20.838 1.00 88.12 541 VAL A C 1
ATOM 4066 O O . VAL A 1 541 ? 14.862 2.401 -20.699 1.00 88.12 541 VAL A O 1
ATOM 4069 N N . PHE A 1 542 ? 16.842 3.119 -19.906 1.00 87.12 542 PHE A N 1
ATOM 4070 C CA . PHE A 1 542 ? 16.298 3.696 -18.680 1.00 87.12 542 PHE A CA 1
ATOM 4071 C C . PHE A 1 542 ? 16.116 5.199 -18.840 1.00 87.12 542 PHE A C 1
ATOM 4073 O O . PHE A 1 542 ? 17.001 5.887 -19.334 1.00 87.12 542 PHE A O 1
ATOM 4080 N N . VAL A 1 543 ? 14.990 5.717 -18.371 1.00 87.75 543 VAL A N 1
ATOM 4081 C CA . VAL A 1 543 ? 14.758 7.140 -18.146 1.00 87.75 543 VAL A CA 1
ATOM 4082 C C . VAL A 1 543 ? 14.496 7.310 -16.657 1.00 87.75 543 VAL A C 1
ATOM 4084 O O . VAL A 1 543 ? 13.506 6.796 -16.131 1.00 87.75 543 VAL A O 1
ATOM 4087 N N . VAL A 1 544 ? 15.418 7.978 -15.972 1.00 84.31 544 VAL A N 1
ATOM 4088 C CA . VAL A 1 544 ? 15.472 8.044 -14.512 1.00 84.31 544 VAL A CA 1
ATOM 4089 C C . VAL A 1 544 ? 15.390 9.494 -14.074 1.00 84.31 544 VAL A C 1
ATOM 4091 O O . VAL A 1 544 ? 16.185 10.330 -14.493 1.00 84.31 544 VAL A O 1
ATOM 4094 N N . ALA A 1 545 ? 14.466 9.765 -13.166 1.00 82.38 545 ALA A N 1
ATOM 4095 C CA . ALA A 1 545 ? 14.504 10.948 -12.324 1.00 82.38 545 ALA A CA 1
ATOM 4096 C C . ALA A 1 545 ? 14.458 10.503 -10.874 1.00 82.38 545 ALA A C 1
ATOM 4098 O O . ALA A 1 545 ? 13.731 9.558 -10.583 1.00 82.38 545 ALA A O 1
ATOM 4099 N N . MET A 1 546 ? 15.191 11.163 -9.975 1.00 78.00 546 MET A N 1
ATOM 4100 C CA . MET A 1 546 ? 15.232 10.787 -8.559 1.00 78.00 546 MET A CA 1
ATOM 4101 C C . MET A 1 546 ? 15.025 11.970 -7.617 1.00 78.00 546 MET A C 1
ATOM 4103 O O . MET A 1 546 ? 15.265 13.121 -7.978 1.00 78.00 546 MET A O 1
ATOM 4107 N N . ALA A 1 547 ? 14.595 11.671 -6.389 1.00 77.06 547 ALA A N 1
ATOM 4108 C CA . ALA A 1 547 ? 14.597 12.648 -5.314 1.00 77.06 547 ALA A CA 1
ATOM 4109 C C . ALA A 1 547 ? 16.003 12.789 -4.716 1.00 77.06 547 ALA A C 1
ATOM 4111 O O . ALA A 1 547 ? 16.719 11.797 -4.587 1.00 77.06 547 ALA A O 1
ATOM 4112 N N . SER A 1 548 ? 16.380 14.005 -4.326 1.00 74.00 548 SER A N 1
ATOM 4113 C CA . SER A 1 548 ? 17.706 14.339 -3.794 1.00 74.00 548 SER A CA 1
ATOM 4114 C C . SER A 1 548 ? 18.008 13.686 -2.442 1.00 74.00 548 SER A C 1
ATOM 4116 O O . SER A 1 548 ? 19.172 13.519 -2.094 1.00 74.00 548 SER A O 1
ATOM 4118 N N . ASP A 1 549 ? 16.981 13.265 -1.696 1.00 72.50 549 ASP A N 1
ATOM 4119 C CA . ASP A 1 549 ? 17.116 12.560 -0.415 1.00 72.50 549 ASP A CA 1
ATOM 4120 C C . ASP A 1 549 ? 17.349 11.042 -0.553 1.00 72.50 549 ASP A C 1
ATOM 4122 O O . ASP A 1 549 ? 17.339 10.326 0.450 1.00 72.50 549 ASP A O 1
ATOM 4126 N N . LYS A 1 550 ? 17.503 10.521 -1.779 1.00 76.69 550 LYS A N 1
ATOM 4127 C CA . LYS A 1 550 ? 17.703 9.085 -2.040 1.00 76.69 550 LYS A CA 1
ATOM 4128 C C . LYS A 1 550 ? 19.155 8.748 -2.344 1.00 76.69 550 LYS A C 1
ATOM 4130 O O . LYS A 1 550 ? 19.890 9.548 -2.911 1.00 76.69 550 LYS A O 1
ATOM 4135 N N . ASP A 1 551 ? 19.530 7.514 -2.013 1.00 81.25 551 ASP A N 1
ATOM 4136 C CA . ASP A 1 551 ? 20.816 6.926 -2.389 1.00 81.25 551 ASP A CA 1
ATOM 4137 C C . ASP A 1 551 ? 20.799 6.543 -3.878 1.00 81.25 551 ASP A C 1
ATOM 4139 O O . ASP A 1 551 ? 20.488 5.412 -4.267 1.00 81.25 551 ASP A O 1
ATOM 4143 N N . TYR A 1 552 ? 21.051 7.543 -4.722 1.00 82.31 552 TYR A N 1
ATOM 4144 C CA . TYR A 1 552 ? 21.050 7.401 -6.174 1.00 82.31 552 TYR A CA 1
ATOM 4145 C C . TYR A 1 552 ? 22.219 6.542 -6.672 1.00 82.31 552 TYR A C 1
ATOM 4147 O O . TYR A 1 552 ? 22.045 5.827 -7.653 1.00 82.31 552 TYR A O 1
ATOM 4155 N N . GLN A 1 553 ? 23.365 6.533 -5.979 1.00 83.75 553 GLN A N 1
ATOM 4156 C CA . GLN A 1 553 ? 24.523 5.707 -6.347 1.00 83.75 553 GLN A CA 1
ATOM 4157 C C . GLN A 1 553 ? 24.214 4.219 -6.180 1.00 83.75 553 GLN A C 1
ATOM 4159 O O . GLN A 1 553 ? 24.435 3.420 -7.096 1.00 83.75 553 GLN A O 1
ATOM 4164 N N . ALA A 1 554 ? 23.647 3.834 -5.033 1.00 86.00 554 ALA A N 1
ATOM 4165 C CA . ALA A 1 554 ? 23.241 2.454 -4.804 1.00 86.00 554 ALA A CA 1
ATOM 4166 C C . ALA A 1 554 ? 22.118 2.025 -5.761 1.00 86.00 554 ALA A C 1
ATOM 4168 O O . ALA A 1 554 ? 22.117 0.892 -6.239 1.00 86.00 554 ALA A O 1
ATOM 4169 N N . PHE A 1 555 ? 21.183 2.927 -6.074 1.00 86.38 555 PHE A N 1
ATOM 4170 C CA . PHE A 1 555 ? 20.130 2.683 -7.059 1.00 86.38 555 PHE A CA 1
ATOM 4171 C C . PHE A 1 555 ? 20.694 2.470 -8.475 1.00 86.38 555 PHE A C 1
ATOM 4173 O O . PHE A 1 555 ? 20.380 1.468 -9.118 1.00 86.38 555 PHE A O 1
ATOM 4180 N N . ALA A 1 556 ? 21.549 3.379 -8.950 1.00 83.56 556 ALA A N 1
ATOM 4181 C CA . ALA A 1 556 ? 22.154 3.319 -10.277 1.00 83.56 556 ALA A CA 1
ATOM 4182 C C . ALA A 1 556 ? 23.039 2.079 -10.443 1.00 83.56 556 ALA A C 1
ATOM 4184 O O . ALA A 1 556 ? 22.974 1.421 -11.479 1.00 83.56 556 ALA A O 1
ATOM 4185 N N . SER A 1 557 ? 23.792 1.705 -9.403 1.00 86.69 557 SER A N 1
ATOM 4186 C CA . SER A 1 557 ? 24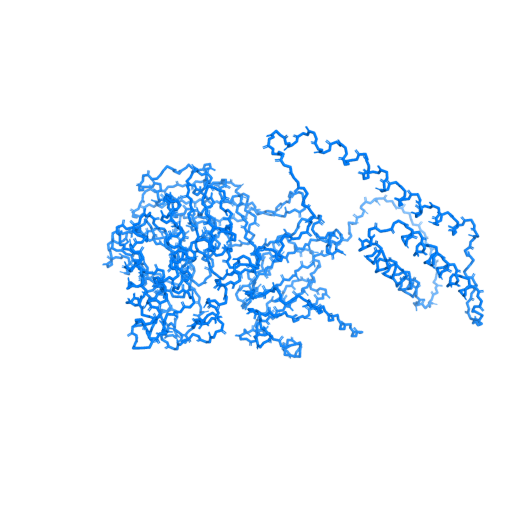.617 0.490 -9.397 1.00 86.69 557 SER A CA 1
ATOM 4187 C C . SER A 1 557 ? 23.796 -0.773 -9.681 1.00 86.69 557 SER A C 1
ATOM 4189 O O . SER A 1 557 ? 24.223 -1.624 -10.458 1.00 86.69 557 SER A O 1
ATOM 4191 N N . GLU A 1 558 ? 22.600 -0.889 -9.097 1.00 89.50 558 GLU A N 1
ATOM 4192 C CA . GLU A 1 558 ? 21.704 -2.026 -9.351 1.00 89.50 558 GLU A CA 1
ATOM 4193 C C . GLU A 1 558 ? 21.113 -1.989 -10.767 1.00 89.50 558 GLU A C 1
ATOM 4195 O O . GLU A 1 558 ? 21.004 -3.036 -11.403 1.00 89.50 558 GLU A O 1
ATOM 4200 N N . LEU A 1 559 ? 20.770 -0.805 -11.294 1.00 84.31 559 LEU A N 1
ATOM 4201 C CA . LEU A 1 559 ? 20.293 -0.669 -12.677 1.00 84.31 559 LEU A CA 1
ATOM 4202 C C . LEU A 1 559 ? 21.374 -1.021 -13.705 1.00 84.31 559 LEU A C 1
ATOM 4204 O O . LEU A 1 559 ? 21.093 -1.730 -14.668 1.00 84.31 559 LEU A O 1
ATOM 4208 N N . LEU A 1 560 ? 22.608 -0.563 -13.490 1.00 84.12 560 LEU A N 1
ATOM 4209 C CA . LEU A 1 560 ? 23.758 -0.839 -14.356 1.00 84.12 560 LEU A CA 1
ATOM 4210 C C . LEU A 1 560 ? 24.191 -2.308 -14.315 1.00 84.12 560 LEU A C 1
ATOM 4212 O O . LEU A 1 560 ? 24.796 -2.795 -15.268 1.00 84.12 560 LEU A O 1
ATOM 4216 N N . ALA A 1 561 ? 23.861 -3.027 -13.240 1.00 84.31 561 ALA A N 1
ATOM 4217 C CA . ALA A 1 561 ? 24.062 -4.468 -13.158 1.00 84.31 561 ALA A CA 1
ATOM 4218 C C . ALA A 1 561 ? 23.078 -5.264 -14.040 1.00 84.31 561 ALA A C 1
ATOM 4220 O O . ALA A 1 561 ? 23.284 -6.463 -14.256 1.00 84.31 561 ALA A O 1
ATOM 4221 N N . ALA A 1 562 ? 22.019 -4.633 -14.566 1.00 80.38 562 ALA A N 1
ATOM 4222 C CA . ALA A 1 562 ? 21.146 -5.269 -15.544 1.00 80.38 562 ALA A CA 1
ATOM 4223 C C . ALA A 1 562 ? 21.917 -5.578 -16.837 1.00 80.38 562 ALA A C 1
ATOM 4225 O O . ALA A 1 562 ? 22.780 -4.824 -17.285 1.00 80.38 562 ALA A O 1
ATOM 4226 N N . LYS A 1 563 ? 21.592 -6.699 -17.479 1.00 75.50 563 LYS A N 1
ATOM 4227 C CA . LYS A 1 563 ? 22.178 -7.042 -18.776 1.00 75.50 563 LYS A CA 1
ATOM 4228 C C . LYS A 1 563 ? 21.585 -6.150 -19.867 1.00 75.50 563 LYS A C 1
ATOM 4230 O O . LYS A 1 563 ? 20.396 -5.849 -19.829 1.00 75.50 563 LYS A O 1
ATOM 4235 N N . GLN A 1 564 ? 22.404 -5.829 -20.870 1.00 80.81 564 GLN A N 1
ATOM 4236 C CA . GLN A 1 564 ? 21.978 -5.190 -22.125 1.00 80.81 564 GLN A CA 1
ATOM 4237 C C . GLN A 1 564 ? 21.408 -3.769 -21.960 1.00 80.81 564 GLN A C 1
ATOM 4239 O O . GLN A 1 564 ? 20.464 -3.388 -22.649 1.00 80.81 564 GLN A O 1
ATOM 4244 N N . VAL A 1 565 ? 21.985 -2.973 -21.055 1.00 84.62 565 VAL A N 1
ATOM 4245 C CA . VAL A 1 565 ? 21.673 -1.540 -20.962 1.00 84.62 565 VAL A CA 1
ATOM 4246 C C . VAL A 1 565 ? 22.293 -0.796 -22.145 1.00 84.62 565 VAL A C 1
ATOM 4248 O O . VAL A 1 565 ? 23.513 -0.696 -22.247 1.00 84.62 565 VAL A O 1
ATOM 4251 N N . ASP A 1 566 ? 21.442 -0.279 -23.028 1.00 84.31 566 ASP A N 1
ATOM 4252 C CA . ASP A 1 566 ? 21.829 0.480 -24.223 1.00 84.31 566 ASP A CA 1
ATOM 4253 C C . ASP A 1 566 ? 22.043 1.964 -23.906 1.00 84.31 566 ASP A C 1
ATOM 4255 O O . ASP A 1 566 ? 22.970 2.591 -24.419 1.00 84.31 566 ASP A O 1
ATOM 4259 N N . ALA A 1 567 ? 21.158 2.545 -23.091 1.00 83.88 567 ALA A N 1
ATOM 4260 C CA . ALA A 1 567 ? 21.207 3.958 -22.737 1.00 83.88 567 ALA A CA 1
ATOM 4261 C C . ALA A 1 567 ? 20.531 4.235 -21.391 1.00 83.88 567 ALA A C 1
ATOM 4263 O O . ALA A 1 567 ? 19.562 3.576 -21.008 1.00 83.88 567 ALA A O 1
ATOM 4264 N N . ILE A 1 568 ? 21.017 5.269 -20.705 1.00 85.06 568 ILE A N 1
ATOM 4265 C CA . ILE A 1 568 ? 20.379 5.845 -19.523 1.00 85.06 568 ILE A CA 1
ATOM 4266 C C . ILE A 1 568 ? 20.196 7.339 -19.777 1.00 85.06 568 ILE A C 1
ATOM 4268 O O . ILE A 1 568 ? 21.163 8.061 -20.009 1.00 85.06 568 ILE A O 1
ATOM 4272 N N . PHE A 1 569 ? 18.951 7.794 -19.731 1.00 84.12 569 PHE A N 1
ATOM 4273 C CA . PHE A 1 569 ? 18.576 9.197 -19.764 1.00 84.12 569 PHE A CA 1
ATOM 4274 C C . PHE A 1 569 ? 18.255 9.644 -18.346 1.00 84.12 569 PHE A C 1
ATOM 4276 O O . PHE A 1 569 ? 17.320 9.149 -17.717 1.00 84.12 569 PHE A O 1
ATOM 4283 N N . LEU A 1 570 ? 19.032 10.591 -17.842 1.00 82.94 570 LEU A N 1
ATOM 4284 C CA . LEU A 1 570 ? 18.760 11.242 -16.571 1.00 82.94 570 LEU A CA 1
ATOM 4285 C C . LEU A 1 570 ? 17.879 12.460 -16.843 1.00 82.94 570 LEU A C 1
ATOM 4287 O O . LEU A 1 570 ? 18.116 13.200 -17.798 1.00 82.94 570 LEU A O 1
ATOM 4291 N N . THR A 1 571 ? 16.840 12.650 -16.040 1.00 81.75 571 THR A N 1
ATOM 4292 C CA . THR A 1 571 ? 15.921 13.778 -16.180 1.00 81.75 571 THR A CA 1
ATOM 4293 C C . THR A 1 571 ? 15.504 14.326 -14.821 1.00 81.75 571 THR A C 1
ATOM 4295 O O . THR A 1 571 ? 15.671 13.683 -13.785 1.00 81.75 571 THR A O 1
ATOM 4298 N N . GLU A 1 572 ? 14.957 15.534 -14.831 1.00 77.81 572 GLU A N 1
ATOM 4299 C CA . GLU A 1 572 ? 14.460 16.225 -13.650 1.00 77.81 572 GLU A CA 1
ATOM 4300 C C . GLU A 1 572 ? 12.939 16.345 -13.738 1.00 77.81 572 GLU A C 1
ATOM 4302 O O . GLU A 1 572 ? 12.371 16.699 -14.769 1.00 77.81 572 GLU A O 1
ATOM 4307 N N . VAL A 1 573 ? 12.262 16.068 -12.630 1.00 69.69 573 VAL A N 1
ATOM 4308 C CA . VAL A 1 573 ? 10.814 16.255 -12.485 1.00 69.69 573 VAL A CA 1
ATOM 4309 C C . VAL A 1 573 ? 10.560 16.896 -11.136 1.00 69.69 573 VAL A C 1
ATOM 4311 O O . VAL A 1 573 ? 11.244 16.584 -10.161 1.00 69.69 573 VAL A O 1
ATOM 4314 N N . SER A 1 574 ? 9.568 17.782 -11.072 1.00 62.09 574 SER A N 1
ATOM 4315 C CA . SER A 1 574 ? 9.056 18.303 -9.806 1.00 62.09 574 SER A CA 1
ATOM 4316 C C . SER A 1 574 ? 8.535 17.145 -8.950 1.00 62.09 574 SER A C 1
ATOM 4318 O O . SER A 1 574 ? 7.541 16.500 -9.291 1.00 62.09 574 SER A O 1
ATOM 4320 N N . ILE A 1 575 ? 9.200 16.877 -7.829 1.00 61.09 575 ILE A N 1
ATOM 4321 C CA . ILE A 1 575 ? 8.834 15.809 -6.894 1.00 61.09 575 ILE A CA 1
ATOM 4322 C C . ILE A 1 575 ? 8.035 16.438 -5.769 1.00 61.09 575 ILE A C 1
ATOM 4324 O O . ILE A 1 575 ? 8.449 17.407 -5.140 1.00 61.09 575 ILE A O 1
ATOM 4328 N N . ALA A 1 576 ? 6.845 15.902 -5.525 1.00 51.38 576 ALA A N 1
ATOM 4329 C CA . ALA A 1 576 ? 5.901 16.509 -4.597 1.00 51.38 576 ALA A CA 1
ATOM 4330 C C . ALA A 1 576 ? 5.544 17.984 -4.888 1.00 51.38 576 ALA A C 1
ATOM 4332 O O . ALA A 1 576 ? 5.212 18.744 -3.972 1.00 51.38 576 ALA A O 1
ATOM 4333 N N . GLY A 1 577 ? 5.536 18.364 -6.173 1.00 49.97 577 GLY A N 1
ATOM 4334 C CA . GLY A 1 577 ? 5.127 19.695 -6.626 1.00 49.97 577 GLY A CA 1
ATOM 4335 C C . GLY A 1 577 ? 6.162 20.790 -6.433 1.00 49.97 577 GLY A C 1
ATOM 4336 O O . GLY A 1 577 ? 5.819 21.955 -6.605 1.00 49.97 577 GLY A O 1
ATOM 4337 N N . ASP A 1 578 ? 7.391 20.420 -6.084 1.00 50.47 578 ASP A N 1
ATOM 4338 C CA . ASP A 1 578 ? 8.497 21.345 -5.883 1.00 50.47 578 ASP A CA 1
ATOM 4339 C C . ASP A 1 578 ? 9.775 20.776 -6.524 1.00 50.47 578 ASP A C 1
ATOM 4341 O O . ASP A 1 578 ? 9.945 19.559 -6.627 1.00 50.47 578 ASP A O 1
ATOM 4345 N N . ARG A 1 579 ? 10.674 21.654 -6.973 1.00 57.28 579 ARG A N 1
ATOM 4346 C CA . ARG A 1 579 ? 11.983 21.281 -7.533 1.00 57.28 579 ARG A CA 1
ATOM 4347 C C . ARG A 1 579 ? 13.045 21.086 -6.450 1.00 57.28 579 ARG A C 1
ATOM 4349 O O . ARG A 1 579 ? 14.070 20.475 -6.720 1.00 57.28 579 ARG A O 1
ATOM 4356 N N . TYR A 1 580 ? 12.811 21.547 -5.215 1.00 56.72 580 TYR A N 1
ATOM 4357 C CA . TYR A 1 580 ? 13.795 21.433 -4.125 1.00 56.72 580 TYR A CA 1
ATOM 4358 C C . TYR A 1 580 ? 14.188 19.981 -3.798 1.00 56.72 580 TYR A C 1
ATOM 4360 O O . TYR A 1 580 ? 15.311 19.702 -3.383 1.00 56.72 580 TYR A O 1
ATOM 4368 N N . ARG A 1 581 ? 13.258 19.039 -3.986 1.00 59.00 581 ARG A N 1
ATOM 4369 C CA . ARG A 1 581 ? 13.500 17.613 -3.739 1.00 59.00 581 ARG A CA 1
ATOM 4370 C C . ARG A 1 581 ? 14.006 16.861 -4.958 1.00 59.00 581 ARG A C 1
ATOM 4372 O O . ARG A 1 581 ? 14.187 15.657 -4.859 1.00 59.00 581 ARG A O 1
ATOM 4379 N N . THR A 1 582 ? 14.215 17.518 -6.088 1.00 69.69 582 THR A N 1
ATOM 4380 C CA . THR A 1 582 ? 14.711 16.880 -7.306 1.00 69.69 582 THR A CA 1
ATOM 4381 C C . THR A 1 582 ? 16.231 16.737 -7.221 1.00 69.69 582 THR A C 1
ATOM 4383 O O . THR A 1 582 ? 16.927 17.686 -6.867 1.00 69.69 582 THR A O 1
ATOM 4386 N N . ALA A 1 583 ? 16.763 15.545 -7.501 1.00 66.06 583 ALA A N 1
ATOM 4387 C CA . ALA A 1 583 ? 18.202 15.367 -7.675 1.00 66.06 583 ALA A CA 1
ATOM 4388 C C . ALA A 1 583 ? 18.633 16.064 -8.972 1.00 66.06 583 ALA A C 1
ATOM 4390 O O . ALA A 1 583 ? 18.014 15.839 -10.012 1.00 66.06 583 ALA A O 1
ATOM 4391 N N . SER A 1 584 ? 19.665 16.910 -8.912 1.00 72.88 584 SER A N 1
ATOM 4392 C CA . SER A 1 584 ? 20.139 17.615 -10.104 1.00 72.88 584 SER A CA 1
ATOM 4393 C C . SER A 1 584 ? 20.763 16.649 -11.110 1.00 72.88 584 SER A C 1
ATOM 4395 O O . SER A 1 584 ? 21.359 15.638 -10.728 1.00 72.88 584 SER A O 1
ATOM 4397 N N . LEU A 1 585 ? 20.702 16.992 -12.399 1.00 73.94 585 LEU A N 1
ATOM 4398 C CA . LEU A 1 585 ? 21.358 16.213 -13.457 1.00 73.94 585 LEU A CA 1
ATOM 4399 C C . LEU A 1 585 ? 22.857 16.014 -13.204 1.00 73.94 585 LEU A C 1
ATOM 4401 O O . LEU A 1 585 ? 23.381 14.938 -13.474 1.00 73.94 585 LEU A O 1
ATOM 4405 N N . SER A 1 586 ? 23.540 17.028 -12.662 1.00 70.19 586 SER A N 1
ATOM 4406 C CA . SER A 1 586 ? 24.957 16.929 -12.294 1.00 70.19 586 SER A CA 1
ATOM 4407 C C . SER A 1 586 ? 25.202 15.864 -11.225 1.00 70.19 586 SER A C 1
ATOM 4409 O O . SER A 1 586 ? 26.067 15.014 -11.395 1.00 70.19 586 SER A O 1
ATOM 4411 N N . LEU A 1 587 ? 24.385 15.856 -10.167 1.00 69.62 587 LEU A N 1
ATOM 4412 C CA . LEU A 1 587 ? 24.496 14.906 -9.064 1.00 69.62 587 LEU A CA 1
ATOM 4413 C C . LEU A 1 587 ? 24.272 13.465 -9.543 1.00 69.62 587 LEU A C 1
ATOM 4415 O O . LEU A 1 587 ? 24.998 12.565 -9.139 1.00 69.62 587 LEU A O 1
ATOM 4419 N N . LEU A 1 588 ? 23.286 13.258 -10.420 1.00 67.94 588 LEU A N 1
ATOM 4420 C CA . LEU A 1 588 ? 22.979 11.941 -10.982 1.00 67.94 588 LEU A CA 1
ATOM 4421 C C . LEU A 1 588 ? 24.017 11.460 -12.006 1.00 67.94 588 LEU A C 1
ATOM 4423 O O . LEU A 1 588 ? 24.142 10.258 -12.199 1.00 67.94 588 LEU A O 1
ATOM 4427 N N . ARG A 1 589 ? 24.713 12.375 -12.692 1.00 67.38 589 ARG A N 1
ATOM 4428 C CA . ARG A 1 589 ? 25.743 12.046 -13.691 1.00 67.38 589 ARG A CA 1
ATOM 4429 C C . ARG A 1 589 ? 27.082 11.673 -13.052 1.00 67.38 589 ARG A C 1
ATOM 4431 O O . ARG A 1 589 ? 27.802 10.860 -13.624 1.00 67.38 589 ARG A O 1
ATOM 4438 N N . ASP A 1 590 ? 27.426 12.307 -11.933 1.00 65.44 590 ASP A N 1
ATOM 4439 C CA . ASP A 1 590 ? 28.735 12.161 -11.284 1.00 65.44 590 ASP A CA 1
ATOM 4440 C C . ASP A 1 590 ? 28.846 10.913 -10.384 1.00 65.44 590 ASP A C 1
ATOM 4442 O O . ASP A 1 590 ? 29.962 10.506 -10.049 1.00 65.44 590 ASP A O 1
ATOM 4446 N N . GLY A 1 591 ? 27.717 10.329 -9.966 1.00 55.16 591 GLY A N 1
ATOM 4447 C CA . GLY A 1 591 ? 27.654 9.085 -9.185 1.00 55.16 591 GLY A CA 1
ATOM 4448 C C . GLY A 1 591 ? 27.439 7.858 -10.049 1.00 55.16 591 GLY A C 1
ATOM 4449 O O . GLY A 1 591 ? 27.967 6.798 -9.644 1.00 55.16 591 GLY A O 1
#

Foldseek 3Di:
DDDPPFPPPPPLAFQAAQWKKKKWFDDDDDDDDDDDDDDDDDDDDDDDDDDDPPVVVVVVVLVVVVVVLVVVLVPDPDPVVNVVSVVVSVVVVVVVVVVLQPDDDPDDDDDDDDPVNVVVVVVVVVVVVVVVVVCCVVVVVPVVPPPDPDDDDDDDDPPPRVVLCVLCVVVVVVLVLAAACVPPPFAQQQLHPDPNHQDLVLLLVLCVLLVVLLQQAAEEEEAEDPLLVLLQQLLQQLCLLVPFWEWEADDDDGRDNQLRTFTTSVGDRDGSNLLSVLCVVCVVSVVVSCVVVVRNDHSQSVSLSSSSSSCSVRSGNYYYYYFDAQALNTSNLPRAPVRYQEYEYAYFDDDSCRRQPNDSQSSLLSNLNSQAAQHAYEYLDDDDPVSVVSNVVSCVVRVHHYHYCPDPPWDKDFPAWDDDQLQIWTFMWTWDQTDDSDGFTDTDGRQTASQFFPSSSSSLSSSVSSLRSVVVVVDDRDPVSSSSSRNPGDDPQGQDWDHQVVCVVVVNHPIIIGIHSQFALVSLLRVLVRCCRHPVPIAIEIETWRFPPGPLVSSVVSNVPRPRHPYYHYHWDAHSSHRNRTDDPVNNVVD

Solvent-accessible surface area (backbone atoms only — not comparable to full-atom values): 32620 Å² total; per-residue (Å²): 133,92,75,86,74,80,72,76,71,91,5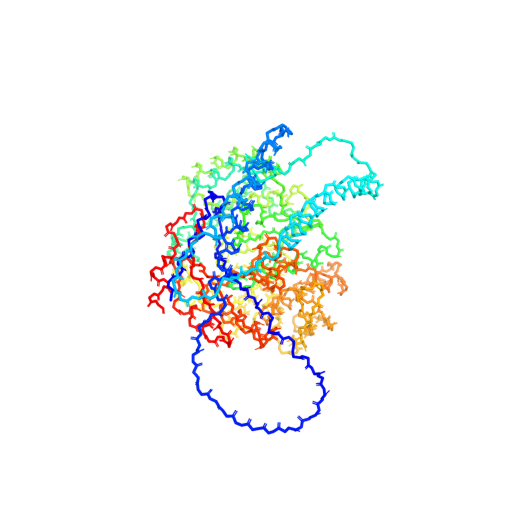8,99,71,39,51,43,28,67,52,50,32,41,36,44,34,48,75,71,80,83,79,81,89,72,92,79,88,83,90,82,86,86,89,87,79,95,81,84,90,86,82,74,60,73,67,52,56,54,51,49,53,55,50,52,55,50,52,58,53,48,55,62,48,73,73,51,99,46,70,72,60,48,53,51,52,53,54,51,52,54,50,51,53,52,50,55,60,54,54,70,75,66,73,87,61,101,82,67,85,84,85,79,76,56,74,69,58,59,51,46,52,56,49,51,52,54,49,52,54,51,48,52,58,50,45,51,60,55,54,62,64,58,69,69,76,80,78,67,96,82,75,91,83,85,87,85,74,97,60,65,67,71,53,44,51,62,53,32,38,66,59,50,55,54,44,65,75,28,54,45,58,92,83,43,84,64,50,65,29,25,33,40,102,46,100,67,25,48,60,51,66,60,45,49,53,50,36,52,76,69,66,42,30,64,73,65,35,36,29,36,42,30,19,45,64,50,53,36,61,59,21,45,46,27,37,49,31,20,45,23,60,54,66,38,30,31,25,35,38,43,74,83,35,58,68,47,76,40,63,23,35,21,38,43,54,83,52,48,51,49,49,42,66,59,53,34,56,50,47,67,73,44,41,65,62,51,54,50,44,30,58,75,51,73,59,68,53,32,29,64,45,54,51,50,51,52,48,32,44,48,34,38,75,68,62,25,62,33,34,37,37,45,43,86,52,47,15,48,33,19,69,69,55,75,66,46,52,90,27,39,64,32,24,34,38,34,31,84,62,94,66,62,37,65,20,29,68,64,44,67,60,39,41,46,55,21,28,46,48,53,63,35,55,68,23,37,34,32,37,20,45,80,65,59,71,75,52,48,47,53,49,52,51,52,26,57,78,28,60,17,48,64,46,55,47,60,41,88,74,35,47,74,47,81,78,47,68,50,70,59,87,75,36,63,30,29,30,24,37,42,35,41,54,46,68,81,75,45,88,47,74,51,79,42,71,71,40,46,26,37,44,57,35,72,70,40,51,45,24,48,44,29,23,47,50,48,50,52,53,42,33,73,75,68,45,84,65,50,72,67,18,46,51,48,5,44,42,68,31,80,49,89,48,41,56,28,62,43,44,55,70,56,25,37,76,72,75,38,69,85,34,51,39,37,31,27,42,54,70,37,40,69,42,25,40,52,48,39,57,31,42,48,72,71,42,72,82,39,39,33,31,43,34,40,33,50,51,53,94,43,61,56,50,56,22,48,53,35,53,68,67,39,76,54,68,76,46,75,44,75,49,68,54,52,34,50,55,33,62,88,43,28,32,50,68,67,64,68,68,78,93

Radius of gyration: 28.92 Å; Cα contacts (8 Å, |Δi|>4): 984; chains: 1; bounding box: 70×56×85 Å

Nearest PDB structures (foldseek):
  1o5z-assembly1_A  TM=9.200E-01  e=1.845E-27  Thermotoga maritima
  2vos-assembly1_A  TM=8.791E-01  e=1.006E-25  Mycobacterium tuberculosis H37Rv
  2vor-assembly1_A  TM=8.822E-01  e=2.387E-25  Mycobacterium tuberculosis H37Rv
  2gca-assembly1_A  TM=8.890E-01  e=4.098E-25  Lacticaseibacillus casei
  2gc5-assembly1_A  TM=7.848E-01  e=1.345E-24  Lacticaseibacillus casei